Protein AF-0000000085068502 (afdb_homodimer)

Sequence (656 aa):
MSSRNCNAPLLRLMLCSILLASFFPTTCMANKPVIEASAHLTTPFSIPRSHTVQINDKERNYKLYIKLPKGYKSSANRDRQYPVIYLTDAMYTFQIMSGVTRFPMNSKQMQPTIIVGISWELGLRSDHSRVRDYTPTVDTSWKKVTGGADRHLHFLKSKIIPYMEQNFRTVPEQRTYVGNSLGGLFGAYILLKQPELFSNYLLGSPSLWWQKRQFLTQFAKNIASLREIDANVFIGIGALEHNGEDGDSQHNMVADAQHFKALLNNLEVNNPALNSKLLIIDEAHHAIAFATTAVHGMDWLFNSKRGKSIGNQTALTQELATTKEERFMSSRNCNAPLLRLMLCSILLASFFPTTCMANKPVIEASAHLTTPFSIPRSHTVQINDKERNYKLYIKLPKGYKSSANRDRQYPVIYLTDAMYTFQIMSGVTRFPMNSKQMQPTIIVGISWELGLRSDHSRVRDYTPTVDTSWKKVTGGADRHLHFLKSKIIPYMEQNFRTVPEQRTYVGNSLGGLFGAYILLKQPELFSNYLLGSPSLWWQKRQFLTQFAKNIASLREIDANVFIGIGALEHNGEDGDSQHNMVADAQHFKALLNNLEVNNPALNSKLLIIDEAHHAIAFATTAVHGMDWLFNSKRGKSIGNQTALTQELATTKEERF

Organism: Shewanella halifaxensis (strain HAW-EB4) (NCBI:txid458817)

Radius of gyration: 33.69 Å; Cα contacts (8 Å, |Δi|>4): 1295; chains: 2; bounding box: 164×117×117 Å

Secondary structure (DSSP, 8-state):
--------------------------------------TT--PPPB-TTEEEEEEEETTEEEEEEEEPPTTTTSGGGTT--EEEEEESSHHHHHHHHHHHHHHHHHTTSB---EEEEEPPPTTS-HHHHHHHHH-SS--TTSSS----HHHHHHHIIIIIHHHHHHHS-EEEEEEEEEEETHHHHHHHHHHHH-TTS-SEEEEES--TTHHHHHHHHHHHHTGGGGTT---EEEEEEETT-SSSTT---SS-HHHHHHHHHHHHHHHHTT-TT-EEEEEEETT--GGGHHHHHHHHHHHHHHBTTT-TTS-S----------------/--------------------------------------TT--PPPB-TTEEEEEEEETTEEEEEEEEPPTTTTSGGGTT--EEEEEESSHHHHHHHHHHHHHHHHHTTSB---EEEEEPPPTTS-HHHHHHHHH-SS--TTSSS----HHHHHHHIIIIIHHHHHHHS-EEEEEEEEEEETHHHHHHHHHHHH-TTS-SEEEEES--TTHHHHHHHHHHHHTGGGGTT---EEEEEEETT-SSSTT---SS-HHHHHHHHHHHHHHHHTT-TT-EEEEEEETT--TTTHHHHHHHHHHHHHHBTTT-TTS-S----------------

InterPro domains:
  IPR000801 Esterase-like [PF00756] (59-248)
  IPR029058 Alpha/Beta hydrolase fold [G3DSA:3.40.50.1820] (48-327)
  IPR029058 Alpha/Beta hydrolase fold [SSF53474] (44-303)
  IPR052558 Siderophore Hydrolyzing Esterase D [PTHR40841] (17-299)

Nearest PDB structures (foldseek):
  2qm0-assembly1_A  TM=8.729E-01  e=1.707E-19  Bacillus cereus ATCC 14579
  6gi1-assembly2_B  TM=8.241E-01  e=1.013E-15  Pseudomonas aeruginosa PAO1
  6gi0-assembly1_A  TM=8.020E-01  e=5.819E-16  Pseudomonas aeruginosa
  6gi5-assembly2_B  TM=8.106E-01  e=2.123E-15  Pseudomonas aeruginosa
  6gi1-assembly1_A  TM=7.971E-01  e=5.349E-15  Pseudomonas aeruginosa PAO1

Structure (mmCIF, N/CA/C/O backbone):
data_AF-0000000085068502-model_v1
#
loop_
_entity.id
_entity.type
_entity.pdbx_description
1 polymer 'Putative esterase'
#
loop_
_atom_site.group_PDB
_atom_site.id
_atom_site.type_symbol
_atom_site.label_atom_id
_atom_site.label_alt_id
_atom_site.label_comp_id
_atom_site.label_asym_id
_atom_site.label_entity_id
_atom_site.label_seq_id
_atom_site.pdbx_PDB_ins_code
_atom_site.Cartn_x
_atom_site.Cartn_y
_atom_site.Cartn_z
_atom_site.occupancy
_atom_site.B_iso_or_equiv
_atom_site.auth_seq_id
_atom_site.auth_comp_id
_atom_site.auth_asym_id
_atom_site.auth_atom_id
_atom_site.pdbx_PDB_model_num
ATOM 1 N N . MET A 1 1 ? -93 71.812 20.781 1 27.3 1 MET A N 1
ATOM 2 C CA . MET A 1 1 ? -91.75 72.438 20.359 1 27.3 1 MET A CA 1
ATOM 3 C C . MET A 1 1 ? -90.875 71.438 19.625 1 27.3 1 MET A C 1
ATOM 5 O O . MET A 1 1 ? -90.938 70.25 19.891 1 27.3 1 MET A O 1
ATOM 9 N N . SER A 1 2 ? -90.062 71.875 18.625 1 27.86 2 SER A N 1
ATOM 10 C CA . SER A 1 2 ? -89.375 71.625 17.375 1 27.86 2 SER A CA 1
ATOM 11 C C . SER A 1 2 ? -88.125 70.75 17.609 1 27.86 2 SER A C 1
ATOM 13 O O . SER A 1 2 ? -87.188 71.25 18.219 1 27.86 2 SER A O 1
ATOM 15 N N . SER A 1 3 ? -88.25 69.438 17.875 1 29.42 3 SER A N 1
ATOM 16 C CA . SER A 1 3 ? -87.312 68.375 18.141 1 29.42 3 SER A CA 1
ATOM 17 C C . SER A 1 3 ? -86.312 68.25 17.031 1 29.42 3 SER A C 1
ATOM 19 O O . SER A 1 3 ? -86.625 67.938 15.883 1 29.42 3 SER A O 1
ATOM 21 N N . ARG A 1 4 ? -85.188 69.125 16.984 1 26.2 4 ARG A N 1
ATOM 22 C CA . ARG A 1 4 ? -84.125 69.438 16.078 1 26.2 4 ARG A CA 1
ATOM 23 C C . ARG A 1 4 ? -83.25 68.125 15.844 1 26.2 4 ARG A C 1
ATOM 25 O O . ARG A 1 4 ? -82.812 67.562 16.797 1 26.2 4 ARG A O 1
ATOM 32 N N . ASN A 1 5 ? -83.562 67.375 14.82 1 27.42 5 ASN A N 1
ATOM 33 C CA . ASN A 1 5 ? -83 66.125 14.305 1 27.42 5 ASN A CA 1
ATOM 34 C C . ASN A 1 5 ? -81.562 66.25 13.953 1 27.42 5 ASN A C 1
ATOM 36 O O . ASN A 1 5 ? -81.188 66.938 13.031 1 27.42 5 ASN A O 1
ATOM 40 N N . CYS A 1 6 ? -80.562 66.312 14.961 1 26.89 6 CYS A N 1
ATOM 41 C CA . CYS A 1 6 ? -79.125 66.5 14.883 1 26.89 6 CYS A CA 1
ATOM 42 C C . CYS A 1 6 ? -78.5 65.438 14.023 1 26.89 6 CYS A C 1
ATOM 44 O O . CYS A 1 6 ? -78.562 64.25 14.344 1 26.89 6 CYS A O 1
ATOM 46 N N . ASN A 1 7 ? -78.438 65.5 12.672 1 25.73 7 ASN A N 1
ATOM 47 C CA . ASN A 1 7 ? -77.875 64.625 11.641 1 25.73 7 ASN A CA 1
ATOM 48 C C . ASN A 1 7 ? -76.375 64.5 11.789 1 25.73 7 ASN A C 1
ATOM 50 O O . ASN A 1 7 ? -75.625 65.438 11.625 1 25.73 7 ASN A O 1
ATOM 54 N N . ALA A 1 8 ? -75.812 63.781 12.789 1 27.08 8 ALA A N 1
ATOM 55 C CA . ALA A 1 8 ? -74.438 63.594 13.125 1 27.08 8 ALA A CA 1
ATOM 56 C C . ALA A 1 8 ? -73.625 62.938 11.977 1 27.08 8 ALA A C 1
ATOM 58 O O . ALA A 1 8 ? -74.062 61.844 11.516 1 27.08 8 ALA A O 1
ATOM 59 N N . PRO A 1 9 ? -72.938 63.719 11.07 1 27.25 9 PRO A N 1
ATOM 60 C CA . PRO A 1 9 ? -72.188 63.188 9.922 1 27.25 9 PRO A CA 1
ATOM 61 C C . PRO A 1 9 ? -71.125 62.188 10.328 1 27.25 9 PRO A C 1
ATOM 63 O O . PRO A 1 9 ? -70.562 62.281 11.422 1 27.25 9 PRO A O 1
ATOM 66 N N . LEU A 1 10 ? -71.125 60.906 9.898 1 27.77 10 LEU A N 1
ATOM 67 C CA . LEU A 1 10 ? -70.312 59.688 10 1 27.77 10 LEU A CA 1
ATOM 68 C C . LEU A 1 10 ? -68.938 59.938 9.445 1 27.77 10 LEU A C 1
ATOM 70 O O . LEU A 1 10 ? -68.75 60.25 8.273 1 27.77 10 LEU A O 1
ATO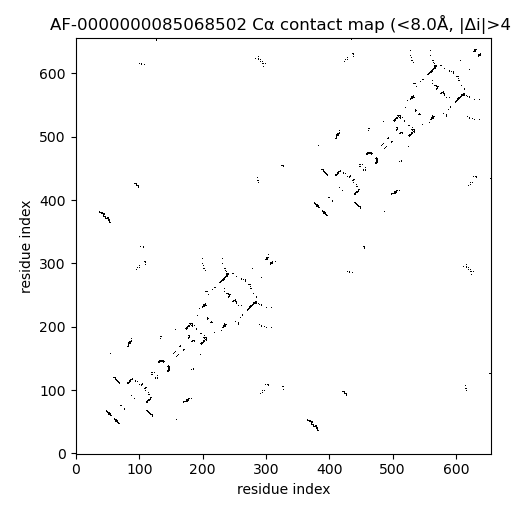M 74 N N . LEU A 1 11 ? -68.062 60.656 10.18 1 26.83 11 LEU A N 1
ATOM 75 C CA . LEU A 1 11 ? -66.625 60.875 9.82 1 26.83 11 LEU A CA 1
ATOM 76 C C . LEU A 1 11 ? -65.938 59.562 9.516 1 26.83 11 LEU A C 1
ATOM 78 O O . LEU A 1 11 ? -65.938 58.656 10.352 1 26.83 11 LEU A O 1
ATOM 82 N N . ARG A 1 12 ? -65.875 59.125 8.266 1 27.33 12 ARG A N 1
ATOM 83 C CA . ARG A 1 12 ? -65.125 57.969 7.699 1 27.33 12 ARG A CA 1
ATOM 84 C C . ARG A 1 12 ? -63.656 58.062 8.016 1 27.33 12 ARG A C 1
ATOM 86 O O . ARG A 1 12 ? -62.969 59.031 7.641 1 27.33 12 ARG A O 1
ATOM 93 N N . LEU A 1 13 ? -63.188 57.688 9.234 1 28.17 13 LEU A N 1
ATOM 94 C CA . LEU A 1 13 ? -61.781 57.562 9.617 1 28.17 13 LEU A CA 1
ATOM 95 C C . LEU A 1 13 ? -61.031 56.688 8.641 1 28.17 13 LEU A C 1
ATOM 97 O O . LEU A 1 13 ? -61.406 55.531 8.438 1 28.17 13 LEU A O 1
ATOM 101 N N . MET A 1 14 ? -60.5 57.219 7.562 1 27.97 14 MET A N 1
ATOM 102 C CA . MET A 1 14 ? -59.594 56.562 6.621 1 27.97 14 MET A CA 1
ATOM 103 C C . MET A 1 14 ? -58.375 56 7.344 1 27.97 14 MET A C 1
ATOM 105 O O . MET A 1 14 ? -57.656 56.719 8.023 1 27.97 14 MET A O 1
ATOM 109 N N . LEU A 1 15 ? -58.438 54.781 7.883 1 29.11 15 LEU A N 1
ATOM 110 C CA . LEU A 1 15 ? -57.375 54 8.469 1 29.11 15 LEU A CA 1
ATOM 111 C C . LEU A 1 15 ? -56.188 53.875 7.492 1 29.11 15 LEU A C 1
ATOM 113 O O . LEU A 1 15 ? -56.344 53.344 6.395 1 29.11 15 LEU A O 1
ATOM 117 N N . CYS A 1 16 ? -55.344 54.844 7.375 1 30.36 16 CYS A N 1
ATOM 118 C CA . CYS A 1 16 ? -54.062 54.75 6.648 1 30.36 16 CYS A CA 1
ATOM 119 C C . CYS A 1 16 ? -53.25 53.562 7.16 1 30.36 16 CYS A C 1
ATOM 121 O O . CYS A 1 16 ? -52.875 53.531 8.328 1 30.36 16 CYS A O 1
ATOM 123 N N . SER A 1 17 ? -53.531 52.375 6.719 1 30.2 17 SER A N 1
ATOM 124 C CA . SER A 1 17 ? -52.719 51.219 6.977 1 30.2 17 SER A CA 1
ATOM 125 C C . SER A 1 17 ? -51.25 51.469 6.613 1 30.2 17 SER A C 1
ATOM 127 O O . SER A 1 17 ? -50.938 51.812 5.473 1 30.2 17 SER A O 1
ATOM 129 N N . ILE A 1 18 ? -50.469 52.062 7.496 1 33.88 18 ILE A N 1
ATOM 130 C CA . ILE A 1 18 ? -49 52.156 7.375 1 33.88 18 ILE A CA 1
ATOM 131 C C . ILE A 1 18 ? -48.438 50.75 7.113 1 33.88 18 ILE A C 1
ATOM 133 O O . ILE A 1 18 ? -48.594 49.844 7.934 1 33.88 18 ILE A O 1
ATOM 137 N N . LEU A 1 19 ? -48.406 50.344 5.852 1 33.38 19 LEU A N 1
ATOM 138 C CA . LEU A 1 19 ? -47.625 49.188 5.438 1 33.38 19 LEU A CA 1
ATOM 139 C C . LEU A 1 19 ? -46.188 49.281 5.926 1 33.38 19 LEU A C 1
ATOM 141 O O . LEU A 1 19 ? -45.438 50.156 5.504 1 33.38 19 LEU A O 1
ATOM 145 N N . LEU A 1 20 ? -45.938 49.031 7.215 1 35.28 20 LEU A N 1
ATOM 146 C CA . LEU A 1 20 ? -44.562 48.844 7.695 1 35.28 20 LEU A CA 1
ATOM 147 C C . LEU A 1 20 ? -43.844 47.812 6.836 1 35.28 20 LEU A C 1
ATOM 149 O O . LEU A 1 20 ? -44.219 46.625 6.801 1 35.28 20 LEU A O 1
ATOM 153 N N . ALA A 1 21 ? -43.281 48.219 5.672 1 36.53 21 ALA A N 1
ATOM 154 C CA . ALA A 1 21 ? -42.312 47.406 4.941 1 36.53 21 ALA A CA 1
ATOM 155 C C . ALA A 1 21 ? -41.188 46.906 5.867 1 36.53 21 ALA A C 1
ATOM 157 O O . ALA A 1 21 ? -40.469 47.719 6.445 1 36.53 21 ALA A O 1
ATOM 158 N N . SER A 1 22 ? -41.469 45.875 6.594 1 36.41 22 SER A N 1
ATOM 159 C CA . SER A 1 22 ? -40.375 45.156 7.27 1 36.41 22 SER A CA 1
ATOM 160 C C . SER A 1 22 ? -39.188 44.969 6.336 1 36.41 22 SER A C 1
ATOM 162 O O . SER A 1 22 ? -39.312 44.312 5.305 1 36.41 22 SER A O 1
ATOM 164 N N . PHE A 1 23 ? -38.281 45.938 6.227 1 38.62 23 PHE A N 1
ATOM 165 C CA . PHE A 1 23 ? -36.969 45.688 5.629 1 38.62 23 PHE A CA 1
ATOM 166 C C . PHE A 1 23 ? -36.312 44.469 6.234 1 38.62 23 PHE A C 1
ATOM 168 O O . PHE A 1 23 ? -35.906 44.5 7.391 1 38.62 23 PHE A O 1
ATOM 175 N N . PHE A 1 24 ? -36.781 43.312 5.891 1 40.94 24 PHE A N 1
ATOM 176 C CA . PHE A 1 24 ? -35.938 42.156 6.219 1 40.94 24 PHE A CA 1
ATOM 177 C C . PHE A 1 24 ? -34.5 42.406 5.75 1 40.94 24 PHE A C 1
ATOM 179 O O . PHE A 1 24 ? -34.281 42.75 4.582 1 40.94 24 PHE A O 1
ATOM 186 N N . PRO A 1 25 ? -33.594 42.781 6.656 1 39.12 25 PRO A N 1
ATOM 187 C CA . PRO A 1 25 ? -32.219 42.812 6.188 1 39.12 25 PRO A CA 1
ATOM 188 C C . PRO A 1 25 ? -31.828 41.562 5.391 1 39.12 25 PRO A C 1
ATOM 190 O O . PRO A 1 25 ? -32.188 40.438 5.789 1 39.12 25 PRO A O 1
ATOM 193 N N . THR A 1 26 ? -31.906 41.656 4.047 1 40.25 26 THR A N 1
ATOM 194 C CA . THR A 1 26 ? -31.219 40.625 3.268 1 40.25 26 THR A CA 1
ATOM 195 C C . THR A 1 26 ? -29.859 40.312 3.885 1 40.25 26 THR A C 1
ATOM 197 O O . THR A 1 26 ? -29 41.188 4.016 1 40.25 26 THR A O 1
ATOM 200 N N . THR A 1 27 ? -29.797 39.438 4.859 1 38.94 27 THR A N 1
ATOM 201 C CA . THR A 1 27 ? -28.516 38.875 5.273 1 38.94 27 THR A CA 1
ATOM 202 C C . THR A 1 27 ? -27.594 38.688 4.066 1 38.94 27 THR A C 1
ATOM 204 O O . THR A 1 27 ? -27.969 38.031 3.098 1 38.94 27 THR A O 1
ATOM 207 N N . CYS A 1 28 ? -26.734 39.656 3.779 1 36.41 28 CYS A N 1
ATOM 208 C CA . CYS A 1 28 ? -25.594 39.469 2.885 1 36.41 28 CYS A CA 1
ATOM 209 C C . CYS A 1 28 ? -25 38.094 3.018 1 36.41 28 CYS A C 1
ATOM 211 O O . CYS A 1 28 ? -24.469 37.719 4.07 1 36.41 28 CYS A O 1
ATOM 213 N N . MET A 1 29 ? -25.641 37.125 2.436 1 37.16 29 MET A N 1
ATOM 214 C CA . MET A 1 29 ? -24.797 35.938 2.248 1 37.16 29 MET A CA 1
ATOM 215 C C . MET A 1 29 ? -23.375 36.344 1.893 1 37.16 29 MET A C 1
ATOM 217 O O . MET A 1 29 ? -23.141 37 0.879 1 37.16 29 MET A O 1
ATOM 221 N N . ALA A 1 30 ? -22.5 36.688 2.842 1 40.22 30 ALA A N 1
ATOM 222 C CA . ALA A 1 30 ? -21.062 36.812 2.633 1 40.22 30 ALA A CA 1
ATOM 223 C C . ALA A 1 30 ? -20.578 35.906 1.499 1 40.22 30 ALA A C 1
ATOM 225 O O . ALA A 1 30 ? -20.828 34.719 1.515 1 40.22 30 ALA A O 1
ATOM 226 N N . ASN A 1 31 ? -20.328 36.438 0.271 1 37.44 31 ASN A N 1
ATOM 227 C CA . ASN A 1 31 ? -19.672 35.844 -0.887 1 37.44 31 ASN A CA 1
ATOM 228 C C . ASN A 1 31 ? -18.422 35.031 -0.482 1 37.44 31 ASN A C 1
ATOM 230 O O . ASN A 1 31 ? -17.438 35.625 -0.023 1 37.44 31 ASN A O 1
ATOM 234 N N . LYS A 1 32 ? -18.562 33.875 0.04 1 45.34 32 LYS A N 1
ATOM 235 C CA . LYS A 1 32 ? -17.359 33.062 0.16 1 45.34 32 LYS A CA 1
ATOM 236 C C . LYS A 1 32 ? -16.469 33.219 -1.064 1 45.34 32 LYS A C 1
ATOM 238 O O . LYS A 1 32 ? -16.938 33.125 -2.201 1 45.34 32 LYS A O 1
ATOM 243 N N . PRO A 1 33 ? -15.289 33.875 -0.991 1 43.94 33 PRO A N 1
ATOM 244 C CA . PRO A 1 33 ? -14.453 34.031 -2.189 1 43.94 33 PRO A CA 1
ATOM 245 C C . PRO A 1 33 ? -14.352 32.719 -2.977 1 43.94 33 PRO A C 1
ATOM 247 O O . PRO A 1 33 ? -14.102 31.656 -2.395 1 43.94 33 PRO A O 1
ATOM 250 N N . VAL A 1 34 ? -15.016 32.656 -4.168 1 46.88 34 VAL A N 1
ATOM 251 C CA . VAL A 1 34 ? -14.797 31.578 -5.113 1 46.88 34 VAL A CA 1
ATOM 252 C C . VAL A 1 34 ? -13.297 31.406 -5.355 1 46.88 34 VAL A C 1
ATOM 254 O O . VAL A 1 34 ? -12.633 32.312 -5.852 1 46.88 34 VAL A O 1
ATOM 257 N N . ILE A 1 35 ? -12.703 30.703 -4.496 1 49.41 35 ILE A N 1
ATOM 258 C CA . ILE A 1 35 ? -11.312 30.359 -4.789 1 49.41 35 ILE A CA 1
ATOM 259 C C . ILE A 1 35 ? -11.195 29.891 -6.234 1 49.41 35 ILE A C 1
ATOM 261 O O . ILE A 1 35 ? -11.898 28.953 -6.648 1 49.41 35 ILE A O 1
ATOM 265 N N . GLU A 1 36 ? -10.781 30.75 -7.262 1 46.81 36 GLU A N 1
ATOM 266 C CA . GLU A 1 36 ? -10.531 30.406 -8.656 1 46.81 36 GLU A CA 1
ATOM 267 C C . GLU A 1 36 ? -9.664 29.156 -8.781 1 46.81 36 GLU A C 1
ATOM 269 O O . GLU A 1 36 ? -8.438 29.234 -8.641 1 46.81 36 GLU A O 1
ATOM 274 N N . ALA A 1 37 ? -9.875 28.078 -8.125 1 52.72 37 ALA A N 1
ATOM 275 C CA . ALA A 1 37 ? -9.211 26.891 -8.656 1 52.72 37 ALA A CA 1
ATOM 276 C C . ALA A 1 37 ? -9.602 26.641 -10.109 1 52.72 37 ALA A C 1
ATOM 278 O O . ALA A 1 37 ? -10.789 26.609 -10.438 1 52.72 37 ALA A O 1
ATOM 279 N N . SER A 1 38 ? -8.961 27.125 -11.055 1 49.03 38 SER A N 1
ATOM 280 C CA . SER A 1 38 ? -9.289 26.625 -12.391 1 49.03 38 SER A CA 1
ATOM 281 C C . SER A 1 38 ? -9.398 25.109 -12.406 1 49.03 38 SER A C 1
ATOM 283 O O . SER A 1 38 ? -8.383 24.406 -12.383 1 49.03 38 SER A O 1
ATOM 285 N N . ALA A 1 39 ? -10.422 24.484 -11.82 1 51.09 39 ALA A N 1
ATOM 286 C CA . ALA A 1 39 ? -10.836 23.094 -11.836 1 51.09 39 ALA A CA 1
ATOM 287 C C . ALA A 1 39 ? -10.617 22.469 -13.211 1 51.09 39 ALA A C 1
ATOM 289 O O . ALA A 1 39 ? -11.578 22.062 -13.875 1 51.09 39 ALA A O 1
ATOM 290 N N . HIS A 1 40 ? -9.758 22.906 -14.031 1 52.53 40 HIS A N 1
ATOM 291 C CA . HIS A 1 40 ? -9.891 22.5 -15.422 1 52.53 40 HIS A CA 1
ATOM 292 C C . HIS A 1 40 ? -9.531 21.016 -15.586 1 52.53 40 HIS A C 1
ATOM 294 O O . HIS A 1 40 ? -9.984 20.375 -16.531 1 52.53 40 HIS A O 1
ATOM 300 N N . LEU A 1 41 ? -8.461 20.484 -14.914 1 61.56 41 LEU A N 1
ATOM 301 C CA . LEU A 1 41 ? -8.047 19.219 -15.5 1 61.56 41 LEU A CA 1
ATOM 302 C C . LEU A 1 41 ? -8.594 18.047 -14.703 1 61.56 41 LEU A C 1
ATOM 304 O O . LEU A 1 41 ? -8.289 17.906 -13.516 1 61.56 41 LEU A O 1
ATOM 308 N N . THR A 1 42 ? -9.68 17.438 -15.18 1 79.25 42 THR A N 1
ATOM 309 C CA . THR A 1 42 ? -10.406 16.344 -14.523 1 79.25 42 THR A CA 1
ATOM 310 C C . THR A 1 42 ? -9.938 14.992 -15.039 1 79.25 42 THR A C 1
ATOM 312 O O . THR A 1 42 ? -10.75 14.117 -15.336 1 79.25 42 THR A O 1
ATOM 315 N N . THR A 1 43 ? -8.602 14.953 -15.273 1 90.88 43 THR A N 1
ATOM 316 C CA . THR A 1 43 ? -8.117 13.648 -15.703 1 90.88 43 THR A CA 1
ATOM 317 C C . THR A 1 43 ? -7.832 12.758 -14.5 1 90.88 43 THR A C 1
ATOM 319 O O . THR A 1 43 ? -7.379 13.234 -13.453 1 90.88 43 THR A O 1
ATOM 322 N N . PRO A 1 44 ? -8.109 11.516 -14.641 1 95.06 44 PRO A N 1
ATOM 323 C CA . PRO A 1 44 ? -7.812 10.586 -13.547 1 95.06 44 PRO A CA 1
ATOM 324 C C . PRO A 1 44 ? -6.316 10.477 -13.25 1 95.06 44 PRO A C 1
ATOM 326 O O . PRO A 1 44 ? -5.492 10.812 -14.102 1 95.06 44 PRO A O 1
ATOM 329 N N . PHE A 1 45 ? -5.961 10.133 -12.062 1 96.31 45 PHE A N 1
ATOM 330 C CA . PHE A 1 45 ? -4.57 9.844 -11.734 1 96.31 45 PHE A CA 1
ATOM 331 C C . PHE A 1 45 ? -4.09 8.602 -12.469 1 96.31 45 PHE A C 1
ATOM 333 O O . PHE A 1 45 ? -4.684 7.527 -12.352 1 96.31 45 PHE A O 1
ATOM 340 N N . SER A 1 46 ? -3.02 8.727 -13.172 1 95.5 46 SER A N 1
ATOM 341 C CA . SER A 1 46 ? -2.404 7.609 -13.883 1 95.5 46 SER A CA 1
ATOM 342 C C . SER A 1 46 ? -1.108 7.168 -13.211 1 95.5 46 SER A C 1
ATOM 344 O O . SER A 1 46 ? -0.261 8 -12.883 1 95.5 46 SER A O 1
ATOM 346 N N . ILE A 1 47 ? -0.976 5.863 -13.031 1 96.5 47 ILE A N 1
ATOM 347 C CA . ILE A 1 47 ? 0.275 5.344 -12.492 1 96.5 47 ILE A CA 1
ATOM 348 C C . ILE A 1 47 ? 1.393 5.52 -13.516 1 96.5 47 ILE A C 1
ATOM 350 O O . ILE A 1 47 ? 1.276 5.055 -14.656 1 96.5 47 ILE A O 1
ATOM 354 N N . PRO A 1 48 ? 2.479 6.152 -13.141 1 94.62 48 PRO A N 1
ATOM 355 C CA . PRO A 1 48 ? 3.561 6.43 -14.086 1 94.62 48 PRO A CA 1
ATOM 356 C C . PRO A 1 48 ? 4.18 5.156 -14.664 1 94.62 48 PRO A C 1
ATOM 358 O O . PRO A 1 48 ? 4.301 4.152 -13.953 1 94.62 48 PRO A O 1
ATOM 361 N N . ARG A 1 49 ? 4.551 5.199 -15.961 1 95.88 49 ARG A N 1
ATOM 362 C CA . ARG A 1 49 ? 5.281 4.164 -16.672 1 95.88 49 ARG A CA 1
ATOM 363 C C . ARG A 1 49 ? 4.469 2.875 -16.766 1 95.88 49 ARG A C 1
ATOM 365 O O . ARG A 1 49 ? 5.031 1.777 -16.719 1 95.88 49 ARG A O 1
ATOM 372 N N . SER A 1 50 ? 3.141 3.059 -16.734 1 97.12 50 SER A N 1
ATOM 373 C CA . SER A 1 50 ? 2.281 1.885 -16.844 1 97.12 50 SER A CA 1
ATOM 374 C C . SER A 1 50 ? 1.55 1.858 -18.188 1 97.12 50 SER A C 1
ATOM 376 O O . SER A 1 50 ? 1.405 2.893 -18.844 1 97.12 50 SER A O 1
ATOM 378 N N . HIS A 1 51 ? 1.22 0.689 -18.578 1 95.19 51 HIS A N 1
ATOM 379 C CA . HIS A 1 51 ? 0.356 0.509 -19.75 1 95.19 51 HIS A CA 1
ATOM 380 C C . HIS A 1 51 ? -0.543 -0.711 -19.578 1 95.19 51 HIS A C 1
ATOM 382 O O . HIS A 1 51 ? -0.305 -1.55 -18.703 1 95.19 51 HIS A O 1
ATOM 388 N N . THR A 1 52 ? -1.55 -0.708 -20.406 1 96.75 52 THR A N 1
ATOM 389 C CA . THR A 1 52 ? -2.562 -1.757 -20.344 1 96.75 52 THR A CA 1
ATOM 390 C C . THR A 1 52 ? -2.619 -2.533 -21.656 1 96.75 52 THR A C 1
ATOM 392 O O . THR A 1 52 ? -2.594 -1.939 -22.734 1 96.75 52 THR A O 1
ATOM 395 N N . VAL A 1 53 ? -2.703 -3.857 -21.5 1 95.94 53 VAL A N 1
ATOM 396 C CA . VAL A 1 53 ? -2.795 -4.758 -22.656 1 95.94 53 VAL A CA 1
ATOM 397 C C . VAL A 1 53 ? -3.971 -5.715 -22.469 1 95.94 53 VAL A C 1
ATOM 399 O O . VAL A 1 53 ? -4.195 -6.219 -21.359 1 95.94 53 VAL A O 1
ATOM 402 N N . GLN A 1 54 ? -4.695 -5.879 -23.531 1 95.38 54 GLN A N 1
ATOM 403 C CA . GLN A 1 54 ? -5.703 -6.934 -23.5 1 95.38 54 GLN A CA 1
ATOM 404 C C . GLN A 1 54 ? -5.113 -8.273 -23.906 1 95.38 54 GLN A C 1
ATOM 406 O O . GLN A 1 54 ? -4.316 -8.344 -24.844 1 95.38 54 GLN A O 1
ATOM 411 N N . ILE A 1 55 ? -5.492 -9.328 -23.219 1 95.94 55 ILE A N 1
ATOM 412 C CA . ILE A 1 55 ? -5.027 -10.68 -23.5 1 95.94 55 ILE A CA 1
ATOM 413 C C . ILE A 1 55 ? -6.184 -11.664 -23.344 1 95.94 55 ILE A C 1
ATOM 415 O O . ILE A 1 55 ? -7.023 -11.508 -22.469 1 95.94 55 ILE A O 1
ATOM 419 N N . ASN A 1 56 ? -6.152 -12.656 -24.188 1 94.69 56 ASN A N 1
ATOM 420 C CA . ASN A 1 56 ? -7.309 -13.547 -24.203 1 94.69 56 ASN A CA 1
ATOM 421 C C . ASN A 1 56 ? -6.914 -14.992 -23.875 1 94.69 56 ASN A C 1
ATOM 423 O O . ASN A 1 56 ? -5.805 -15.414 -24.203 1 94.69 56 ASN A O 1
ATOM 427 N N . ASP A 1 57 ? -7.773 -15.617 -23.188 1 94.69 57 ASP A N 1
ATOM 428 C CA . ASP A 1 57 ? -7.805 -17.062 -23.031 1 94.69 57 ASP A CA 1
ATOM 429 C C . ASP A 1 57 ? -9.031 -17.672 -23.719 1 94.69 57 ASP A C 1
ATOM 431 O O . ASP A 1 57 ? -10.047 -17.938 -23.062 1 94.69 57 ASP A O 1
ATOM 435 N N . LYS A 1 58 ? -8.82 -17.969 -25 1 94.69 58 LYS A N 1
ATOM 436 C CA . LYS A 1 58 ? -9.961 -18.391 -25.812 1 94.69 58 LYS A CA 1
ATOM 437 C C . LYS A 1 58 ? -11.086 -17.359 -25.75 1 94.69 58 LYS A C 1
ATOM 439 O O . LYS A 1 58 ? -10.875 -16.188 -26.078 1 94.69 58 LYS A O 1
ATOM 444 N N . GLU A 1 59 ? -12.203 -17.797 -25.062 1 95.25 59 GLU A N 1
ATOM 445 C CA . GLU A 1 59 ? -13.367 -16.922 -25.062 1 95.25 59 GLU A CA 1
ATOM 446 C C . GLU A 1 59 ? -13.297 -15.898 -23.938 1 95.25 59 GLU A C 1
ATOM 448 O O . GLU A 1 59 ? -14.094 -14.961 -23.891 1 95.25 59 GLU A O 1
ATOM 453 N N . ARG A 1 60 ? -12.414 -16.062 -23.062 1 97.19 60 ARG A N 1
ATOM 454 C CA . ARG A 1 60 ? -12.297 -15.164 -21.922 1 97.19 60 ARG A CA 1
ATOM 455 C C . ARG A 1 60 ? -11.305 -14.039 -22.203 1 97.19 60 ARG A C 1
ATOM 457 O O . ARG A 1 60 ? -10.242 -14.273 -22.797 1 97.19 60 ARG A O 1
ATOM 464 N N . ASN A 1 61 ? -11.664 -12.828 -21.781 1 96.5 61 ASN A N 1
ATOM 465 C CA . ASN A 1 61 ? -10.812 -11.656 -21.984 1 96.5 61 ASN A CA 1
ATOM 466 C C . ASN A 1 61 ? -10.32 -11.094 -20.656 1 96.5 61 ASN A C 1
ATOM 468 O O . ASN A 1 61 ? -11.078 -11 -19.688 1 96.5 61 ASN A O 1
ATOM 472 N N . TYR A 1 62 ? -9.055 -10.781 -20.672 1 97.62 62 TYR A N 1
ATOM 473 C CA . TYR A 1 62 ? -8.406 -10.188 -19.5 1 97.62 62 TYR A CA 1
ATOM 474 C C . TYR A 1 62 ? -7.562 -8.984 -19.906 1 97.62 62 TYR A C 1
ATOM 476 O O . TYR A 1 62 ? -7.375 -8.719 -21.094 1 97.62 62 TYR A O 1
ATOM 484 N N . LYS A 1 63 ? -7.176 -8.211 -18.953 1 97.25 63 LYS A N 1
ATOM 485 C CA . LYS A 1 63 ? -6.188 -7.148 -19.125 1 97.25 63 LYS A CA 1
ATOM 486 C C . LYS A 1 63 ? -4.934 -7.422 -18.297 1 97.25 63 LYS A C 1
ATOM 488 O O . LYS A 1 63 ? -5.012 -7.988 -17.219 1 97.25 63 LYS A O 1
ATOM 493 N N . LEU A 1 64 ? -3.834 -7.043 -18.859 1 98.31 64 LEU A N 1
ATOM 494 C CA . LEU A 1 64 ? -2.586 -6.895 -18.109 1 98.31 64 LEU A CA 1
ATOM 495 C C . LEU A 1 64 ? -2.268 -5.426 -17.875 1 98.31 64 LEU A C 1
ATOM 497 O O . LEU A 1 64 ? -2.256 -4.625 -18.812 1 98.31 64 LEU A O 1
ATOM 501 N N . TYR A 1 65 ? -2.117 -5.082 -16.672 1 98.31 65 TYR A N 1
ATOM 502 C CA . TYR A 1 65 ? -1.535 -3.793 -16.297 1 98.31 65 TYR A CA 1
ATOM 503 C C . TYR A 1 65 ? -0.039 -3.924 -16.047 1 98.31 65 TYR A C 1
ATOM 505 O O . TYR A 1 65 ? 0.38 -4.664 -15.148 1 98.31 65 TYR A O 1
ATOM 513 N N . ILE A 1 66 ? 0.759 -3.225 -16.812 1 98.69 66 ILE A N 1
ATOM 514 C CA . ILE A 1 66 ? 2.205 -3.412 -16.797 1 98.69 66 ILE A CA 1
ATOM 515 C C . ILE A 1 66 ? 2.891 -2.107 -16.391 1 98.69 66 ILE A C 1
ATOM 517 O O . ILE A 1 66 ? 2.678 -1.069 -17.031 1 98.69 66 ILE A O 1
ATOM 521 N N . LYS A 1 67 ? 3.654 -2.137 -15.352 1 98.5 67 LYS A N 1
ATOM 522 C CA . LYS A 1 67 ? 4.473 -0.997 -14.953 1 98.5 67 LYS A CA 1
ATOM 523 C C . LYS A 1 67 ? 5.961 -1.296 -15.133 1 98.5 67 LYS A C 1
ATOM 525 O O . LYS A 1 67 ? 6.461 -2.303 -14.625 1 98.5 67 LYS A O 1
ATOM 530 N N . LEU A 1 68 ? 6.617 -0.43 -15.805 1 98.12 68 LEU A N 1
ATOM 531 C CA . LEU A 1 68 ? 8.047 -0.563 -16.031 1 98.12 68 LEU A CA 1
ATOM 532 C C . LEU A 1 68 ? 8.844 0.204 -14.977 1 98.12 68 LEU A C 1
ATOM 534 O O . LEU A 1 68 ? 8.383 1.225 -14.469 1 98.12 68 LEU A O 1
ATOM 538 N N . PRO A 1 69 ? 10.039 -0.317 -14.656 1 97.31 69 PRO A N 1
ATOM 539 C CA . PRO A 1 69 ? 10.844 0.39 -13.656 1 97.31 69 PRO A CA 1
ATOM 540 C C . PRO A 1 69 ? 11.391 1.717 -14.18 1 97.31 69 PRO A C 1
ATOM 542 O O . PRO A 1 69 ? 11.453 1.931 -15.398 1 97.31 69 PRO A O 1
ATOM 545 N N . LYS A 1 70 ? 11.703 2.541 -13.25 1 95.75 70 LYS A N 1
ATOM 546 C CA . LYS A 1 70 ? 12.344 3.805 -13.609 1 95.75 70 LYS A CA 1
ATOM 547 C C . LYS A 1 70 ? 13.609 3.57 -14.422 1 95.75 70 LYS A C 1
ATOM 549 O O . LYS A 1 70 ? 14.422 2.705 -14.086 1 95.75 70 LYS A O 1
ATOM 554 N N . GLY A 1 71 ? 13.766 4.23 -15.555 1 95.19 71 GLY A N 1
ATOM 555 C CA . GLY A 1 71 ? 14.953 4.145 -16.375 1 95.19 71 GLY A CA 1
ATOM 556 C C . GLY A 1 71 ? 14.875 3.045 -17.422 1 95.19 71 GLY A C 1
ATOM 557 O O . GLY A 1 71 ? 15.828 2.84 -18.188 1 95.19 71 GLY A O 1
ATOM 558 N N . TYR A 1 72 ? 13.82 2.383 -17.516 1 96.38 72 TYR A N 1
ATOM 559 C CA . TYR A 1 72 ? 13.664 1.251 -18.422 1 96.38 72 TYR A CA 1
ATOM 560 C C . TYR A 1 72 ? 13.977 1.656 -19.859 1 96.38 72 TYR A C 1
ATOM 562 O O . TYR A 1 72 ? 14.617 0.905 -20.594 1 96.38 72 TYR A O 1
ATOM 570 N N . LYS A 1 73 ? 13.602 2.877 -20.234 1 94.81 73 LYS A N 1
ATOM 571 C CA . LYS A 1 73 ? 13.742 3.295 -21.625 1 94.81 73 LYS A CA 1
ATOM 572 C C . LYS A 1 73 ? 15.047 4.055 -21.844 1 94.81 73 LYS A C 1
ATOM 574 O O . LYS A 1 73 ? 15.344 4.477 -22.969 1 94.81 73 LYS A O 1
ATOM 579 N N . SER A 1 74 ? 15.727 4.254 -20.797 1 95.25 74 SER A N 1
ATOM 580 C CA . SER A 1 74 ? 16.984 4.992 -20.906 1 95.25 74 SER A CA 1
ATOM 581 C C . SER A 1 74 ? 18.031 4.195 -21.672 1 95.25 74 SER A C 1
ATOM 583 O O . SER A 1 74 ? 18.109 2.971 -21.531 1 95.25 74 SER A O 1
ATOM 585 N N . SER A 1 75 ? 18.891 4.867 -22.297 1 95.5 75 SER A N 1
ATOM 586 C CA . SER A 1 75 ? 19.969 4.234 -23.047 1 95.5 75 SER A CA 1
ATOM 587 C C . SER A 1 75 ? 20.938 3.523 -22.109 1 95.5 75 SER A C 1
ATOM 589 O O . SER A 1 75 ? 21.5 2.48 -22.453 1 95.5 75 SER A O 1
ATOM 591 N N . ALA A 1 76 ? 21.062 4.047 -20.938 1 94 76 ALA A N 1
ATOM 592 C CA . ALA A 1 76 ? 21.984 3.484 -19.953 1 94 76 ALA A CA 1
ATOM 593 C C . ALA A 1 76 ? 21.531 2.092 -19.531 1 94 76 ALA A C 1
ATOM 595 O O . ALA A 1 76 ? 22.344 1.297 -19.047 1 94 76 ALA A O 1
ATOM 596 N N . ASN A 1 77 ? 20.203 1.801 -19.734 1 95.25 77 ASN A N 1
ATOM 597 C CA . ASN A 1 77 ? 19.656 0.526 -19.297 1 95.25 77 ASN A CA 1
ATOM 598 C C . ASN A 1 77 ? 19.188 -0.327 -20.469 1 95.25 77 ASN A C 1
ATOM 600 O O . ASN A 1 77 ? 18.344 -1.218 -20.297 1 95.25 77 ASN A O 1
ATOM 604 N N . ARG A 1 78 ? 19.656 -0.119 -21.641 1 94.38 78 ARG A N 1
ATOM 605 C CA . ARG A 1 78 ? 19.141 -0.717 -22.859 1 94.38 78 ARG A CA 1
ATOM 606 C C . ARG A 1 78 ? 19.312 -2.232 -22.844 1 94.38 78 ARG A C 1
ATOM 608 O O . ARG A 1 78 ? 18.516 -2.959 -23.438 1 94.38 78 ARG A O 1
ATOM 615 N N . ASP A 1 79 ? 20.312 -2.768 -22.188 1 95 79 ASP A N 1
ATOM 616 C CA . ASP A 1 79 ? 20.609 -4.199 -22.203 1 95 79 ASP A CA 1
ATOM 617 C C . ASP A 1 79 ? 20.203 -4.863 -20.891 1 95 79 ASP A C 1
ATOM 619 O O . ASP A 1 79 ? 20.391 -6.066 -20.719 1 95 79 ASP A O 1
ATOM 623 N N . ARG A 1 80 ? 19.641 -4.039 -20.016 1 95.94 80 ARG A N 1
ATOM 624 C CA . ARG A 1 80 ? 19.281 -4.578 -18.703 1 95.94 80 ARG A CA 1
ATOM 625 C C . ARG A 1 80 ? 17.969 -5.371 -18.797 1 95.94 80 ARG A C 1
ATOM 627 O O . ARG A 1 80 ? 17.016 -4.941 -19.453 1 95.94 80 ARG A O 1
ATOM 634 N N . GLN A 1 81 ? 17.984 -6.582 -18.219 1 97.62 81 GLN A N 1
ATOM 635 C CA . GLN A 1 81 ? 16.781 -7.383 -18.031 1 97.62 81 GLN A CA 1
ATOM 636 C C . GLN A 1 81 ? 16.281 -7.309 -16.594 1 97.62 81 GLN A C 1
ATOM 638 O O . GLN A 1 81 ? 17.047 -7.035 -15.672 1 97.62 81 GLN A O 1
ATOM 643 N N . TYR A 1 82 ? 15.047 -7.477 -16.406 1 97.94 82 TYR A N 1
ATOM 644 C CA . TYR A 1 82 ? 14.43 -7.234 -15.102 1 97.94 82 TYR A CA 1
ATOM 645 C C . TYR A 1 82 ? 13.633 -8.453 -14.641 1 97.94 82 TYR A C 1
ATOM 647 O O . TYR A 1 82 ? 12.977 -9.117 -15.445 1 97.94 82 TYR A O 1
ATOM 655 N N . PRO A 1 83 ? 13.695 -8.75 -13.312 1 98.25 83 PRO A N 1
ATOM 656 C CA . PRO A 1 83 ? 12.703 -9.688 -12.773 1 98.25 83 PRO A CA 1
ATOM 657 C C . PRO A 1 83 ? 11.266 -9.219 -12.992 1 98.25 83 PRO A C 1
ATOM 659 O O . PRO A 1 83 ? 11.031 -8.031 -13.219 1 98.25 83 PRO A O 1
ATOM 662 N N . VAL A 1 84 ? 10.32 -10.148 -12.984 1 98.75 84 VAL A N 1
ATOM 663 C CA . VAL A 1 84 ? 8.922 -9.805 -13.219 1 98.75 84 VAL A CA 1
ATOM 664 C C . VAL A 1 84 ? 8.062 -10.297 -12.062 1 98.75 84 VAL A C 1
ATOM 666 O O . VAL A 1 84 ? 8.234 -11.43 -11.594 1 98.75 84 VAL A O 1
ATOM 669 N N . ILE A 1 85 ? 7.191 -9.438 -11.617 1 98.81 85 ILE A N 1
ATOM 670 C CA . ILE A 1 85 ? 6.184 -9.75 -10.609 1 98.81 85 ILE A CA 1
ATOM 671 C C . ILE A 1 85 ? 4.816 -9.883 -11.273 1 98.81 85 ILE A C 1
ATOM 673 O O . ILE A 1 85 ? 4.375 -8.984 -11.992 1 98.81 85 ILE A O 1
ATOM 677 N N . TYR A 1 86 ? 4.145 -10.977 -11.055 1 98.94 86 TYR A N 1
ATOM 678 C CA . TYR A 1 86 ? 2.793 -11.219 -11.555 1 98.94 86 TYR A CA 1
ATOM 679 C C . TYR A 1 86 ? 1.783 -11.195 -10.414 1 98.94 86 TYR A C 1
ATOM 681 O O . TYR A 1 86 ? 1.829 -12.039 -9.508 1 98.94 86 TYR A O 1
ATOM 689 N N . LEU A 1 87 ? 0.866 -10.219 -10.492 1 98.88 87 LEU A N 1
ATOM 690 C CA . LEU A 1 87 ? -0.129 -9.992 -9.445 1 98.88 87 LEU A CA 1
ATOM 691 C C . LEU A 1 87 ? -1.504 -10.477 -9.891 1 98.88 87 LEU A C 1
ATOM 693 O O . LEU A 1 87 ? -1.976 -10.117 -10.977 1 98.88 87 LEU A O 1
ATOM 697 N N . THR A 1 88 ? -2.164 -11.234 -9.055 1 98.69 88 THR A N 1
ATOM 698 C CA . THR A 1 88 ? -3.588 -11.477 -9.258 1 98.69 88 THR A CA 1
ATOM 699 C C . THR A 1 88 ? -4.422 -10.367 -8.633 1 98.69 88 THR A C 1
ATOM 701 O O . THR A 1 88 ? -3.9 -9.539 -7.887 1 98.69 88 THR A O 1
ATOM 704 N N . ASP A 1 89 ? -5.727 -10.305 -8.992 1 98.25 89 ASP A N 1
ATOM 705 C CA . ASP A 1 89 ? -6.633 -9.297 -8.453 1 98.25 89 ASP A CA 1
ATOM 706 C C . ASP A 1 89 ? -6.082 -7.895 -8.664 1 98.25 89 ASP A C 1
ATOM 708 O O . ASP A 1 89 ? -6.023 -7.094 -7.727 1 98.25 89 ASP A O 1
ATOM 712 N N . ALA A 1 90 ? -5.816 -7.598 -9.891 1 97.94 90 ALA A N 1
ATOM 713 C CA . ALA A 1 90 ? -4.965 -6.465 -10.242 1 97.94 90 ALA A CA 1
ATOM 714 C C . ALA A 1 90 ? -5.602 -5.145 -9.812 1 97.94 90 ALA A C 1
ATOM 716 O O . ALA A 1 90 ? -4.902 -4.23 -9.375 1 97.94 90 ALA A O 1
ATOM 717 N N . MET A 1 91 ? -6.848 -5 -9.883 1 94.38 91 MET A N 1
ATOM 718 C CA . MET A 1 91 ? -7.48 -3.734 -9.523 1 94.38 91 MET A CA 1
ATOM 719 C C . MET A 1 91 ? -7.219 -3.387 -8.062 1 94.38 91 MET A C 1
ATOM 721 O O . MET A 1 91 ? -7.207 -2.213 -7.691 1 94.38 91 MET A O 1
ATOM 725 N N . TYR A 1 92 ? -7.012 -4.379 -7.312 1 95 92 TYR A N 1
ATOM 726 C CA . TYR A 1 92 ? -6.688 -4.211 -5.898 1 95 92 TYR A CA 1
ATOM 727 C C . TYR A 1 92 ? -5.18 -4.18 -5.684 1 95 92 TYR A C 1
ATOM 729 O O . TYR A 1 92 ? -4.645 -3.207 -5.148 1 95 92 TYR A O 1
ATOM 737 N N . THR A 1 93 ? -4.48 -5.086 -6.238 1 98.12 93 THR A N 1
ATOM 738 C CA . THR A 1 93 ? -3.098 -5.332 -5.84 1 98.12 93 THR A CA 1
ATOM 739 C C . THR A 1 93 ? -2.143 -4.441 -6.629 1 98.12 93 THR A C 1
ATOM 741 O O . THR A 1 93 ? -1.062 -4.098 -6.145 1 98.12 93 THR A O 1
ATOM 744 N N . PHE A 1 94 ? -2.488 -4.059 -7.812 1 98.44 94 PHE A N 1
ATOM 745 C CA . PHE A 1 94 ? -1.567 -3.342 -8.688 1 98.44 94 PHE A CA 1
ATOM 746 C C . PHE A 1 94 ? -1.226 -1.974 -8.117 1 98.44 94 PHE A C 1
ATOM 748 O O . PHE A 1 94 ? -0.059 -1.577 -8.094 1 98.44 94 PHE A O 1
ATOM 755 N N . GLN A 1 95 ? -2.229 -1.265 -7.613 1 97.44 95 GLN A N 1
ATOM 756 C CA . GLN A 1 95 ? -2.002 0.041 -7.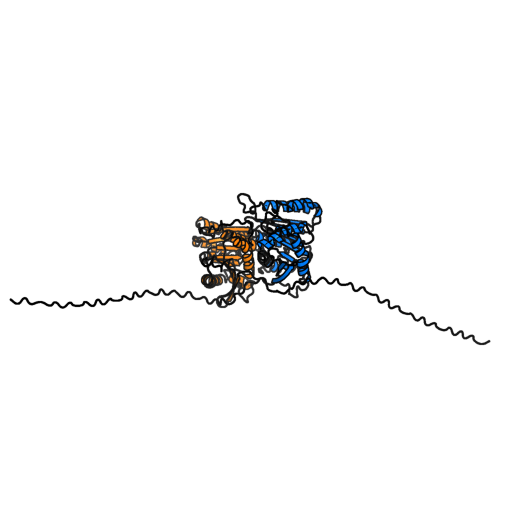004 1 97.44 95 GLN A CA 1
ATOM 757 C C . GLN A 1 95 ? -1.107 -0.076 -5.77 1 97.44 95 GLN A C 1
ATOM 759 O O . GLN A 1 95 ? -0.192 0.728 -5.586 1 97.44 95 GLN A O 1
ATOM 764 N N . ILE A 1 96 ? -1.415 -1.064 -5 1 98.44 96 ILE A N 1
ATOM 765 C CA . ILE A 1 96 ? -0.653 -1.273 -3.775 1 98.44 96 ILE A CA 1
ATOM 766 C C . ILE A 1 96 ? 0.809 -1.551 -4.117 1 98.44 96 ILE A C 1
ATOM 768 O O . ILE A 1 96 ? 1.708 -0.858 -3.637 1 98.44 96 ILE A O 1
ATOM 772 N N . MET A 1 97 ? 1.015 -2.477 -5.02 1 98.75 97 MET A N 1
ATOM 773 C CA . MET A 1 97 ? 2.375 -2.904 -5.336 1 98.75 97 MET A CA 1
ATOM 774 C C . MET A 1 97 ? 3.164 -1.773 -5.988 1 98.75 97 MET A C 1
ATOM 776 O O . MET A 1 97 ? 4.328 -1.548 -5.652 1 98.75 97 MET A O 1
ATOM 780 N N . SER A 1 98 ? 2.516 -1.076 -6.93 1 98.38 98 SER A N 1
ATOM 781 C CA . SER A 1 98 ? 3.164 0.072 -7.555 1 98.38 98 SER A CA 1
ATOM 782 C C . SER A 1 98 ? 3.592 1.101 -6.512 1 98.38 98 SER A C 1
ATOM 784 O O . SER A 1 98 ? 4.719 1.6 -6.551 1 98.38 98 SER A O 1
ATOM 786 N N . GLY A 1 99 ? 2.734 1.355 -5.551 1 98.06 99 GLY A N 1
ATOM 787 C CA . GLY A 1 99 ? 3.01 2.365 -4.539 1 98.06 99 GLY A CA 1
ATOM 788 C C . GLY A 1 99 ? 4.082 1.943 -3.553 1 98.06 99 GLY A C 1
ATOM 789 O O . GLY A 1 99 ? 5.055 2.668 -3.338 1 98.06 99 GLY A O 1
ATOM 790 N N . VAL A 1 100 ? 3.984 0.763 -3.053 1 98.31 100 VAL A N 1
ATOM 791 C CA . VAL A 1 100 ? 4.809 0.377 -1.911 1 98.31 100 VAL A CA 1
ATOM 792 C C . VAL A 1 100 ? 6.234 0.097 -2.373 1 98.31 100 VAL A C 1
ATOM 794 O O . VAL A 1 100 ? 7.176 0.163 -1.577 1 98.31 100 VAL A O 1
ATOM 797 N N . THR A 1 101 ? 6.426 -0.161 -3.662 1 98.31 101 THR A N 1
ATOM 798 C CA . THR A 1 101 ? 7.766 -0.482 -4.133 1 98.31 101 THR A CA 1
ATOM 799 C C . THR A 1 101 ? 8.438 0.749 -4.738 1 98.31 101 THR A C 1
ATOM 801 O O . THR A 1 101 ? 9.633 0.731 -5.023 1 98.31 101 THR A O 1
ATOM 804 N N . ARG A 1 102 ? 7.691 1.849 -4.914 1 97 102 ARG A N 1
ATOM 805 C CA . ARG A 1 102 ? 8.211 3.021 -5.605 1 97 102 ARG A CA 1
ATOM 806 C C . ARG A 1 102 ? 9.445 3.576 -4.895 1 97 102 ARG A C 1
ATOM 808 O O . ARG A 1 102 ? 10.516 3.682 -5.492 1 97 102 ARG A O 1
ATOM 815 N N . PHE A 1 103 ? 9.352 3.861 -3.641 1 96.56 103 PHE A N 1
ATOM 816 C CA . PHE A 1 103 ? 10.43 4.516 -2.9 1 96.56 103 PHE A CA 1
ATOM 817 C C . PHE A 1 103 ? 11.625 3.584 -2.742 1 96.56 103 PHE A C 1
ATOM 819 O O . PHE A 1 103 ? 12.75 3.947 -3.096 1 96.56 103 PHE A O 1
ATOM 826 N N . PRO A 1 104 ? 11.43 2.357 -2.344 1 97.38 104 PRO A N 1
ATOM 827 C CA . PRO A 1 104 ? 12.609 1.51 -2.174 1 97.38 104 PRO A CA 1
ATOM 828 C C . PRO A 1 104 ? 13.305 1.195 -3.496 1 97.38 104 PRO A C 1
ATOM 830 O O . PRO A 1 104 ? 14.531 1.074 -3.539 1 97.38 104 PRO A O 1
ATOM 833 N N . MET A 1 105 ? 12.594 1.072 -4.609 1 96.75 105 MET A N 1
ATOM 834 C CA . MET A 1 105 ? 13.234 0.842 -5.902 1 96.75 105 MET A CA 1
ATOM 835 C C . MET A 1 105 ? 13.93 2.104 -6.395 1 96.75 105 MET A C 1
ATOM 837 O O . MET A 1 105 ? 15.078 2.047 -6.852 1 96.75 105 MET A O 1
ATOM 841 N N . ASN A 1 106 ? 13.258 3.268 -6.219 1 94.5 106 ASN A N 1
ATOM 842 C CA . ASN A 1 106 ? 13.828 4.523 -6.695 1 94.5 106 ASN A CA 1
ATOM 843 C C . ASN A 1 106 ? 15.047 4.938 -5.867 1 94.5 106 ASN A C 1
ATOM 845 O O . ASN A 1 106 ? 15.93 5.637 -6.359 1 94.5 106 ASN A O 1
ATOM 849 N N . SER A 1 107 ? 15.094 4.492 -4.629 1 93.62 107 SER A N 1
ATOM 850 C CA . SER A 1 107 ? 16.219 4.805 -3.76 1 93.62 107 SER A CA 1
ATOM 851 C C . SER A 1 107 ? 17.297 3.723 -3.832 1 93.62 107 SER A C 1
ATOM 853 O O . SER A 1 107 ? 18.234 3.715 -3.031 1 93.62 107 SER A O 1
ATOM 855 N N . LYS A 1 108 ? 17.109 2.688 -4.66 1 94.12 108 LYS A N 1
ATOM 856 C CA . LYS A 1 108 ? 18.062 1.62 -4.957 1 94.12 108 LYS A CA 1
ATOM 857 C C . LYS A 1 108 ? 18.234 0.685 -3.764 1 94.12 108 LYS A C 1
ATOM 859 O O . LYS A 1 108 ? 19.281 0.055 -3.604 1 94.12 108 LYS A O 1
ATOM 864 N N . GLN A 1 109 ? 17.25 0.688 -2.939 1 95.81 109 GLN A N 1
ATOM 865 C CA . GLN A 1 109 ? 17.281 -0.229 -1.804 1 95.81 109 GLN A CA 1
ATOM 866 C C . GLN A 1 109 ? 16.609 -1.552 -2.152 1 95.81 109 GLN A C 1
ATOM 868 O O . GLN A 1 109 ? 16.719 -2.527 -1.409 1 95.81 109 GLN A O 1
ATOM 873 N N . MET A 1 110 ? 15.93 -1.574 -3.26 1 97.19 110 MET A N 1
ATOM 874 C CA . MET A 1 110 ? 15.227 -2.727 -3.816 1 97.19 110 MET A CA 1
ATOM 875 C C . MET A 1 110 ? 15.484 -2.852 -5.312 1 97.19 110 MET A C 1
ATOM 877 O O . MET A 1 110 ? 15.477 -1.853 -6.035 1 97.19 110 MET A O 1
ATOM 881 N N . GLN A 1 111 ? 15.75 -4.031 -5.754 1 96.69 111 GLN A N 1
ATOM 882 C CA . GLN A 1 111 ? 15.984 -4.246 -7.176 1 96.69 111 GLN A CA 1
ATOM 883 C C . GLN A 1 111 ? 14.766 -3.852 -8 1 96.69 111 GLN A C 1
ATOM 885 O O . GLN A 1 111 ? 13.633 -4.191 -7.648 1 96.69 111 GLN A O 1
ATOM 890 N N . PRO A 1 112 ? 15.008 -3.105 -9.07 1 97 112 PRO A N 1
ATOM 891 C CA . PRO A 1 112 ? 13.883 -2.77 -9.945 1 97 112 PRO A CA 1
ATOM 892 C C . PRO A 1 112 ? 13.266 -3.996 -10.609 1 97 112 PRO A C 1
ATOM 894 O O . PRO A 1 112 ? 13.984 -4.914 -11.008 1 97 112 PRO A O 1
ATOM 897 N N . THR A 1 113 ? 11.984 -3.996 -10.672 1 98.25 113 THR A N 1
ATOM 898 C CA . THR A 1 113 ? 11.234 -5.094 -11.273 1 98.25 113 THR A CA 1
ATOM 899 C C . THR A 1 113 ? 10.156 -4.559 -12.219 1 98.25 113 THR A C 1
ATOM 901 O O . THR A 1 113 ? 9.766 -3.393 -12.125 1 98.25 113 THR A O 1
ATOM 904 N N . ILE A 1 114 ? 9.773 -5.348 -13.203 1 98.69 114 ILE A N 1
ATOM 905 C CA . ILE A 1 114 ? 8.531 -5.121 -13.938 1 98.69 114 ILE A CA 1
ATOM 906 C C . ILE A 1 114 ? 7.352 -5.664 -13.141 1 98.69 114 ILE A C 1
ATOM 908 O O . ILE A 1 114 ? 7.398 -6.789 -12.633 1 98.69 114 ILE A O 1
ATOM 912 N N . ILE A 1 115 ? 6.34 -4.84 -12.969 1 98.88 115 ILE A N 1
ATOM 913 C CA . ILE A 1 115 ? 5.141 -5.242 -12.242 1 98.88 115 ILE A CA 1
ATOM 914 C C . ILE A 1 115 ? 4.004 -5.5 -13.227 1 98.88 115 ILE A C 1
ATOM 916 O O . ILE A 1 115 ? 3.652 -4.625 -14.023 1 98.88 115 ILE A O 1
ATOM 920 N N . VAL A 1 116 ? 3.416 -6.688 -13.188 1 98.94 116 VAL A N 1
ATOM 921 C CA . VAL A 1 116 ? 2.326 -7.086 -14.07 1 98.94 116 VAL A CA 1
ATOM 922 C C . VAL A 1 116 ? 1.103 -7.469 -13.242 1 98.94 116 VAL A C 1
ATOM 924 O O . VAL A 1 116 ? 1.146 -8.422 -12.461 1 98.94 116 VAL A O 1
ATOM 927 N N . GLY A 1 117 ? 0.048 -6.676 -13.375 1 98.81 117 GLY A N 1
ATOM 928 C CA . GLY A 1 117 ? -1.23 -7.031 -12.781 1 98.81 117 GLY A CA 1
ATOM 929 C C . GLY A 1 117 ? -2.168 -7.727 -13.75 1 98.81 117 GLY A C 1
ATOM 930 O O . GLY A 1 117 ? -2.363 -7.266 -14.875 1 98.81 117 GLY A O 1
ATOM 931 N N . ILE A 1 118 ? -2.719 -8.836 -13.328 1 98.81 118 ILE A N 1
ATOM 932 C CA . ILE A 1 118 ? -3.666 -9.602 -14.133 1 98.81 118 ILE A CA 1
ATOM 933 C C . ILE A 1 118 ? -5.09 -9.305 -13.672 1 98.81 118 ILE A C 1
ATOM 935 O O . ILE A 1 118 ? -5.434 -9.531 -12.516 1 98.81 118 ILE A O 1
ATOM 939 N N . SER A 1 119 ? -5.926 -8.859 -14.555 1 98.06 119 SER A N 1
ATOM 940 C CA . SER A 1 119 ? -7.293 -8.477 -14.211 1 98.06 119 SER A CA 1
ATOM 941 C C . SER A 1 119 ? -8.172 -9.703 -13.992 1 98.06 119 SER A C 1
ATOM 943 O O . SER A 1 119 ? -7.742 -10.836 -14.242 1 98.06 119 SER A O 1
ATOM 945 N N . TRP A 1 120 ? -9.305 -9.422 -13.43 1 98.06 120 TRP A N 1
ATOM 946 C CA . TRP A 1 120 ? -10.398 -10.383 -13.539 1 98.06 120 TRP A CA 1
ATOM 947 C C . TRP A 1 120 ? -10.945 -10.438 -14.961 1 98.06 120 TRP A C 1
ATOM 949 O O . TRP A 1 120 ? -10.617 -9.578 -15.789 1 98.06 120 TRP A O 1
ATOM 959 N N . GLU A 1 121 ? -11.703 -11.492 -15.203 1 98.25 121 GLU A N 1
ATOM 960 C CA . GLU A 1 121 ? -12.289 -11.578 -16.531 1 98.25 121 GLU A CA 1
ATOM 961 C C . GLU A 1 121 ? -13.164 -10.367 -16.828 1 98.25 121 GLU A C 1
ATOM 963 O O . GLU A 1 121 ? -14 -9.984 -16.016 1 98.25 121 GLU A O 1
ATOM 968 N N . LEU A 1 122 ? -12.914 -9.781 -18.047 1 96.88 122 LEU A N 1
ATOM 969 C CA . LEU A 1 122 ? -13.711 -8.633 -18.453 1 96.88 122 LEU A CA 1
ATOM 970 C C . LEU A 1 122 ? -15.164 -9.031 -18.688 1 96.88 122 LEU A C 1
ATOM 972 O O . LEU A 1 122 ? -15.438 -10.086 -19.25 1 96.88 122 LEU A O 1
ATOM 976 N N . GLY A 1 123 ? -16.094 -8.258 -18.172 1 95.56 123 GLY A N 1
ATOM 977 C CA . GLY A 1 123 ? -17.5 -8.516 -18.375 1 95.56 123 GLY A CA 1
ATOM 978 C C . GLY A 1 123 ? -18.109 -9.398 -17.297 1 95.56 123 GLY A C 1
ATOM 979 O O . GLY A 1 123 ? -19.328 -9.594 -17.266 1 95.56 123 GLY A O 1
ATOM 980 N N . LEU A 1 124 ? -17.312 -9.953 -16.484 1 95.88 124 LEU A N 1
ATOM 981 C CA . LEU A 1 124 ? -17.781 -10.766 -15.359 1 95.88 124 LEU A CA 1
ATOM 982 C C . LEU A 1 124 ? -17.484 -10.062 -14.039 1 95.88 124 LEU A C 1
ATOM 984 O O . LEU A 1 124 ? -16.453 -9.414 -13.883 1 95.88 124 LEU A O 1
ATOM 988 N N . ARG A 1 125 ? -18.406 -10.219 -13.141 1 95.12 125 ARG A N 1
ATOM 989 C CA . ARG A 1 125 ? -18.156 -9.656 -11.82 1 95.12 125 ARG A CA 1
ATOM 990 C C . ARG A 1 125 ? -16.844 -10.195 -11.234 1 95.12 125 ARG A C 1
ATOM 992 O O . ARG A 1 125 ? -16.531 -11.375 -11.406 1 95.12 125 ARG A O 1
ATOM 999 N N . SER A 1 126 ? -16.172 -9.328 -10.516 1 95.06 126 SER A N 1
ATOM 1000 C CA . SER A 1 126 ? -14.852 -9.664 -9.984 1 95.06 126 SER A CA 1
ATOM 1001 C C . SER A 1 126 ? -14.914 -10.883 -9.078 1 95.06 126 SER A C 1
ATOM 1003 O O . SER A 1 126 ? -14.047 -11.758 -9.148 1 95.06 126 SER A O 1
ATOM 1005 N N . ASP A 1 127 ? -15.945 -10.984 -8.234 1 95 127 ASP A N 1
ATOM 1006 C CA . ASP A 1 127 ? -16.047 -12.078 -7.273 1 95 127 ASP A CA 1
ATOM 1007 C C . ASP A 1 127 ? -16.359 -13.398 -7.977 1 95 127 ASP A C 1
ATOM 1009 O O . ASP A 1 127 ? -15.992 -14.469 -7.496 1 95 127 ASP A O 1
ATOM 1013 N N . HIS A 1 128 ? -17.031 -13.375 -9.133 1 97.19 128 HIS A N 1
ATOM 1014 C CA . HIS A 1 128 ? -17.266 -14.578 -9.914 1 97.19 128 HIS A CA 1
ATOM 1015 C C . HIS A 1 128 ? -16 -15.039 -10.625 1 97.19 128 HIS A C 1
ATOM 1017 O O . HIS A 1 128 ? -15.664 -16.219 -10.609 1 97.19 128 HIS A O 1
ATOM 1023 N N . SER A 1 129 ? -15.32 -14.133 -11.195 1 98.12 129 SER A N 1
ATOM 1024 C CA . SER A 1 129 ? -14.109 -14.445 -11.945 1 98.12 129 SER A CA 1
ATOM 1025 C C . SER A 1 129 ? -13.047 -15.055 -11.031 1 98.12 129 SER A C 1
ATOM 1027 O O . SER A 1 129 ? -12.523 -16.141 -11.32 1 98.12 129 SER A O 1
ATOM 1029 N N . ARG A 1 130 ? -12.758 -14.445 -9.914 1 98.12 130 ARG A N 1
ATOM 1030 C CA . ARG A 1 130 ? -11.656 -14.898 -9.062 1 98.12 130 ARG A CA 1
ATOM 1031 C C . ARG A 1 130 ? -11.992 -16.234 -8.398 1 98.12 130 ARG A C 1
ATOM 1033 O O . ARG A 1 130 ? -11.117 -17.078 -8.234 1 98.12 130 ARG A O 1
ATOM 1040 N N . VAL A 1 131 ? -13.273 -16.375 -7.969 1 98 131 VAL A N 1
ATOM 1041 C CA . VAL A 1 131 ? -13.656 -17.641 -7.344 1 98 131 VAL A CA 1
ATOM 1042 C C . VAL A 1 131 ? -13.469 -18.797 -8.336 1 98 131 VAL A C 1
ATOM 1044 O O . VAL A 1 131 ? -12.914 -19.828 -7.996 1 98 131 VAL A O 1
ATOM 1047 N N . ARG A 1 132 ? -13.875 -18.562 -9.531 1 98.38 132 ARG A N 1
ATOM 1048 C CA . ARG A 1 132 ? -13.703 -19.578 -10.57 1 98.38 132 ARG A CA 1
ATOM 1049 C C . ARG A 1 132 ? -12.227 -19.812 -10.859 1 98.38 132 ARG A C 1
ATOM 1051 O O . ARG A 1 132 ? -11.758 -20.953 -10.836 1 98.38 132 ARG A O 1
ATOM 1058 N N . ASP A 1 133 ? -11.484 -18.797 -11.094 1 98.69 133 ASP A N 1
ATOM 1059 C CA . ASP A 1 133 ? -10.133 -18.859 -11.648 1 98.69 133 ASP A CA 1
ATOM 1060 C C . ASP A 1 133 ? -9.133 -19.375 -10.609 1 98.69 133 ASP A C 1
ATOM 1062 O O . ASP A 1 133 ? -8.125 -19.984 -10.961 1 98.69 133 ASP A O 1
ATOM 1066 N N . TYR A 1 134 ? -9.383 -19.141 -9.273 1 98.69 134 TYR A N 1
ATOM 1067 C CA . TYR A 1 134 ? -8.312 -19.328 -8.305 1 98.69 134 TYR A CA 1
ATOM 1068 C C . TYR A 1 134 ? -8.547 -20.578 -7.469 1 98.69 134 TYR A C 1
ATOM 1070 O O . TYR A 1 134 ? -7.652 -21.016 -6.734 1 98.69 134 TYR A O 1
ATOM 1078 N N . THR A 1 135 ? -9.688 -21.219 -7.559 1 98.44 135 THR A N 1
ATOM 1079 C CA . THR A 1 135 ? -9.961 -22.391 -6.727 1 98.44 135 THR A CA 1
ATOM 1080 C C . THR A 1 135 ? -9.562 -23.672 -7.441 1 98.44 135 THR A C 1
ATOM 1082 O O . THR A 1 135 ? -9.844 -23.844 -8.633 1 98.44 135 THR A O 1
ATOM 1085 N N . PRO A 1 136 ? -8.914 -24.609 -6.734 1 97.62 136 PRO A N 1
ATOM 1086 C CA . PRO A 1 136 ? -8.312 -25.781 -7.359 1 97.62 136 PRO A CA 1
ATOM 1087 C C . PRO A 1 136 ? -9.344 -26.844 -7.715 1 97.62 136 PRO A C 1
ATOM 1089 O O . PRO A 1 136 ? -9.109 -27.656 -8.617 1 97.62 136 PRO A O 1
ATOM 1092 N N . THR A 1 137 ? -10.477 -26.922 -6.969 1 97.06 137 THR A N 1
ATOM 1093 C CA . THR A 1 137 ? -11.453 -28 -7.129 1 97.06 137 THR A CA 1
ATOM 1094 C C . THR A 1 137 ? -12.875 -27.422 -7.188 1 97.06 137 THR A C 1
ATOM 1096 O O . THR A 1 137 ? -13.125 -26.312 -6.711 1 97.06 137 THR A O 1
ATOM 1099 N N . VAL A 1 138 ? -13.695 -28.234 -7.793 1 97.12 138 VAL A N 1
ATOM 1100 C CA . VAL A 1 138 ? -15.102 -27.875 -7.84 1 97.12 138 VAL A CA 1
ATOM 1101 C C . VAL A 1 138 ? -15.75 -28.125 -6.477 1 97.12 138 VAL A C 1
ATOM 1103 O O . VAL A 1 138 ? -15.562 -29.188 -5.883 1 97.12 138 VAL A O 1
ATOM 1106 N N . ASP A 1 139 ? -16.375 -27.156 -5.965 1 95.56 139 ASP A N 1
ATOM 1107 C CA . ASP A 1 139 ? -17.188 -27.25 -4.754 1 95.56 139 ASP A CA 1
ATOM 1108 C C . ASP A 1 139 ? -18.641 -26.859 -5.031 1 95.56 139 ASP A C 1
ATOM 1110 O O . ASP A 1 139 ? -18.953 -25.672 -5.145 1 95.56 139 ASP A O 1
ATOM 1114 N N . THR A 1 140 ? -19.516 -27.75 -5.043 1 93.88 140 THR A N 1
ATOM 1115 C CA . THR A 1 140 ? -20.906 -27.562 -5.465 1 93.88 140 THR A CA 1
ATOM 1116 C C . THR A 1 140 ? -21.703 -26.828 -4.391 1 93.88 140 THR A C 1
ATOM 1118 O O . THR A 1 140 ? -22.812 -26.375 -4.641 1 93.88 140 THR A O 1
ATOM 1121 N N . SER A 1 141 ? -21.156 -26.703 -3.23 1 92.75 141 SER A N 1
ATOM 1122 C CA . SER A 1 141 ? -21.844 -25.984 -2.172 1 92.75 141 SER A CA 1
ATOM 1123 C C . SER A 1 141 ? -21.781 -24.469 -2.393 1 92.75 141 SER A C 1
ATOM 1125 O O . SER A 1 141 ? -22.516 -23.703 -1.768 1 92.75 141 SER A O 1
ATOM 1127 N N . TRP A 1 142 ? -20.891 -24.094 -3.23 1 92.69 142 TRP A N 1
ATOM 1128 C CA . TRP A 1 142 ? -20.812 -22.672 -3.568 1 92.69 142 TRP A CA 1
ATOM 1129 C C . TRP A 1 142 ? -21.828 -22.312 -4.645 1 92.69 142 TRP A C 1
ATOM 1131 O O . TRP A 1 142 ? -22.062 -23.078 -5.574 1 92.69 142 TRP A O 1
ATOM 1141 N N . LYS A 1 143 ? -22.344 -21.094 -4.562 1 93.88 143 LYS A N 1
ATOM 1142 C CA . LYS A 1 143 ? -23.234 -20.562 -5.594 1 93.88 143 LYS A CA 1
ATOM 1143 C C . LYS A 1 143 ? -22.453 -20.156 -6.836 1 93.88 143 LYS A C 1
ATOM 1145 O O . LYS A 1 143 ? -22.969 -20.219 -7.953 1 93.88 143 LYS A O 1
ATOM 1150 N N . LYS A 1 144 ? -21.25 -19.797 -6.664 1 95.88 144 LYS A N 1
ATOM 1151 C CA . LYS A 1 144 ? -20.37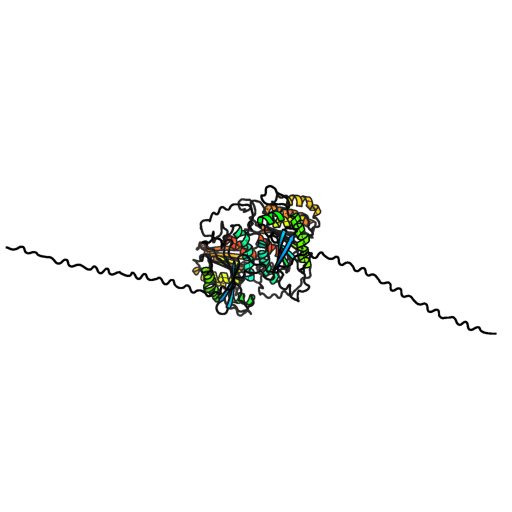5 -19.391 -7.758 1 95.88 144 LYS A CA 1
ATOM 1152 C C . LYS A 1 144 ? -19.625 -20.594 -8.352 1 95.88 144 LYS A C 1
ATOM 1154 O O . LYS A 1 144 ? -19.422 -21.594 -7.668 1 95.88 144 LYS A O 1
ATOM 1159 N N . VAL A 1 145 ? -19.25 -20.406 -9.625 1 97.5 145 VAL A N 1
ATOM 1160 C CA . VAL A 1 145 ? -18.469 -21.453 -10.281 1 97.5 145 VAL A CA 1
ATOM 1161 C C . VAL A 1 145 ? -17.094 -21.547 -9.633 1 97.5 145 VAL A C 1
ATOM 1163 O O . VAL A 1 145 ? -16.438 -20.531 -9.406 1 97.5 145 VAL A O 1
ATOM 1166 N N . THR A 1 146 ? -16.656 -22.75 -9.289 1 97.94 146 THR A N 1
ATOM 1167 C CA . THR A 1 146 ? -15.359 -23 -8.672 1 97.94 146 THR A CA 1
ATOM 1168 C C . THR A 1 146 ? -14.57 -24.031 -9.477 1 97.94 146 THR A C 1
ATOM 1170 O O . THR A 1 146 ? -15.109 -24.656 -10.391 1 97.94 146 THR A O 1
ATOM 1173 N N . GLY A 1 147 ? -13.203 -24.094 -9.273 1 98.06 147 GLY A N 1
ATOM 1174 C CA . GLY A 1 147 ? -12.406 -25.203 -9.781 1 98.06 147 GLY A CA 1
ATOM 1175 C C . GLY A 1 147 ? -11.656 -24.844 -11.055 1 98.06 147 GLY A C 1
ATOM 1176 O O . GLY A 1 147 ? -11.227 -25.734 -11.789 1 98.06 147 GLY A O 1
ATOM 1177 N N . GLY A 1 148 ? -11.453 -23.641 -11.375 1 98.19 148 GLY A N 1
ATOM 1178 C CA . GLY A 1 148 ? -10.836 -23.25 -12.633 1 98.19 148 GLY A CA 1
ATOM 1179 C C . GLY A 1 148 ? -9.344 -23.016 -12.516 1 98.19 148 GLY A C 1
ATOM 1180 O O . GLY A 1 148 ? -8.711 -22.516 -13.453 1 98.19 148 GLY A O 1
ATOM 1181 N N . ALA A 1 149 ? -8.711 -23.406 -11.438 1 98.44 149 ALA A N 1
ATOM 1182 C CA . ALA A 1 149 ? -7.309 -23.078 -11.18 1 98.44 149 ALA A CA 1
ATOM 1183 C C . ALA A 1 149 ? -6.402 -23.688 -12.25 1 98.44 149 ALA A C 1
ATOM 1185 O O . ALA A 1 149 ? -5.453 -23.031 -12.703 1 98.44 149 ALA A O 1
ATOM 1186 N N . ASP A 1 150 ? -6.668 -24.891 -12.648 1 98.12 150 ASP A N 1
ATOM 1187 C CA . ASP A 1 150 ? -5.832 -25.531 -13.648 1 98.12 150 ASP A CA 1
ATOM 1188 C C . ASP A 1 150 ? -5.863 -24.781 -14.977 1 98.12 150 ASP A C 1
ATOM 1190 O O . ASP A 1 150 ? -4.824 -24.562 -15.602 1 98.12 150 ASP A O 1
ATOM 1194 N N . ARG A 1 151 ? -7.008 -24.438 -15.367 1 98.44 151 ARG A N 1
ATOM 1195 C CA . ARG A 1 151 ? -7.141 -23.672 -16.609 1 98.44 151 ARG A CA 1
ATOM 1196 C C . ARG A 1 151 ? -6.438 -22.328 -16.5 1 98.44 151 ARG A C 1
ATOM 1198 O O . ARG A 1 151 ? -5.77 -21.891 -17.438 1 98.44 151 ARG A O 1
ATOM 1205 N N . HIS A 1 152 ? -6.664 -21.656 -15.383 1 98.69 152 HIS A N 1
ATOM 1206 C CA . HIS A 1 152 ? -6.051 -20.344 -15.211 1 98.69 152 HIS A CA 1
ATOM 1207 C C . HIS A 1 152 ? -4.531 -20.453 -15.148 1 98.69 152 HIS A C 1
ATOM 1209 O O . HIS A 1 152 ? -3.826 -19.562 -15.656 1 98.69 152 HIS A O 1
ATOM 1215 N N . LEU A 1 153 ? -4.004 -21.531 -14.547 1 98.69 153 LEU A N 1
ATOM 1216 C CA . LEU A 1 153 ? -2.574 -21.812 -14.555 1 98.69 153 LEU A CA 1
ATOM 1217 C C . LEU A 1 153 ? -2.061 -21.984 -15.977 1 98.69 153 LEU A C 1
ATOM 1219 O O . LEU A 1 153 ? -1.007 -21.453 -16.328 1 98.69 153 LEU A O 1
ATOM 1223 N N . HIS A 1 154 ? -2.799 -22.656 -16.766 1 98.31 154 HIS A N 1
ATOM 1224 C CA . HIS A 1 154 ? -2.42 -22.844 -18.172 1 98.31 154 HIS A CA 1
ATOM 1225 C C . HIS A 1 154 ? -2.41 -21.5 -18.906 1 98.31 154 HIS A C 1
ATOM 1227 O O . HIS A 1 154 ? -1.521 -21.25 -19.719 1 98.31 154 HIS A O 1
ATOM 1233 N N . PHE A 1 155 ? -3.381 -20.688 -18.641 1 98.25 155 PHE A N 1
ATOM 1234 C CA . PHE A 1 155 ? -3.455 -19.344 -19.219 1 98.25 155 PHE A CA 1
ATOM 1235 C C . PHE A 1 155 ? -2.215 -18.531 -18.859 1 98.25 155 PHE A C 1
ATOM 1237 O O . PHE A 1 155 ? -1.611 -17.906 -19.734 1 98.25 155 PHE A O 1
ATOM 1244 N N . LEU A 1 156 ? -1.775 -18.594 -17.609 1 98.31 156 LEU A N 1
ATOM 1245 C CA . LEU A 1 156 ? -0.562 -17.922 -17.156 1 98.31 156 LEU A CA 1
ATOM 1246 C C . LEU A 1 156 ? 0.656 -18.422 -17.922 1 98.31 156 LEU A C 1
ATOM 1248 O O . LEU A 1 156 ? 1.409 -17.641 -18.5 1 98.31 156 LEU A O 1
ATOM 1252 N N . LYS A 1 157 ? 0.794 -19.719 -18 1 98.12 157 LYS A N 1
ATOM 1253 C CA . LYS A 1 157 ? 1.984 -20.391 -18.516 1 98.12 157 LYS A CA 1
ATOM 1254 C C . LYS A 1 157 ? 2.08 -20.25 -20.031 1 98.12 157 LYS A C 1
ATOM 1256 O O . LYS A 1 157 ? 3.168 -20.047 -20.578 1 98.12 157 LYS A O 1
ATOM 1261 N N . SER A 1 158 ? 0.941 -20.25 -20.688 1 97.81 158 SER A N 1
ATOM 1262 C CA . SER A 1 158 ? 0.98 -20.406 -22.141 1 97.81 158 SER A CA 1
ATOM 1263 C C . SER A 1 158 ? 0.727 -19.078 -22.844 1 97.81 158 SER A C 1
ATOM 1265 O O . SER A 1 158 ? 0.998 -18.953 -24.047 1 97.81 158 SER A O 1
ATOM 1267 N N . LYS A 1 159 ? 0.179 -18.141 -22.094 1 97.88 159 LYS A N 1
ATOM 1268 C CA . LYS A 1 159 ? -0.179 -16.891 -22.766 1 97.88 159 LYS A CA 1
ATOM 1269 C C . LYS A 1 159 ? 0.482 -15.688 -22.094 1 97.88 159 LYS A C 1
ATOM 1271 O O . LYS A 1 159 ? 1.255 -14.969 -22.719 1 97.88 159 LYS A O 1
ATOM 1276 N N . ILE A 1 160 ? 0.255 -15.539 -20.828 1 98.38 160 ILE A N 1
ATOM 1277 C CA . ILE A 1 160 ? 0.648 -14.32 -20.141 1 98.38 160 ILE A CA 1
ATOM 1278 C C . ILE A 1 160 ? 2.17 -14.242 -20.047 1 98.38 160 ILE A C 1
ATOM 1280 O O . ILE A 1 160 ? 2.773 -13.25 -20.484 1 98.38 160 ILE A O 1
ATOM 1284 N N . ILE A 1 161 ? 2.826 -15.266 -19.547 1 98.69 161 ILE A N 1
ATOM 1285 C CA . ILE A 1 161 ? 4.27 -15.258 -19.328 1 98.69 161 ILE A CA 1
ATOM 1286 C C . ILE A 1 161 ? 4.984 -15.156 -20.688 1 98.69 161 ILE A C 1
ATOM 1288 O O . ILE A 1 161 ? 5.863 -14.312 -20.859 1 98.69 161 ILE A O 1
ATOM 1292 N N . PRO A 1 162 ? 4.59 -15.938 -21.719 1 98.25 162 PRO A N 1
ATOM 1293 C CA . PRO A 1 162 ? 5.246 -15.797 -23.016 1 98.25 162 PRO A CA 1
ATOM 1294 C C . PRO A 1 162 ? 5.07 -14.398 -23.609 1 98.25 162 PRO A C 1
ATOM 1296 O O . PRO A 1 162 ? 6 -13.859 -24.219 1 98.25 162 PRO A O 1
ATOM 1299 N N . TYR A 1 163 ? 3.896 -13.805 -23.422 1 97 163 TYR A N 1
ATOM 1300 C CA . TYR A 1 163 ? 3.701 -12.445 -23.922 1 97 163 TYR A CA 1
ATOM 1301 C C . TYR A 1 163 ? 4.707 -11.492 -23.281 1 97 163 TYR A C 1
ATOM 1303 O O . TYR A 1 163 ? 5.34 -10.695 -23.984 1 97 163 TYR A O 1
ATOM 1311 N N . MET A 1 164 ? 4.828 -11.555 -22.016 1 98.12 164 MET A N 1
ATOM 1312 C CA . MET A 1 164 ? 5.754 -10.672 -21.312 1 98.12 164 MET A CA 1
ATOM 1313 C C . MET A 1 164 ? 7.188 -10.906 -21.766 1 98.12 164 MET A C 1
ATOM 1315 O O . MET A 1 164 ? 7.922 -9.945 -22.016 1 98.12 164 MET A O 1
ATOM 1319 N N . GLU A 1 165 ? 7.605 -12.133 -21.891 1 97.56 165 GLU A N 1
ATOM 1320 C CA . GLU A 1 165 ? 8.984 -12.477 -22.219 1 97.56 165 GLU A CA 1
ATOM 1321 C C . GLU A 1 165 ? 9.312 -12.125 -23.656 1 97.56 165 GLU A C 1
ATOM 1323 O O . GLU A 1 165 ? 10.477 -11.883 -24 1 97.56 165 GLU A O 1
ATOM 1328 N N . GLN A 1 166 ? 8.32 -12.031 -24.516 1 96.5 166 GLN A N 1
ATOM 1329 C CA . GLN A 1 166 ? 8.516 -11.695 -25.922 1 96.5 166 GLN A CA 1
ATOM 1330 C C . GLN A 1 166 ? 8.539 -10.18 -26.125 1 96.5 166 GLN A C 1
ATOM 1332 O O . GLN A 1 166 ? 9.18 -9.68 -27.047 1 96.5 166 GLN A O 1
ATOM 1337 N N . ASN A 1 167 ? 7.895 -9.43 -25.234 1 95.88 167 ASN A N 1
ATOM 1338 C CA . ASN A 1 167 ? 7.641 -8.023 -25.531 1 95.88 167 ASN A CA 1
ATOM 1339 C C . ASN A 1 167 ? 8.406 -7.105 -24.578 1 95.88 167 ASN A C 1
ATOM 1341 O O . ASN A 1 167 ? 8.5 -5.898 -24.812 1 95.88 167 ASN A O 1
ATOM 1345 N N . PHE A 1 168 ? 8.938 -7.664 -23.516 1 97.19 168 PHE A N 1
ATOM 1346 C CA . PHE A 1 168 ? 9.68 -6.871 -22.547 1 97.19 168 PHE A CA 1
ATOM 1347 C C . PHE A 1 168 ? 11.008 -7.543 -22.188 1 97.19 168 PHE A C 1
ATOM 1349 O O . PHE A 1 168 ? 11.195 -8.734 -22.469 1 97.19 168 PHE A O 1
ATOM 1356 N N . ARG A 1 169 ? 11.984 -6.766 -21.641 1 98.12 169 ARG A N 1
ATOM 1357 C CA . ARG A 1 169 ? 13.273 -7.285 -21.219 1 98.12 169 ARG A CA 1
ATOM 1358 C C . ARG A 1 169 ? 13.172 -7.922 -19.828 1 98.12 169 ARG A C 1
ATOM 1360 O O . ARG A 1 169 ? 13.32 -7.242 -18.812 1 98.12 169 ARG A O 1
ATOM 1367 N N . THR A 1 170 ? 12.898 -9.219 -19.844 1 98.06 170 THR A N 1
ATOM 1368 C CA . THR A 1 170 ? 12.641 -9.938 -18.594 1 98.06 170 THR A CA 1
ATOM 1369 C C . THR A 1 170 ? 13.758 -10.938 -18.312 1 98.06 170 THR A C 1
ATOM 1371 O O . THR A 1 170 ? 14.5 -11.32 -19.219 1 98.06 170 THR A O 1
ATOM 1374 N N . VAL A 1 171 ? 13.953 -11.266 -17.047 1 97.06 171 VAL A N 1
ATOM 1375 C CA . VAL A 1 171 ? 14.742 -12.422 -16.625 1 97.06 171 VAL A CA 1
ATOM 1376 C C . VAL A 1 171 ? 13.828 -13.609 -16.375 1 97.06 171 VAL A C 1
ATOM 1378 O O . VAL A 1 171 ? 13.242 -13.742 -15.289 1 97.06 171 VAL A O 1
ATOM 1381 N N . PRO A 1 172 ? 13.703 -14.516 -17.297 1 95.81 172 PRO A N 1
ATOM 1382 C CA . PRO A 1 172 ? 12.719 -15.594 -17.203 1 95.81 172 PRO A CA 1
ATOM 1383 C C . PRO A 1 172 ? 12.891 -16.438 -15.945 1 95.81 172 PRO A C 1
ATOM 1385 O O . PRO A 1 172 ? 11.922 -17.031 -15.461 1 95.81 172 PRO A O 1
ATOM 1388 N N . GLU A 1 173 ? 14.062 -16.469 -15.391 1 94.5 173 GLU A N 1
ATOM 1389 C CA . GLU A 1 173 ? 14.336 -17.281 -14.203 1 94.5 173 GLU A CA 1
ATOM 1390 C C . GLU A 1 173 ? 13.883 -16.562 -12.938 1 94.5 173 GLU A C 1
ATOM 1392 O O . GLU A 1 173 ? 13.859 -17.172 -11.859 1 94.5 173 GLU A O 1
ATOM 1397 N N . GLN A 1 174 ? 13.43 -15.328 -13.062 1 96.12 174 GLN A N 1
ATOM 1398 C CA . GLN A 1 174 ? 13.047 -14.531 -11.891 1 96.12 174 GLN A CA 1
ATOM 1399 C C . GLN A 1 174 ? 11.594 -14.078 -11.992 1 96.12 174 GLN A C 1
ATOM 1401 O O . GLN A 1 174 ? 11.312 -12.875 -11.938 1 96.12 174 GLN A O 1
ATOM 1406 N N . ARG A 1 175 ? 10.766 -15.07 -12.047 1 98.38 175 ARG A N 1
ATOM 1407 C CA . ARG A 1 175 ? 9.328 -14.828 -11.992 1 98.38 175 ARG A CA 1
ATOM 1408 C C . ARG A 1 175 ? 8.812 -14.906 -10.562 1 98.38 175 ARG A C 1
ATOM 1410 O O . ARG A 1 175 ? 9.094 -15.867 -9.844 1 98.38 175 ARG A O 1
ATOM 1417 N N . THR A 1 176 ? 8.125 -13.859 -10.164 1 98.81 176 THR A N 1
ATOM 1418 C CA . THR A 1 176 ? 7.504 -13.836 -8.852 1 98.81 176 THR A CA 1
ATOM 1419 C C . THR A 1 176 ? 5.98 -13.859 -8.969 1 98.81 176 THR A C 1
ATOM 1421 O O . THR A 1 176 ? 5.395 -13.016 -9.656 1 98.81 176 THR A O 1
ATOM 1424 N N . TYR A 1 177 ? 5.336 -14.828 -8.359 1 98.88 177 TYR A N 1
ATOM 1425 C CA . TYR A 1 177 ? 3.883 -14.852 -8.234 1 98.88 177 TYR A CA 1
ATOM 1426 C C . TYR A 1 177 ? 3.438 -14.141 -6.961 1 98.88 177 TYR A C 1
ATOM 1428 O O . TYR A 1 177 ? 4.016 -14.352 -5.891 1 98.88 177 TYR A O 1
ATOM 1436 N N . VAL A 1 178 ? 2.414 -13.297 -7.051 1 98.94 178 VAL A N 1
ATOM 1437 C CA . VAL A 1 178 ? 1.843 -12.625 -5.891 1 98.94 178 VAL A CA 1
ATOM 1438 C C . VAL A 1 178 ? 0.325 -12.797 -5.887 1 98.94 178 VAL A C 1
ATOM 1440 O O . VAL A 1 178 ? -0.344 -12.469 -6.867 1 98.94 178 VAL A O 1
ATOM 1443 N N . GLY A 1 179 ? -0.208 -13.234 -4.801 1 98.81 179 GLY A N 1
ATOM 1444 C CA . GLY A 1 179 ? -1.646 -13.367 -4.633 1 98.81 179 GLY A CA 1
ATOM 1445 C C . GLY A 1 179 ? -2.096 -13.234 -3.191 1 98.81 179 GLY A C 1
ATOM 1446 O O . GLY A 1 179 ? -1.311 -13.453 -2.268 1 98.81 179 GLY A O 1
ATOM 1447 N N . ASN A 1 180 ? -3.332 -12.852 -3.006 1 98.56 180 ASN A N 1
ATOM 1448 C CA . ASN A 1 180 ? -3.945 -12.664 -1.694 1 98.56 180 ASN A CA 1
ATOM 1449 C C . ASN A 1 180 ? -5.23 -13.469 -1.557 1 98.56 180 ASN A C 1
ATOM 1451 O O . ASN A 1 180 ? -5.992 -13.602 -2.516 1 98.56 180 ASN A O 1
ATOM 1455 N N . SER A 1 181 ? -5.5 -14.008 -0.334 1 98.06 181 SER A N 1
ATOM 1456 C CA . SER A 1 181 ? -6.715 -14.781 -0.078 1 98.06 181 SER A CA 1
ATOM 1457 C C . SER A 1 181 ? -6.84 -15.953 -1.049 1 98.06 181 SER A C 1
ATOM 1459 O O . SER A 1 181 ? -5.934 -16.781 -1.152 1 98.06 181 SER A O 1
ATOM 1461 N N . LEU A 1 182 ? -7.887 -16 -1.903 1 98.38 182 LEU A N 1
ATOM 1462 C CA . LEU A 1 182 ? -7.996 -17.047 -2.91 1 98.38 182 LEU A CA 1
ATOM 1463 C C . LEU A 1 182 ? -6.855 -16.953 -3.918 1 98.38 182 LEU A C 1
ATOM 1465 O O . LEU A 1 182 ? -6.391 -17.984 -4.43 1 98.38 182 LEU A O 1
ATOM 1469 N N . GLY A 1 183 ? -6.352 -15.734 -4.133 1 98.69 183 GLY A N 1
ATOM 1470 C CA . GLY A 1 183 ? -5.152 -15.594 -4.949 1 98.69 183 GLY A CA 1
ATOM 1471 C C . GLY A 1 183 ? -3.93 -16.25 -4.328 1 98.69 183 GLY A C 1
ATOM 1472 O O . GLY A 1 183 ? -3.057 -16.734 -5.043 1 98.69 183 GLY A O 1
ATOM 1473 N N . GLY A 1 184 ? -3.85 -16.172 -2.994 1 98.81 184 GLY A N 1
ATOM 1474 C CA . GLY A 1 184 ? -2.801 -16.891 -2.293 1 98.81 184 GLY A CA 1
ATOM 1475 C C . GLY A 1 184 ? -2.939 -18.406 -2.402 1 98.81 184 GLY A C 1
ATOM 1476 O O . GLY A 1 184 ? -1.944 -19.109 -2.561 1 98.81 184 GLY A O 1
ATOM 1477 N N . LEU A 1 185 ? -4.137 -18.906 -2.348 1 98.69 185 LEU A N 1
ATOM 1478 C CA . LEU A 1 185 ? -4.414 -20.312 -2.559 1 98.69 185 LEU A CA 1
ATOM 1479 C C . LEU A 1 185 ? -3.955 -20.766 -3.945 1 98.69 185 LEU A C 1
ATOM 1481 O O . LEU A 1 185 ? -3.312 -21.797 -4.09 1 98.69 185 LEU A O 1
ATOM 1485 N N . PHE A 1 186 ? -4.277 -19.984 -4.938 1 98.81 186 PHE A N 1
ATOM 1486 C CA . PHE A 1 186 ? -3.881 -20.281 -6.309 1 98.81 186 PHE A CA 1
ATOM 1487 C C . PHE A 1 186 ? -2.363 -20.359 -6.426 1 98.81 186 PHE A C 1
ATOM 1489 O O . PHE A 1 186 ? -1.833 -21.266 -7.086 1 98.81 186 PHE A O 1
ATOM 1496 N N . GLY A 1 187 ? -1.66 -19.422 -5.781 1 98.75 187 GLY A N 1
ATOM 1497 C CA . GLY A 1 187 ? -0.207 -19.484 -5.766 1 98.75 187 GLY A CA 1
ATOM 1498 C C . GLY A 1 187 ? 0.33 -20.75 -5.141 1 98.75 187 GLY A C 1
ATOM 1499 O O . GLY A 1 187 ? 1.267 -21.359 -5.664 1 98.75 187 GLY A O 1
ATOM 1500 N N . ALA A 1 188 ? -0.229 -21.125 -4.043 1 97.81 188 ALA A N 1
ATOM 1501 C CA . ALA A 1 188 ? 0.163 -22.375 -3.406 1 97.81 188 ALA A CA 1
ATOM 1502 C C . ALA A 1 188 ? -0.097 -23.562 -4.328 1 97.81 188 ALA A C 1
ATOM 1504 O O . ALA A 1 188 ? 0.718 -24.484 -4.41 1 97.81 188 ALA A O 1
ATOM 1505 N N . TYR A 1 189 ? -1.166 -23.516 -4.984 1 97.19 189 TYR A N 1
ATOM 1506 C CA . TYR A 1 189 ? -1.523 -24.547 -5.945 1 97.19 189 TYR A CA 1
ATOM 1507 C C . TYR A 1 189 ? -0.489 -24.641 -7.062 1 97.19 189 TYR A C 1
ATOM 1509 O O . TYR A 1 189 ? -0.069 -25.734 -7.445 1 97.19 189 TYR A O 1
ATOM 1517 N N . ILE A 1 190 ? -0.107 -23.531 -7.594 1 97.56 190 ILE A N 1
ATOM 1518 C CA . ILE A 1 190 ? 0.909 -23.5 -8.641 1 97.56 190 ILE A CA 1
ATOM 1519 C C . ILE A 1 190 ? 2.209 -24.109 -8.117 1 97.56 190 ILE A C 1
ATOM 1521 O O . ILE A 1 190 ? 2.855 -24.906 -8.805 1 97.56 190 ILE A O 1
ATOM 1525 N N . LEU A 1 191 ? 2.584 -23.734 -6.891 1 95.81 191 LEU A N 1
ATOM 1526 C CA . LEU A 1 191 ? 3.797 -24.25 -6.27 1 95.81 191 LEU A CA 1
ATOM 1527 C C . LEU A 1 191 ? 3.777 -25.781 -6.238 1 95.81 191 LEU A C 1
ATOM 1529 O O . LEU A 1 191 ? 4.801 -26.422 -6.469 1 95.81 191 LEU A O 1
ATOM 1533 N N . LEU A 1 192 ? 2.65 -26.328 -5.996 1 92.5 192 LEU A N 1
ATOM 1534 C CA . LEU A 1 192 ? 2.492 -27.781 -5.914 1 92.5 192 LEU A CA 1
ATOM 1535 C C . LEU A 1 192 ? 2.496 -28.406 -7.309 1 92.5 192 LEU A C 1
ATOM 1537 O O . LEU A 1 192 ? 3.184 -29.406 -7.543 1 92.5 192 LEU A O 1
ATOM 1541 N N . LYS A 1 193 ? 1.8 -27.828 -8.242 1 93.06 193 LYS A N 1
ATOM 1542 C CA . LYS A 1 193 ? 1.515 -28.453 -9.531 1 93.06 193 LYS A CA 1
ATOM 1543 C C . LYS A 1 193 ? 2.648 -28.203 -10.523 1 93.06 193 LYS A C 1
ATOM 1545 O O . LYS A 1 193 ? 2.959 -29.062 -11.352 1 93.06 193 LYS A O 1
ATOM 1550 N N . GLN A 1 194 ? 3.188 -27.016 -10.422 1 94.06 194 GLN A N 1
ATOM 1551 C CA . GLN A 1 194 ? 4.227 -26.594 -11.359 1 94.06 194 GLN A CA 1
ATOM 1552 C C . GLN A 1 194 ? 5.297 -25.766 -10.656 1 94.06 194 GLN A C 1
ATOM 1554 O O . GLN A 1 194 ? 5.496 -24.594 -10.977 1 94.06 194 GLN A O 1
ATOM 1559 N N . PRO A 1 195 ? 6.055 -26.406 -9.812 1 92.31 195 PRO A N 1
ATOM 1560 C CA . PRO A 1 195 ? 6.984 -25.672 -8.961 1 92.31 195 PRO A CA 1
ATOM 1561 C C . PRO A 1 195 ? 8.062 -24.938 -9.758 1 92.31 195 PRO A C 1
ATOM 1563 O O . PRO A 1 195 ? 8.695 -24 -9.242 1 92.31 195 PRO A O 1
ATOM 1566 N N . GLU A 1 196 ? 8.25 -25.219 -11.047 1 93.31 196 GLU A N 1
ATOM 1567 C CA . GLU A 1 196 ? 9.312 -24.625 -11.844 1 93.31 196 GLU A CA 1
ATOM 1568 C C . GLU A 1 196 ? 8.844 -23.344 -12.523 1 93.31 196 GLU A C 1
ATOM 1570 O O . GLU A 1 196 ? 9.656 -22.578 -13.07 1 93.31 196 GLU A O 1
ATOM 1575 N N . LEU A 1 197 ? 7.574 -23.109 -12.43 1 97.06 197 LEU A N 1
ATOM 1576 C CA . LEU A 1 197 ? 7.02 -21.984 -13.195 1 97.06 197 LEU A CA 1
ATOM 1577 C C . LEU A 1 197 ? 7.465 -20.656 -12.609 1 97.06 197 LEU A C 1
ATOM 1579 O O . LEU A 1 197 ? 7.762 -19.719 -13.352 1 97.06 197 LEU A O 1
ATOM 1583 N N . PHE A 1 198 ? 7.477 -20.547 -11.297 1 97.88 198 PHE A N 1
ATOM 1584 C CA . PHE A 1 198 ? 7.914 -19.359 -10.594 1 97.88 198 PHE A CA 1
ATOM 1585 C C . PHE A 1 198 ? 9.047 -19.672 -9.633 1 97.88 198 PHE A C 1
ATOM 1587 O O . PHE A 1 198 ? 9.055 -20.734 -9 1 97.88 198 PHE A O 1
ATOM 1594 N N . SER A 1 199 ? 9.992 -18.719 -9.484 1 97.38 199 SER A N 1
ATOM 1595 C CA . SER A 1 199 ? 11.086 -18.875 -8.539 1 97.38 199 SER A CA 1
ATOM 1596 C C . SER A 1 199 ? 10.758 -18.234 -7.195 1 97.38 199 SER A C 1
ATOM 1598 O O . SER A 1 199 ? 11.422 -18.484 -6.195 1 97.38 199 SER A O 1
ATOM 1600 N N . ASN A 1 200 ? 9.789 -17.344 -7.207 1 98.44 200 ASN A N 1
ATOM 1601 C CA . ASN A 1 200 ? 9.375 -16.641 -6 1 98.44 200 ASN A CA 1
ATOM 1602 C C . ASN A 1 200 ? 7.855 -16.641 -5.844 1 98.44 200 ASN A C 1
ATOM 1604 O O . ASN A 1 200 ? 7.125 -16.5 -6.828 1 98.44 200 ASN A O 1
ATOM 1608 N N . TYR A 1 201 ? 7.43 -16.812 -4.609 1 98.75 201 TYR A N 1
ATOM 1609 C CA . TYR A 1 201 ? 6.016 -16.75 -4.254 1 98.75 201 TYR A CA 1
ATOM 1610 C C . TYR A 1 201 ? 5.789 -15.805 -3.08 1 98.75 201 TYR A C 1
ATOM 1612 O O . TYR A 1 201 ? 6.453 -15.914 -2.049 1 98.75 201 TYR A O 1
ATOM 1620 N N . LEU A 1 202 ? 4.957 -14.891 -3.256 1 98.88 202 LEU A N 1
ATOM 1621 C CA . LEU A 1 202 ? 4.441 -14.008 -2.211 1 98.88 202 LEU A CA 1
ATOM 1622 C C . LEU A 1 202 ? 2.955 -14.258 -1.981 1 98.88 202 LEU A C 1
ATOM 1624 O O . LEU A 1 202 ? 2.119 -13.797 -2.764 1 98.88 202 LEU A O 1
ATOM 1628 N N . LEU A 1 203 ? 2.656 -14.906 -0.925 1 98.94 203 LEU A N 1
ATOM 1629 C CA . LEU A 1 203 ? 1.3 -15.367 -0.645 1 98.94 203 LEU A CA 1
ATOM 1630 C C . LEU A 1 203 ? 0.722 -14.641 0.568 1 98.94 203 LEU A C 1
ATOM 1632 O O . LEU A 1 203 ? 1.147 -14.883 1.7 1 98.94 203 LEU A O 1
ATOM 1636 N N . GLY A 1 204 ? -0.228 -13.75 0.33 1 98.81 204 GLY A N 1
ATOM 1637 C CA . GLY A 1 204 ? -0.894 -13.023 1.398 1 98.81 204 GLY A CA 1
ATOM 1638 C C . GLY A 1 204 ? -2.17 -13.695 1.872 1 98.81 204 GLY A C 1
ATOM 1639 O O . GLY A 1 204 ? -3.076 -13.945 1.075 1 98.81 204 GLY A O 1
ATOM 1640 N N . SER A 1 205 ? -2.234 -13.93 3.098 1 98.62 205 SER A N 1
ATOM 1641 C CA . SER A 1 205 ? -3.42 -14.5 3.723 1 98.62 205 SER A CA 1
ATOM 1642 C C . SER A 1 205 ? -4 -15.633 2.875 1 98.62 205 SER A C 1
ATOM 1644 O O . SER A 1 205 ? -5.195 -15.633 2.57 1 98.62 205 SER A O 1
ATOM 1646 N N . PRO A 1 206 ? -3.197 -16.578 2.529 1 98.75 206 PRO A N 1
ATOM 1647 C CA . PRO A 1 206 ? -3.68 -17.609 1.603 1 98.75 206 PRO A CA 1
ATOM 1648 C C . PRO A 1 206 ? -4.863 -18.391 2.158 1 98.75 206 PRO A C 1
ATOM 1650 O O . PRO A 1 206 ? -4.84 -18.812 3.318 1 98.75 206 PRO A O 1
ATOM 1653 N N . SER A 1 207 ? -5.863 -18.609 1.384 1 98.38 207 SER A N 1
ATOM 1654 C CA . SER A 1 207 ? -7.086 -19.297 1.77 1 98.38 207 SER A CA 1
ATOM 1655 C C . SER A 1 207 ? -6.887 -20.812 1.766 1 98.38 207 SER A C 1
ATOM 1657 O O . SER A 1 207 ? -7.602 -21.531 1.068 1 98.38 207 SER A O 1
ATOM 1659 N N . LEU A 1 208 ? -6.066 -21.297 2.621 1 98.38 208 LEU A N 1
ATOM 1660 C CA . LEU A 1 208 ? -5.699 -22.703 2.656 1 98.38 208 LEU A CA 1
ATOM 1661 C C . LEU A 1 208 ? -6.801 -23.531 3.309 1 98.38 208 LEU A C 1
ATOM 1663 O O . LEU A 1 208 ? -6.762 -24.766 3.27 1 98.38 208 LEU A O 1
ATOM 1667 N N . TRP A 1 209 ? -7.844 -22.844 3.904 1 97.12 209 TRP A N 1
ATOM 1668 C CA . TRP A 1 209 ? -9.016 -23.484 4.496 1 97.12 209 TRP A CA 1
ATOM 1669 C C . TRP A 1 209 ? -9.883 -24.125 3.418 1 97.12 209 TRP A C 1
ATOM 1671 O O . TRP A 1 209 ? -10.773 -24.922 3.725 1 97.12 209 TRP A O 1
ATOM 1681 N N . TRP A 1 210 ? -9.664 -23.844 2.199 1 96.5 210 TRP A N 1
ATOM 1682 C CA . TRP A 1 210 ? -10.492 -24.281 1.076 1 96.5 210 TRP A CA 1
ATOM 1683 C C . TRP A 1 210 ? -10.734 -25.781 1.131 1 96.5 210 TRP A C 1
ATOM 1685 O O . TRP A 1 210 ? -9.789 -26.562 1.271 1 96.5 210 TRP A O 1
ATOM 1695 N N . GLN A 1 211 ? -12.031 -26.172 1.111 1 95.19 211 GLN A N 1
ATOM 1696 C CA . GLN A 1 211 ? -12.508 -27.547 1.121 1 95.19 211 GLN A CA 1
ATOM 1697 C C . GLN A 1 211 ? -11.805 -28.375 2.203 1 95.19 211 GLN A C 1
ATOM 1699 O O . GLN A 1 211 ? -11.25 -29.422 1.921 1 95.19 211 GLN A O 1
ATOM 1704 N N . LYS A 1 212 ? -11.836 -27.828 3.389 1 93.81 212 LYS A N 1
ATOM 1705 C CA . LYS A 1 212 ? -11.328 -28.484 4.586 1 93.81 212 LYS A CA 1
ATOM 1706 C C . LYS A 1 212 ? -9.828 -28.766 4.473 1 93.81 212 LYS A C 1
ATOM 1708 O O . LYS A 1 212 ? -9.375 -29.875 4.719 1 93.81 212 LYS A O 1
ATOM 1713 N N . ARG A 1 213 ? -9.086 -27.797 3.918 1 95.75 213 ARG A N 1
ATOM 1714 C CA . ARG A 1 213 ? -7.625 -27.797 3.854 1 95.75 213 ARG A CA 1
ATOM 1715 C C . ARG A 1 213 ? -7.117 -28.891 2.922 1 95.75 213 ARG A C 1
ATOM 1717 O O . ARG A 1 213 ? -6.105 -29.531 3.207 1 95.75 213 ARG A O 1
ATOM 1724 N N . GLN A 1 214 ? -7.824 -29.109 1.9 1 93 214 GLN A N 1
ATOM 1725 C CA . GLN A 1 214 ? -7.469 -30.141 0.946 1 93 214 GLN A CA 1
ATOM 1726 C C . GLN A 1 214 ? -6.07 -29.922 0.38 1 93 214 GLN A C 1
ATOM 1728 O O . GLN A 1 214 ? -5.309 -30.875 0.188 1 93 214 GLN A O 1
ATOM 1733 N N . PHE A 1 215 ? -5.73 -28.75 0.115 1 91.81 215 PHE A N 1
ATOM 1734 C CA . PHE A 1 215 ? -4.406 -28.422 -0.403 1 91.81 215 PHE A CA 1
ATOM 1735 C C . PHE A 1 215 ? -3.32 -28.891 0.56 1 91.81 215 PHE A C 1
ATOM 1737 O O . PHE A 1 215 ? -2.332 -29.5 0.142 1 91.81 215 PHE A O 1
ATOM 1744 N N . LEU A 1 216 ? -3.455 -28.562 1.792 1 93.31 216 LEU A N 1
ATOM 1745 C CA . LEU A 1 216 ? -2.443 -28.922 2.783 1 93.31 216 LEU A CA 1
ATOM 1746 C C . LEU A 1 216 ? -2.256 -30.422 2.855 1 93.31 216 LEU A C 1
ATOM 1748 O O . LEU A 1 216 ? -1.126 -30.922 2.945 1 93.31 216 LEU A O 1
ATOM 1752 N N . THR A 1 217 ? -3.371 -31.062 2.754 1 93.69 217 THR A N 1
ATOM 1753 C CA . THR A 1 217 ? -3.326 -32.531 2.75 1 93.69 217 THR A CA 1
ATOM 1754 C C . THR A 1 217 ? -2.582 -33.031 1.521 1 93.69 217 THR A C 1
ATOM 1756 O O . THR A 1 217 ? -1.713 -33.906 1.633 1 93.69 217 THR A O 1
ATOM 1759 N N . GLN A 1 218 ? -2.904 -32.531 0.415 1 91.44 218 GLN A N 1
ATOM 1760 C CA . GLN A 1 218 ? -2.254 -32.938 -0.828 1 91.44 218 GLN A CA 1
ATOM 1761 C C . GLN A 1 218 ? -0.77 -32.594 -0.811 1 91.44 218 GLN A C 1
ATOM 1763 O O . GLN A 1 218 ? 0.063 -33.344 -1.296 1 91.44 218 GLN A O 1
ATOM 1768 N N . PHE A 1 219 ? -0.48 -31.422 -0.322 1 90.62 219 PHE A N 1
ATOM 1769 C CA . PHE A 1 219 ? 0.907 -30.984 -0.246 1 90.62 219 PHE A CA 1
ATOM 1770 C C . PHE A 1 219 ? 1.733 -31.938 0.607 1 90.62 219 PHE A C 1
ATOM 1772 O O . PHE A 1 219 ? 2.816 -32.375 0.2 1 90.62 219 PHE A O 1
ATOM 1779 N N . ALA A 1 220 ? 1.208 -32.312 1.7 1 91 220 ALA A N 1
ATOM 1780 C CA . ALA A 1 220 ? 1.885 -33.25 2.605 1 91 220 ALA A CA 1
ATOM 1781 C C . ALA A 1 220 ? 2.092 -34.594 1.945 1 91 220 ALA A C 1
ATOM 1783 O O . ALA A 1 220 ? 3.158 -35.219 2.078 1 91 220 ALA A O 1
ATOM 1784 N N . LYS A 1 221 ? 1.127 -35 1.22 1 90.81 221 LYS A N 1
ATOM 1785 C CA . LYS A 1 221 ? 1.188 -36.312 0.568 1 90.81 221 LYS A CA 1
ATOM 1786 C C . LYS A 1 221 ? 2.229 -36.312 -0.548 1 90.81 221 LYS A C 1
ATOM 1788 O O . LYS A 1 221 ? 2.844 -37.344 -0.822 1 90.81 221 LYS A O 1
ATOM 1793 N N . ASN A 1 222 ? 2.391 -35.188 -1.196 1 86.75 222 ASN A N 1
ATOM 1794 C CA . ASN A 1 222 ? 3.275 -35.125 -2.354 1 86.75 222 ASN A CA 1
ATOM 1795 C C . ASN A 1 222 ? 4.621 -34.5 -1.987 1 86.75 222 ASN A C 1
ATOM 1797 O O . ASN A 1 222 ? 5.383 -34.094 -2.867 1 86.75 222 ASN A O 1
ATOM 1801 N N . ILE A 1 223 ? 4.902 -34.406 -0.783 1 83 223 ILE A N 1
ATOM 1802 C CA . ILE A 1 223 ? 6.051 -33.656 -0.279 1 83 223 ILE A CA 1
ATOM 1803 C C . ILE A 1 223 ? 7.34 -34.25 -0.86 1 83 223 ILE A C 1
ATOM 1805 O O . ILE A 1 223 ? 8.289 -33.5 -1.146 1 83 223 ILE A O 1
ATOM 1809 N N . ALA A 1 224 ? 7.391 -35.5 -1.095 1 80.12 224 ALA A N 1
ATOM 1810 C CA . ALA A 1 224 ? 8.578 -36.156 -1.61 1 80.12 224 ALA A CA 1
ATOM 1811 C C . ALA A 1 224 ? 8.883 -35.719 -3.041 1 80.12 224 ALA A C 1
ATOM 1813 O O . ALA A 1 224 ? 10.047 -35.594 -3.43 1 80.12 224 ALA A O 1
ATOM 1814 N N . SER A 1 225 ? 7.867 -35.469 -3.789 1 80.56 225 SER A N 1
ATOM 1815 C CA . SER A 1 225 ? 8.031 -35.031 -5.18 1 80.56 225 SER A CA 1
ATOM 1816 C C . SER A 1 225 ? 8.477 -33.594 -5.277 1 80.56 225 SER A C 1
ATOM 1818 O O . SER A 1 225 ? 8.906 -33.125 -6.344 1 80.56 225 SER A O 1
ATOM 1820 N N . LEU A 1 226 ? 8.445 -32.938 -4.199 1 81.06 226 LEU A N 1
ATOM 1821 C CA . LEU A 1 226 ? 8.781 -31.531 -4.176 1 81.06 226 LEU A CA 1
ATOM 1822 C C . LEU A 1 226 ? 10.18 -31.312 -3.611 1 81.06 226 LEU A C 1
ATOM 1824 O O . LEU A 1 226 ? 10.586 -30.172 -3.369 1 81.06 226 LEU A O 1
ATOM 1828 N N . ARG A 1 227 ? 10.891 -32.312 -3.533 1 78.06 227 ARG A N 1
ATOM 1829 C CA . ARG A 1 227 ? 12.172 -32.25 -2.836 1 78.06 227 ARG A CA 1
ATOM 1830 C C . ARG A 1 227 ? 13.18 -31.422 -3.611 1 78.06 227 ARG A C 1
ATOM 1832 O O . ARG A 1 227 ? 14.156 -30.922 -3.037 1 78.06 227 ARG A O 1
ATOM 1839 N N . GLU A 1 228 ? 12.93 -31.156 -4.832 1 83.62 228 GLU A N 1
ATOM 1840 C CA . GLU A 1 228 ? 13.93 -30.406 -5.602 1 83.62 228 GLU A CA 1
ATOM 1841 C C . GLU A 1 228 ? 13.406 -29.031 -6.008 1 83.62 228 GLU A C 1
ATOM 1843 O O . GLU A 1 228 ? 13.953 -28.406 -6.914 1 83.62 228 GLU A O 1
ATOM 1848 N N . ILE A 1 229 ? 12.469 -28.625 -5.266 1 88.44 229 ILE A N 1
ATOM 1849 C CA . ILE A 1 229 ? 11.883 -27.328 -5.586 1 88.44 229 ILE A CA 1
ATOM 1850 C C . ILE A 1 229 ? 12.891 -26.219 -5.309 1 88.44 229 ILE A C 1
ATOM 1852 O O . ILE A 1 229 ? 13.555 -26.219 -4.266 1 88.44 229 ILE A O 1
ATOM 1856 N N . ASP A 1 230 ? 13.172 -25.375 -6.301 1 92.81 230 ASP A N 1
ATOM 1857 C CA . ASP A 1 230 ? 13.984 -24.156 -6.18 1 92.81 230 ASP A CA 1
ATOM 1858 C C . ASP A 1 230 ? 13.109 -22.906 -6.152 1 92.81 230 ASP A C 1
ATOM 1860 O O . ASP A 1 230 ? 12.75 -22.375 -7.203 1 92.81 230 ASP A O 1
ATOM 1864 N N . ALA A 1 231 ? 12.742 -22.5 -4.914 1 95.62 231 ALA A N 1
ATOM 1865 C CA . ALA A 1 231 ? 11.789 -21.391 -4.801 1 95.62 231 ALA A CA 1
ATOM 1866 C C . ALA A 1 231 ? 11.961 -20.656 -3.479 1 95.62 231 ALA A C 1
ATOM 1868 O O . ALA A 1 231 ? 12.461 -21.234 -2.502 1 95.62 231 ALA A O 1
ATOM 1869 N N . ASN A 1 232 ? 11.711 -19.375 -3.473 1 97.69 232 ASN A N 1
ATOM 1870 C CA . ASN A 1 232 ? 11.508 -18.562 -2.277 1 97.69 232 ASN A CA 1
ATOM 1871 C C . ASN A 1 232 ? 10.031 -18.328 -2.008 1 97.69 232 ASN A C 1
ATOM 1873 O O . ASN A 1 232 ? 9.32 -17.797 -2.865 1 97.69 232 ASN A O 1
ATOM 1877 N N . VAL A 1 233 ? 9.578 -18.734 -0.822 1 98.38 233 VAL A N 1
ATOM 1878 C CA . VAL A 1 233 ? 8.156 -18.625 -0.514 1 98.38 233 VAL A CA 1
ATOM 1879 C C . VAL A 1 233 ? 7.961 -17.703 0.696 1 98.38 233 VAL A C 1
ATOM 1881 O O . VAL A 1 233 ? 8.367 -18.047 1.81 1 98.38 233 VAL A O 1
ATOM 1884 N N . PHE A 1 234 ? 7.344 -16.562 0.479 1 98.88 234 PHE A N 1
ATOM 1885 C CA . PHE A 1 234 ? 6.969 -15.641 1.541 1 98.88 234 PHE A CA 1
ATOM 1886 C C . PHE A 1 234 ? 5.473 -15.719 1.828 1 98.88 234 PHE A C 1
ATOM 1888 O O . PHE A 1 234 ? 4.652 -15.578 0.919 1 98.88 234 PHE A O 1
ATOM 1895 N N . ILE A 1 235 ? 5.156 -15.961 3.049 1 98.94 235 ILE A N 1
ATOM 1896 C CA . ILE A 1 235 ? 3.764 -16.016 3.484 1 98.94 235 ILE A CA 1
ATOM 1897 C C . ILE A 1 235 ? 3.488 -14.891 4.477 1 98.94 235 ILE A C 1
ATOM 1899 O O . ILE A 1 235 ? 4.191 -14.758 5.484 1 98.94 235 ILE A O 1
ATOM 1903 N N . GLY A 1 236 ? 2.551 -14.039 4.203 1 98.88 236 GLY A N 1
ATOM 1904 C CA . GLY A 1 236 ? 2.062 -13.039 5.141 1 98.88 236 GLY A CA 1
ATOM 1905 C C . GLY A 1 236 ? 0.649 -13.312 5.621 1 98.88 236 GLY A C 1
ATOM 1906 O O . GLY A 1 236 ? -0.206 -13.742 4.844 1 98.88 236 GLY A O 1
ATOM 1907 N N . ILE A 1 237 ? 0.405 -13.102 6.914 1 98.81 237 ILE A N 1
ATOM 1908 C CA . ILE A 1 237 ? -0.913 -13.344 7.492 1 98.81 237 ILE A CA 1
ATOM 1909 C C . ILE A 1 237 ? -1.159 -12.375 8.648 1 98.81 237 ILE A C 1
ATOM 1911 O O . ILE A 1 237 ? -0.24 -12.062 9.406 1 98.81 237 ILE A O 1
ATOM 1915 N N . GLY A 1 238 ? -2.371 -11.789 8.711 1 98.56 238 GLY A N 1
ATOM 1916 C CA . GLY A 1 238 ? -2.74 -10.992 9.867 1 98.56 238 GLY A CA 1
ATOM 1917 C C . GLY A 1 238 ? -2.945 -11.82 11.125 1 98.56 238 GLY A C 1
ATOM 1918 O O . GLY A 1 238 ? -3.559 -12.891 11.07 1 98.56 238 GLY A O 1
ATOM 1919 N N . ALA A 1 239 ? -2.51 -11.328 12.172 1 98.5 239 ALA A N 1
ATOM 1920 C CA . ALA A 1 239 ? -2.57 -12.047 13.445 1 98.5 239 ALA A CA 1
ATOM 1921 C C . ALA A 1 239 ? -4.016 -12.258 13.883 1 98.5 239 ALA A C 1
ATOM 1923 O O . ALA A 1 239 ? -4.309 -13.18 14.648 1 98.5 239 ALA A O 1
ATOM 1924 N N . LEU A 1 240 ? -4.922 -11.445 13.375 1 98.06 240 LEU A N 1
ATOM 1925 C CA . LEU A 1 240 ? -6.309 -11.516 13.82 1 98.06 240 LEU A CA 1
ATOM 1926 C C . LEU A 1 240 ? -7.129 -12.414 12.891 1 98.06 240 LEU A C 1
ATOM 1928 O O . LEU A 1 240 ? -8.336 -12.57 13.078 1 98.06 240 LEU A O 1
ATOM 1932 N N . GLU A 1 241 ? -6.492 -13.055 11.93 1 98.19 241 GLU A N 1
ATOM 1933 C CA . GLU A 1 241 ? -7.207 -13.883 10.961 1 98.19 241 GLU A CA 1
ATOM 1934 C C . GLU A 1 241 ? -7.418 -15.297 11.5 1 98.19 241 GLU A C 1
ATOM 1936 O O . GLU A 1 241 ? -6.965 -16.266 10.891 1 98.19 241 GLU A O 1
ATOM 1941 N N . HIS A 1 242 ? -8.102 -15.383 12.57 1 97.69 242 HIS A N 1
ATOM 1942 C CA . HIS A 1 242 ? -8.492 -16.656 13.172 1 97.69 242 HIS A CA 1
ATOM 1943 C C . HIS A 1 242 ? -9.906 -16.578 13.742 1 97.69 242 HIS A C 1
ATOM 1945 O O . HIS A 1 242 ? -10.516 -15.508 13.766 1 97.69 242 HIS A O 1
ATOM 1951 N N . ASN A 1 243 ? -10.414 -17.719 14.047 1 95.88 243 ASN A N 1
ATOM 1952 C CA . ASN A 1 243 ? -11.82 -17.781 14.438 1 95.88 243 ASN A CA 1
ATOM 1953 C C . ASN A 1 243 ? -11.977 -17.922 15.945 1 95.88 243 ASN A C 1
ATOM 1955 O O . ASN A 1 243 ? -13.016 -18.359 16.438 1 95.88 243 ASN A O 1
ATOM 1959 N N . GLY A 1 244 ? -11 -17.562 16.703 1 94.94 244 GLY A N 1
ATOM 1960 C CA . GLY A 1 244 ? -11.109 -17.5 18.156 1 94.94 244 GLY A CA 1
ATOM 1961 C C . GLY A 1 244 ? -11.734 -16.203 18.656 1 94.94 244 GLY A C 1
ATOM 1962 O O . GLY A 1 244 ? -12.234 -15.406 17.859 1 94.94 244 GLY A O 1
ATOM 1963 N N . GLU A 1 245 ? -11.875 -15.875 19.906 1 91.75 245 GLU A N 1
ATOM 1964 C CA . GLU A 1 245 ? -12.594 -14.781 20.547 1 91.75 245 GLU A CA 1
ATOM 1965 C C . GLU A 1 245 ? -12.125 -13.422 20.031 1 91.75 245 GLU A C 1
ATOM 1967 O O . GLU A 1 245 ? -12.938 -12.539 19.766 1 91.75 245 GLU A O 1
ATOM 1972 N N . ASP A 1 246 ? -10.898 -13.227 19.766 1 91.56 246 ASP A N 1
ATOM 1973 C CA . ASP A 1 246 ? -10.406 -11.914 19.344 1 91.56 246 ASP A CA 1
ATOM 1974 C C . ASP A 1 246 ? -10.086 -11.898 17.859 1 91.56 246 ASP A C 1
ATOM 1976 O O . ASP A 1 246 ? -9.5 -10.938 17.359 1 91.56 246 ASP A O 1
ATOM 1980 N N . GLY A 1 247 ? -10.594 -12.984 17.188 1 92.94 247 GLY A N 1
ATOM 1981 C CA . GLY A 1 247 ? -10.305 -13.086 15.766 1 92.94 247 GLY A CA 1
ATOM 1982 C C . GLY A 1 247 ? -11.383 -12.477 14.891 1 92.94 247 GLY A C 1
ATOM 1983 O O . GLY A 1 247 ? -12.469 -12.148 15.375 1 92.94 247 GLY A O 1
ATOM 1984 N N . ASP A 1 248 ? -10.961 -12.227 13.648 1 91.12 248 ASP A N 1
ATOM 1985 C CA . ASP A 1 248 ? -11.859 -11.555 12.719 1 91.12 248 ASP A CA 1
ATOM 1986 C C . ASP A 1 248 ? -12.047 -12.383 11.445 1 91.12 248 ASP A C 1
ATOM 1988 O O . ASP A 1 248 ? -12.156 -11.828 10.352 1 91.12 248 ASP A O 1
ATOM 1992 N N . SER A 1 249 ? -11.969 -13.688 11.57 1 92.81 249 SER A N 1
ATOM 1993 C CA . SER A 1 249 ? -12.117 -14.57 10.422 1 92.81 249 SER A CA 1
ATOM 1994 C C . SER A 1 249 ? -13 -15.766 10.758 1 92.81 249 SER A C 1
ATOM 1996 O O . SER A 1 249 ? -13.07 -16.188 11.914 1 92.81 249 SER A O 1
ATOM 1998 N N . GLN A 1 250 ? -13.672 -16.266 9.758 1 92.88 250 GLN A N 1
ATOM 1999 C CA . GLN A 1 250 ? -14.484 -17.469 9.922 1 92.88 250 GLN A CA 1
ATOM 2000 C C . GLN A 1 250 ? -13.609 -18.719 10.031 1 92.88 250 GLN A C 1
ATOM 2002 O O . GLN A 1 250 ? -14.062 -19.75 10.508 1 92.88 250 GLN A O 1
ATOM 2007 N N . HIS A 1 251 ? -12.453 -18.641 9.516 1 95.94 251 HIS A N 1
ATOM 2008 C CA . HIS A 1 251 ? -11.492 -19.734 9.523 1 95.94 251 HIS A CA 1
ATOM 2009 C C . HIS A 1 251 ? -10.258 -19.375 10.336 1 95.94 251 HIS A C 1
ATOM 2011 O O . HIS A 1 251 ? -9.969 -18.188 10.547 1 95.94 251 HIS A O 1
ATOM 2017 N N . ASN A 1 252 ? -9.633 -20.391 10.891 1 97.88 252 ASN A N 1
ATOM 2018 C CA . ASN A 1 252 ? -8.336 -20.156 11.516 1 97.88 252 ASN A CA 1
ATOM 2019 C C . ASN A 1 252 ? -7.215 -20.109 10.484 1 97.88 252 ASN A C 1
ATOM 2021 O O . ASN A 1 252 ? -6.406 -21.031 10.406 1 97.88 252 ASN A O 1
ATOM 2025 N N . MET A 1 253 ? -7.109 -19 9.812 1 98.5 253 MET A N 1
ATOM 2026 C CA . MET A 1 253 ? -6.168 -18.875 8.703 1 98.5 253 MET A CA 1
ATOM 2027 C C . MET A 1 253 ? -4.734 -18.797 9.219 1 98.5 253 MET A C 1
ATOM 2029 O O . MET A 1 253 ? -3.799 -19.188 8.523 1 98.5 253 MET A O 1
ATOM 2033 N N . VAL A 1 254 ? -4.57 -18.25 10.445 1 98.75 254 VAL A N 1
ATOM 2034 C CA . VAL A 1 254 ? -3.244 -18.203 11.055 1 98.75 254 VAL A CA 1
ATOM 2035 C C . VAL A 1 254 ? -2.707 -19.625 11.227 1 98.75 254 VAL A C 1
ATOM 2037 O O . VAL A 1 254 ? -1.579 -19.922 10.828 1 98.75 254 VAL A O 1
ATOM 2040 N N . ALA A 1 255 ? -3.525 -20.484 11.773 1 98.56 255 ALA A N 1
ATOM 2041 C CA . ALA A 1 255 ? -3.113 -21.875 11.977 1 98.56 255 ALA A CA 1
ATOM 2042 C C . ALA A 1 255 ? -2.805 -22.562 10.641 1 98.56 255 ALA A C 1
ATOM 2044 O O . ALA A 1 255 ? -1.853 -23.328 10.539 1 98.56 255 ALA A O 1
ATOM 2045 N N . ASP A 1 256 ? -3.596 -22.297 9.641 1 98.62 256 ASP A N 1
ATOM 2046 C CA . ASP A 1 256 ? -3.375 -22.859 8.312 1 98.62 256 ASP A CA 1
ATOM 2047 C C . ASP A 1 256 ? -2.043 -22.406 7.73 1 98.62 256 ASP A C 1
ATOM 2049 O O . ASP A 1 256 ? -1.296 -23.203 7.164 1 98.62 256 ASP A O 1
ATOM 2053 N N . ALA A 1 257 ? -1.757 -21.094 7.84 1 98.75 257 ALA A N 1
ATOM 2054 C CA . ALA A 1 257 ? -0.493 -20.547 7.355 1 98.75 257 ALA A CA 1
ATOM 2055 C C . ALA A 1 257 ? 0.692 -21.172 8.086 1 98.75 257 ALA A C 1
ATOM 2057 O O . ALA A 1 257 ? 1.705 -21.516 7.469 1 98.75 257 ALA A O 1
ATOM 2058 N N . GLN A 1 258 ? 0.568 -21.328 9.375 1 98.75 258 GLN A N 1
ATOM 2059 C CA . GLN A 1 258 ? 1.614 -21.953 10.188 1 98.75 258 GLN A CA 1
ATOM 2060 C C . GLN A 1 258 ? 1.833 -23.406 9.773 1 98.75 258 GLN A C 1
ATOM 2062 O O . GLN A 1 258 ? 2.971 -23.875 9.719 1 98.75 258 GLN A O 1
ATOM 2067 N N . HIS A 1 259 ? 0.734 -24.094 9.531 1 98.38 259 HIS A N 1
ATOM 2068 C CA . HIS A 1 259 ? 0.838 -25.469 9.07 1 98.38 259 HIS A CA 1
ATOM 2069 C C . HIS A 1 259 ? 1.569 -25.547 7.734 1 98.38 259 HIS A C 1
ATOM 2071 O O . HIS A 1 259 ? 2.441 -26.391 7.551 1 98.38 259 HIS A O 1
ATOM 2077 N N . PHE A 1 260 ? 1.215 -24.688 6.824 1 98.31 260 PHE A N 1
ATOM 2078 C CA . PHE A 1 260 ? 1.884 -24.656 5.531 1 98.31 260 PHE A CA 1
ATOM 2079 C C . PHE A 1 260 ? 3.373 -24.375 5.695 1 98.31 260 PHE A C 1
ATOM 2081 O O . PHE A 1 260 ? 4.207 -25.047 5.086 1 98.31 260 PHE A O 1
ATOM 2088 N N . LYS A 1 261 ? 3.732 -23.375 6.539 1 98.38 261 LYS A N 1
ATOM 2089 C CA . LYS A 1 261 ? 5.129 -23.062 6.824 1 98.38 261 LYS A CA 1
ATOM 2090 C C . LYS A 1 261 ? 5.859 -24.281 7.387 1 98.38 261 LYS A C 1
ATOM 2092 O O . LYS A 1 261 ? 7.023 -24.531 7.055 1 98.38 261 LYS A O 1
ATOM 2097 N N . ALA A 1 262 ? 5.223 -25 8.242 1 97.25 262 ALA A N 1
ATOM 2098 C CA . ALA A 1 262 ? 5.82 -26.203 8.828 1 97.25 262 ALA A CA 1
ATOM 2099 C C . ALA A 1 262 ? 6.125 -27.234 7.75 1 97.25 262 ALA A C 1
ATOM 2101 O O . ALA A 1 262 ? 7.18 -27.875 7.773 1 97.25 262 ALA A O 1
ATOM 2102 N N . LEU A 1 263 ? 5.203 -27.422 6.809 1 95.06 263 LEU A N 1
ATOM 2103 C CA . LEU A 1 263 ? 5.434 -28.328 5.695 1 95.06 263 LEU A CA 1
ATOM 2104 C C . LEU A 1 263 ? 6.621 -27.875 4.855 1 95.06 263 LEU A C 1
ATOM 2106 O O . LEU A 1 263 ? 7.457 -28.703 4.465 1 95.06 263 LEU A O 1
ATOM 2110 N N . LEU A 1 264 ? 6.738 -26.562 4.602 1 95.94 264 LEU A N 1
ATOM 2111 C CA . LEU A 1 264 ? 7.855 -26.016 3.84 1 95.94 264 LEU A CA 1
ATOM 2112 C C . LEU A 1 264 ? 9.172 -26.219 4.59 1 95.94 264 LEU A C 1
ATOM 2114 O O . LEU A 1 264 ? 10.203 -26.516 3.982 1 95.94 264 LEU A O 1
ATOM 2118 N N . ASN A 1 265 ? 9.133 -26.062 5.922 1 94.81 265 ASN A N 1
ATOM 2119 C CA . ASN A 1 265 ? 10.32 -26.281 6.742 1 94.81 265 ASN A CA 1
ATOM 2120 C C . ASN A 1 265 ? 10.852 -27.703 6.574 1 94.81 265 ASN A C 1
ATOM 2122 O O . ASN A 1 265 ? 12.07 -27.906 6.488 1 94.81 265 ASN A O 1
ATOM 2126 N N . ASN A 1 266 ? 9.969 -28.578 6.504 1 91.25 266 ASN A N 1
ATOM 2127 C CA . ASN A 1 266 ? 10.359 -29.969 6.336 1 91.25 266 ASN A CA 1
ATOM 2128 C C . ASN A 1 266 ? 11.086 -30.203 5.012 1 91.25 266 ASN A C 1
ATOM 2130 O O . ASN A 1 266 ? 12.008 -31.016 4.93 1 91.25 266 ASN A O 1
ATOM 2134 N N . LEU A 1 267 ? 10.68 -29.484 4.062 1 90.69 267 LEU A N 1
ATOM 2135 C CA . LEU A 1 267 ? 11.305 -29.578 2.752 1 90.69 267 LEU A CA 1
ATOM 2136 C C . LEU A 1 267 ? 12.656 -28.875 2.742 1 90.69 267 LEU A C 1
ATOM 2138 O O . LEU A 1 267 ? 13.602 -29.344 2.096 1 90.69 267 LEU A O 1
ATOM 2142 N N . GLU A 1 268 ? 12.711 -27.766 3.449 1 90.62 268 GLU A N 1
ATOM 2143 C CA . GLU A 1 268 ? 13.898 -26.938 3.471 1 90.62 268 GLU A CA 1
ATOM 2144 C C . GLU A 1 268 ? 15.094 -27.672 4.062 1 90.62 268 GLU A C 1
ATOM 2146 O O . GLU A 1 268 ? 16.234 -27.438 3.68 1 90.62 268 GLU A O 1
ATOM 2151 N N . VAL A 1 269 ? 14.883 -28.562 4.945 1 88 269 VAL A N 1
ATOM 2152 C CA . VAL A 1 269 ? 15.938 -29.281 5.66 1 88 269 VAL A CA 1
ATOM 2153 C C . VAL A 1 269 ? 16.828 -30.031 4.66 1 88 269 VAL A C 1
ATOM 2155 O O . VAL A 1 269 ? 18.047 -30.078 4.82 1 88 269 VAL A O 1
ATOM 2158 N N . ASN A 1 270 ? 16.297 -30.5 3.615 1 86.44 270 ASN A N 1
ATOM 2159 C CA . ASN A 1 270 ? 17.062 -31.297 2.656 1 86.44 270 ASN A CA 1
ATOM 2160 C C . ASN A 1 270 ? 17.141 -30.594 1.298 1 86.44 270 ASN A C 1
ATOM 2162 O O . ASN A 1 270 ? 17.484 -31.234 0.297 1 86.44 270 ASN A O 1
ATOM 2166 N N . ASN A 1 271 ? 16.75 -29.375 1.262 1 91.38 271 ASN A N 1
ATOM 2167 C CA . ASN A 1 271 ? 16.75 -28.625 0.011 1 91.38 271 ASN A CA 1
ATOM 2168 C C . ASN A 1 271 ? 17.188 -27.188 0.225 1 91.38 271 ASN A C 1
ATOM 2170 O O . ASN A 1 271 ? 16.359 -26.297 0.452 1 91.38 271 ASN A O 1
ATOM 2174 N N . PRO A 1 272 ? 18.438 -26.891 0.097 1 89.31 272 PRO A N 1
ATOM 2175 C CA . PRO A 1 272 ? 18.953 -25.547 0.355 1 89.31 272 PRO A CA 1
ATOM 2176 C C . PRO A 1 272 ? 18.453 -24.516 -0.649 1 89.31 272 PRO A C 1
ATOM 2178 O O . PRO A 1 272 ? 18.594 -23.312 -0.433 1 89.31 272 PRO A O 1
ATOM 2181 N N . ALA A 1 273 ? 17.844 -25 -1.736 1 91.81 273 ALA A N 1
ATOM 2182 C CA . ALA A 1 273 ? 17.359 -24.094 -2.773 1 91.81 273 ALA A CA 1
ATOM 2183 C C . ALA A 1 273 ? 15.977 -23.547 -2.424 1 91.81 273 ALA A C 1
ATOM 2185 O O . ALA A 1 273 ? 15.5 -22.594 -3.049 1 91.81 273 ALA A O 1
ATOM 2186 N N . LEU A 1 274 ? 15.391 -24.141 -1.446 1 94.44 274 LEU A N 1
ATOM 2187 C CA . LEU A 1 274 ? 14.086 -23.688 -0.986 1 94.44 274 LEU A CA 1
ATOM 2188 C C . LEU A 1 274 ? 14.227 -22.797 0.254 1 94.44 274 LEU A C 1
ATOM 2190 O O . LEU A 1 274 ? 14.844 -23.203 1.24 1 94.44 274 LEU A O 1
ATOM 2194 N N . ASN A 1 275 ? 13.742 -21.594 0.186 1 96 275 ASN A N 1
ATOM 2195 C CA . ASN A 1 275 ? 13.641 -20.688 1.323 1 96 275 ASN A CA 1
ATOM 2196 C C . ASN A 1 275 ? 12.188 -20.281 1.587 1 96 275 ASN A C 1
ATOM 2198 O O . ASN A 1 275 ? 11.398 -20.125 0.652 1 96 275 ASN A O 1
ATOM 2202 N N . SER A 1 276 ? 11.859 -20.172 2.818 1 97.69 276 SER A N 1
ATOM 2203 C CA . SER A 1 276 ? 10.516 -19.719 3.139 1 97.69 276 SER A CA 1
ATOM 2204 C C . SER A 1 276 ? 10.508 -18.812 4.371 1 97.69 276 SER A C 1
ATOM 2206 O O . SER A 1 276 ? 11.398 -18.906 5.215 1 97.69 276 SER A O 1
ATOM 2208 N N . LYS A 1 277 ? 9.562 -17.938 4.445 1 98.56 277 LYS A N 1
ATOM 2209 C CA . LYS A 1 277 ? 9.352 -17.031 5.574 1 98.56 277 LYS A CA 1
ATOM 2210 C C . LYS A 1 277 ? 7.863 -16.812 5.836 1 98.56 277 LYS A C 1
ATOM 2212 O O . LYS A 1 277 ? 7.078 -16.656 4.898 1 98.56 277 LYS A O 1
ATOM 2217 N N . LEU A 1 278 ? 7.5 -16.922 7.074 1 98.88 278 LEU A N 1
ATOM 2218 C CA . LEU A 1 278 ? 6.164 -16.547 7.531 1 98.88 278 LEU A CA 1
ATOM 2219 C C . LEU A 1 278 ? 6.207 -15.266 8.352 1 98.88 278 LEU A C 1
ATOM 2221 O O . LEU A 1 278 ? 6.957 -15.172 9.328 1 98.88 278 LEU A O 1
ATOM 2225 N N . LEU A 1 279 ? 5.461 -14.273 7.934 1 98.81 279 LEU A N 1
ATOM 2226 C CA . LEU A 1 279 ? 5.281 -13.039 8.688 1 98.81 279 LEU A CA 1
ATOM 2227 C C . LEU A 1 279 ? 3.873 -12.961 9.273 1 98.81 279 LEU A C 1
ATOM 2229 O O . LEU A 1 279 ? 2.895 -12.859 8.531 1 98.81 279 LEU A O 1
ATOM 2233 N N . ILE A 1 280 ? 3.789 -13.062 10.562 1 98.69 280 ILE A N 1
ATOM 2234 C CA . ILE A 1 280 ? 2.529 -12.789 11.25 1 98.69 280 ILE A CA 1
ATOM 2235 C C . ILE A 1 280 ? 2.447 -11.305 11.609 1 98.69 280 ILE A C 1
ATOM 2237 O O . ILE A 1 280 ? 3.279 -10.797 12.367 1 98.69 280 ILE A O 1
ATOM 2241 N N . ILE A 1 281 ? 1.475 -10.617 11.102 1 98.5 281 ILE A N 1
ATOM 2242 C CA . ILE A 1 281 ? 1.374 -9.172 11.195 1 98.5 281 ILE A CA 1
ATOM 2243 C C . ILE A 1 281 ? 0.489 -8.789 12.383 1 98.5 281 ILE A C 1
ATOM 2245 O O . ILE A 1 281 ? -0.731 -8.961 12.336 1 98.5 281 ILE A O 1
ATOM 2249 N N . ASP A 1 282 ? 1.087 -8.195 13.312 1 96.81 282 ASP A N 1
ATOM 2250 C CA . ASP A 1 282 ? 0.378 -7.828 14.531 1 96.81 282 ASP A CA 1
ATOM 2251 C C . ASP A 1 282 ? -0.737 -6.824 14.234 1 96.81 282 ASP A C 1
ATOM 2253 O O . ASP A 1 282 ? -0.57 -5.926 13.414 1 96.81 282 ASP A O 1
ATOM 2257 N N . GLU A 1 283 ? -1.888 -7.02 14.844 1 95.75 283 GLU A N 1
ATOM 2258 C CA . GLU A 1 283 ? -3.041 -6.129 14.844 1 95.75 283 GLU A CA 1
ATOM 2259 C C . GLU A 1 283 ? -3.699 -6.074 13.469 1 95.75 283 GLU A C 1
ATOM 2261 O O . GLU A 1 283 ? -4.531 -5.203 13.203 1 95.75 283 GLU A O 1
ATOM 2266 N N . ALA A 1 284 ? -3.312 -7.004 12.617 1 98 284 ALA A N 1
ATOM 2267 C CA . ALA A 1 284 ? -3.893 -6.969 11.273 1 98 284 ALA A CA 1
ATOM 2268 C C . ALA A 1 284 ? -4.977 -8.031 11.117 1 98 284 ALA A C 1
ATOM 2270 O O . ALA A 1 284 ? -4.812 -9.164 11.578 1 98 284 ALA A O 1
ATOM 2271 N N . HIS A 1 285 ? -6.105 -7.602 10.625 1 97.62 285 HIS A N 1
ATOM 2272 C CA . HIS A 1 285 ? -7.133 -8.523 10.148 1 97.62 285 HIS A CA 1
ATOM 2273 C C . HIS A 1 285 ? -7.062 -8.68 8.633 1 97.62 285 HIS A C 1
ATOM 2275 O O . HIS A 1 285 ? -6.172 -8.125 7.984 1 97.62 285 HIS A O 1
ATOM 2281 N N . HIS A 1 286 ? -7.969 -9.43 8.078 1 97.44 286 HIS A N 1
ATOM 2282 C CA . HIS A 1 286 ? -7.871 -9.898 6.699 1 97.44 286 HIS A CA 1
ATOM 2283 C C . HIS A 1 286 ? -7.832 -8.727 5.723 1 97.44 286 HIS A C 1
ATOM 2285 O O . HIS A 1 286 ? -7.082 -8.758 4.746 1 97.44 286 HIS A O 1
ATOM 2291 N N . ALA A 1 287 ? -8.547 -7.68 5.992 1 96.94 287 ALA A N 1
ATOM 2292 C CA . ALA A 1 287 ? -8.727 -6.598 5.031 1 96.94 287 ALA A CA 1
ATOM 2293 C C . ALA A 1 287 ? -7.512 -5.672 5.012 1 96.94 287 ALA A C 1
ATOM 2295 O O . ALA A 1 287 ? -7.367 -4.848 4.105 1 96.94 287 ALA A O 1
ATOM 2296 N N . ILE A 1 288 ? -6.562 -5.762 5.977 1 97.88 288 ILE A N 1
ATOM 2297 C CA . ILE A 1 288 ? -5.5 -4.77 6.02 1 97.88 288 ILE A CA 1
ATOM 2298 C C . ILE A 1 288 ? -4.141 -5.465 6.027 1 97.88 288 ILE A C 1
ATOM 2300 O O . ILE A 1 288 ? -3.098 -4.809 6.086 1 97.88 288 ILE A O 1
ATOM 2304 N N . ALA A 1 289 ? -4.094 -6.793 5.852 1 98.56 289 ALA A N 1
ATOM 2305 C CA . ALA A 1 289 ? -2.852 -7.547 6.008 1 98.56 289 ALA A CA 1
ATOM 2306 C C . ALA A 1 289 ? -2.002 -7.473 4.742 1 98.56 289 ALA A C 1
ATOM 2308 O O . ALA A 1 289 ? -0.771 -7.523 4.809 1 98.56 289 ALA A O 1
ATOM 2309 N N . PHE A 1 290 ? -2.604 -7.293 3.592 1 98.62 290 PHE A N 1
ATOM 2310 C CA . PHE A 1 290 ? -1.894 -7.504 2.338 1 98.62 290 PHE A CA 1
ATOM 2311 C C . PHE A 1 290 ? -0.855 -6.41 2.113 1 98.62 290 PHE A C 1
ATOM 2313 O O . PHE A 1 290 ? 0.216 -6.668 1.562 1 98.62 290 PHE A O 1
ATOM 2320 N N . ALA A 1 291 ? -1.152 -5.176 2.48 1 97.88 291 ALA A N 1
ATOM 2321 C CA . ALA A 1 291 ? -0.208 -4.078 2.283 1 97.88 291 ALA A CA 1
ATOM 2322 C C . ALA A 1 291 ? 1.147 -4.402 2.904 1 97.88 291 ALA A C 1
ATOM 2324 O O . ALA A 1 291 ? 2.186 -4.262 2.254 1 97.88 291 ALA A O 1
ATOM 2325 N N . THR A 1 292 ? 1.087 -4.832 4.141 1 98.62 292 THR A N 1
ATOM 2326 C CA . THR A 1 292 ? 2.299 -5.199 4.867 1 98.62 292 THR A CA 1
ATOM 2327 C C . THR A 1 292 ? 2.963 -6.418 4.234 1 98.62 292 THR A C 1
ATOM 2329 O O . THR A 1 292 ? 4.184 -6.453 4.07 1 98.62 292 THR A O 1
ATOM 2332 N N . THR A 1 293 ? 2.143 -7.363 3.83 1 98.81 293 THR A N 1
ATOM 2333 C CA . THR A 1 293 ? 2.648 -8.555 3.154 1 98.81 293 THR A CA 1
ATOM 2334 C C . THR A 1 293 ? 3.412 -8.172 1.889 1 98.81 293 THR A C 1
ATOM 2336 O O . THR A 1 293 ? 4.52 -8.664 1.658 1 98.81 293 THR A O 1
ATOM 2339 N N . ALA A 1 294 ? 2.842 -7.312 1.112 1 98.81 294 ALA A N 1
ATOM 2340 C CA . ALA A 1 294 ? 3.414 -6.914 -0.171 1 98.81 294 ALA A CA 1
ATOM 2341 C C . ALA A 1 294 ? 4.789 -6.277 0.018 1 98.81 294 ALA A C 1
ATOM 2343 O O . ALA A 1 294 ? 5.77 -6.711 -0.592 1 98.81 294 ALA A O 1
ATOM 2344 N N . VAL A 1 295 ? 4.887 -5.32 0.9 1 98.75 295 VAL A N 1
ATOM 2345 C CA . VAL A 1 295 ? 6.113 -4.539 0.975 1 98.75 295 VAL A CA 1
ATOM 2346 C C . VAL A 1 295 ? 7.191 -5.336 1.705 1 98.75 295 VAL A C 1
ATOM 2348 O O . VAL A 1 295 ? 8.359 -5.312 1.317 1 98.75 295 VAL A O 1
ATOM 2351 N N . HIS A 1 296 ? 6.859 -6.07 2.742 1 98.81 296 HIS A N 1
ATOM 2352 C CA . HIS A 1 296 ? 7.832 -6.898 3.449 1 98.81 296 HIS A CA 1
ATOM 2353 C C . HIS A 1 296 ? 8.289 -8.07 2.588 1 98.81 296 HIS A C 1
ATOM 2355 O O . HIS A 1 296 ? 9.477 -8.422 2.594 1 98.81 296 HIS A O 1
ATOM 2361 N N . GLY A 1 297 ? 7.328 -8.664 1.884 1 98.88 297 GLY A N 1
ATOM 2362 C CA . GLY A 1 297 ? 7.707 -9.734 0.979 1 98.88 297 GLY A CA 1
ATOM 2363 C C . GLY A 1 297 ? 8.656 -9.289 -0.114 1 98.88 297 GLY A C 1
ATOM 2364 O O . GLY A 1 297 ? 9.648 -9.961 -0.398 1 98.88 297 GLY A O 1
ATOM 2365 N N . MET A 1 298 ? 8.359 -8.156 -0.722 1 98.75 298 MET A N 1
ATOM 2366 C CA . MET A 1 298 ? 9.227 -7.617 -1.763 1 98.75 298 MET A CA 1
ATOM 2367 C C . MET A 1 298 ? 10.602 -7.273 -1.199 1 98.75 298 MET A C 1
ATOM 2369 O O . MET A 1 298 ? 11.617 -7.457 -1.874 1 98.75 298 MET A O 1
ATOM 2373 N N . ASP A 1 299 ? 10.586 -6.738 0.007 1 98.44 299 ASP A N 1
ATOM 2374 C CA . ASP A 1 299 ? 11.867 -6.434 0.633 1 98.44 299 ASP A CA 1
ATOM 2375 C C . ASP A 1 299 ? 12.664 -7.707 0.91 1 98.44 299 ASP A C 1
ATOM 2377 O O . ASP A 1 299 ? 13.875 -7.75 0.697 1 98.44 299 ASP A O 1
ATOM 2381 N N . TRP A 1 300 ? 12.031 -8.758 1.374 1 98.44 300 TRP A N 1
ATOM 2382 C CA . TRP A 1 300 ? 12.68 -10.031 1.659 1 98.44 300 TRP A CA 1
ATOM 2383 C C . TRP A 1 300 ? 13.258 -10.648 0.387 1 98.44 300 TRP A C 1
ATOM 2385 O O . TRP A 1 300 ? 14.344 -11.219 0.407 1 98.44 300 TRP A O 1
ATOM 2395 N N . LEU A 1 301 ? 12.609 -10.461 -0.704 1 98.12 301 LEU A N 1
ATOM 2396 C CA . LEU A 1 301 ? 13 -11.094 -1.958 1 98.12 301 LEU A CA 1
ATOM 2397 C C . LEU A 1 301 ? 14.031 -10.25 -2.697 1 98.12 301 LEU A C 1
ATOM 2399 O O . LEU A 1 301 ? 14.984 -10.789 -3.273 1 98.12 301 LEU A O 1
ATOM 2403 N N . PHE A 1 302 ? 13.867 -8.867 -2.654 1 97.94 302 PHE A N 1
ATOM 2404 C CA . PHE A 1 302 ? 14.578 -8.078 -3.658 1 97.94 302 PHE A CA 1
ATOM 2405 C C . PHE A 1 302 ? 15.375 -6.957 -3.004 1 97.94 302 PHE A C 1
ATOM 2407 O O . PHE A 1 302 ? 15.867 -6.059 -3.688 1 97.94 302 PHE A O 1
ATOM 2414 N N . ASN A 1 303 ? 15.438 -6.926 -1.653 1 96.88 303 ASN A N 1
ATOM 2415 C CA . ASN A 1 303 ? 16.359 -5.98 -1.02 1 96.88 303 ASN A CA 1
ATOM 2416 C C . ASN A 1 303 ? 17.75 -6.039 -1.644 1 96.88 303 ASN A C 1
ATOM 2418 O O . ASN A 1 303 ? 18.297 -7.121 -1.842 1 96.88 303 ASN A O 1
ATOM 2422 N N . SER A 1 304 ? 18.328 -4.93 -1.938 1 93.75 304 SER A N 1
ATOM 2423 C CA . SER A 1 304 ? 19.547 -4.871 -2.727 1 93.75 304 SER A CA 1
ATOM 2424 C C . SER A 1 304 ? 20.719 -5.477 -1.963 1 93.75 304 SER A C 1
ATOM 2426 O O . SER A 1 304 ? 21.688 -5.949 -2.57 1 93.75 304 SER A O 1
ATOM 2428 N N . LYS A 1 305 ? 20.656 -5.492 -0.683 1 89.69 305 LYS A N 1
ATOM 2429 C CA . LYS A 1 305 ? 21.781 -5.977 0.127 1 89.69 305 LYS A CA 1
ATOM 2430 C C . LYS A 1 305 ? 21.547 -7.422 0.565 1 89.69 305 LYS A C 1
ATOM 2432 O O . LYS A 1 305 ? 22.5 -8.219 0.612 1 89.69 305 LYS A O 1
ATOM 2437 N N . ARG A 1 306 ? 20.266 -7.801 0.753 1 91.12 306 ARG A N 1
ATOM 2438 C CA . ARG A 1 306 ? 20.062 -9.078 1.437 1 91.12 306 ARG A CA 1
ATOM 2439 C C . ARG A 1 306 ? 18.938 -9.867 0.792 1 91.12 306 ARG A C 1
ATOM 2441 O O . ARG A 1 306 ? 18.531 -10.914 1.309 1 91.12 306 ARG A O 1
ATOM 2448 N N . GLY A 1 307 ? 18.406 -9.445 -0.273 1 94.38 307 GLY A N 1
ATOM 2449 C CA . GLY A 1 307 ? 17.281 -10.109 -0.89 1 94.38 307 GLY A CA 1
ATOM 2450 C C . GLY A 1 307 ? 17.562 -11.555 -1.26 1 94.38 307 GLY A C 1
ATOM 2451 O O . GLY A 1 307 ? 18.641 -11.867 -1.754 1 94.38 307 GLY A O 1
ATOM 2452 N N . LYS A 1 308 ? 16.625 -12.391 -1.099 1 93.31 308 LYS A N 1
ATOM 2453 C CA . LYS A 1 308 ? 16.781 -13.828 -1.337 1 93.31 308 LYS A CA 1
ATOM 2454 C C . LYS A 1 308 ? 16.828 -14.133 -2.83 1 93.31 308 LYS A C 1
ATOM 2456 O O . LYS A 1 308 ? 17.406 -15.141 -3.242 1 93.31 308 LYS A O 1
ATOM 2461 N N . SER A 1 309 ? 16.188 -13.328 -3.572 1 91.94 309 SER A N 1
ATOM 2462 C CA . SER A 1 309 ? 16.078 -13.609 -5 1 91.94 309 SER A CA 1
ATOM 2463 C C . SER A 1 309 ? 17.25 -13.016 -5.77 1 91.94 309 SER A C 1
ATOM 2465 O O . SER A 1 309 ? 17.391 -13.234 -6.973 1 91.94 309 SER A O 1
ATOM 2467 N N . ILE A 1 310 ? 18.078 -12.141 -5.16 1 83.81 310 ILE A N 1
ATOM 2468 C CA . ILE A 1 310 ? 19.156 -11.445 -5.867 1 83.81 310 ILE A CA 1
ATOM 2469 C C . ILE A 1 310 ? 20.391 -12.344 -5.941 1 83.81 310 ILE A C 1
ATOM 2471 O O . ILE A 1 310 ? 20.797 -12.93 -4.941 1 83.81 310 ILE A O 1
ATOM 2475 N N . GLY A 1 311 ? 20.281 -13.5 -6.57 1 62.25 311 GLY A N 1
ATOM 2476 C CA . GLY A 1 311 ? 21.453 -14.336 -6.719 1 62.25 311 GLY A CA 1
ATOM 2477 C C . GLY A 1 311 ? 22.75 -13.602 -6.438 1 62.25 311 GLY A C 1
ATOM 2478 O O . GLY A 1 311 ? 22.75 -12.383 -6.25 1 62.25 311 GLY A O 1
ATOM 2479 N N . ASN A 1 312 ? 23.812 -14.398 -6.066 1 46.94 312 ASN A N 1
ATOM 2480 C CA . ASN A 1 312 ? 25.156 -13.844 -5.922 1 46.94 312 ASN A CA 1
ATOM 2481 C C . ASN A 1 312 ? 25.484 -12.867 -7.047 1 46.94 312 ASN A C 1
ATOM 2483 O O . ASN A 1 312 ? 26.391 -13.109 -7.84 1 46.94 312 ASN A O 1
ATOM 2487 N N . GLN A 1 313 ? 24.484 -12.453 -7.734 1 41.03 313 GLN A N 1
ATOM 2488 C CA . GLN A 1 313 ? 24.906 -11.531 -8.789 1 41.03 313 GLN A CA 1
ATOM 2489 C C . GLN A 1 313 ? 25.656 -10.344 -8.203 1 41.03 313 GLN A C 1
ATOM 2491 O O . GLN A 1 313 ? 25.438 -9.969 -7.051 1 41.03 313 GLN A O 1
ATOM 2496 N N . THR A 1 314 ? 26.797 -10.086 -8.82 1 37 314 THR A N 1
ATOM 2497 C CA . THR A 1 314 ? 27.719 -9 -8.508 1 37 314 THR A CA 1
ATOM 2498 C C . THR A 1 314 ? 26.969 -7.727 -8.141 1 37 314 THR A C 1
ATOM 2500 O O . THR A 1 314 ? 26.109 -7.262 -8.906 1 37 314 THR A O 1
ATOM 2503 N N . ALA A 1 315 ? 26.812 -7.609 -6.977 1 38.34 315 ALA A N 1
ATOM 2504 C CA . ALA A 1 315 ? 26.391 -6.32 -6.43 1 38.34 315 ALA A CA 1
ATOM 2505 C C . ALA A 1 315 ? 26.703 -5.184 -7.398 1 38.34 315 ALA A C 1
ATOM 2507 O O . ALA A 1 315 ? 27.875 -4.938 -7.711 1 38.34 315 ALA A O 1
ATOM 2508 N N . LEU A 1 316 ? 26 -4.965 -8.438 1 34.72 316 LEU A N 1
ATOM 2509 C CA . LEU A 1 316 ? 26.281 -3.66 -9.031 1 34.72 316 LEU A CA 1
ATOM 2510 C C . LEU A 1 316 ? 26.562 -2.623 -7.945 1 34.72 316 LEU A C 1
ATOM 2512 O O . LEU A 1 316 ? 25.688 -2.299 -7.145 1 34.72 316 LEU A O 1
ATOM 2516 N N . THR A 1 317 ? 27.656 -2.705 -7.41 1 34.31 317 THR A N 1
ATOM 2517 C CA . THR A 1 317 ? 28.172 -1.732 -6.457 1 34.31 317 THR A CA 1
ATOM 2518 C C . THR A 1 317 ? 27.906 -0.308 -6.93 1 34.31 317 THR A C 1
ATOM 2520 O O . THR A 1 317 ? 28.688 0.253 -7.703 1 34.31 317 THR A O 1
ATOM 2523 N N . GLN A 1 318 ? 26.797 -0.097 -7.691 1 34.22 318 GLN A N 1
ATOM 2524 C CA . GLN A 1 318 ? 26.797 1.348 -7.898 1 34.22 318 GLN A CA 1
ATOM 2525 C C . GLN A 1 318 ? 26.984 2.09 -6.578 1 34.22 318 GLN A C 1
ATOM 2527 O O . GLN A 1 318 ? 26.5 1.648 -5.535 1 34.22 318 GLN A O 1
ATOM 2532 N N . GLU A 1 319 ? 27.984 2.869 -6.562 1 33.47 319 GLU A N 1
ATOM 2533 C CA . GLU A 1 319 ? 28.312 3.83 -5.516 1 33.47 319 GLU A CA 1
ATOM 2534 C C . GLU A 1 319 ? 27.047 4.422 -4.891 1 33.47 319 GLU A C 1
ATOM 2536 O O . GLU A 1 319 ? 26.25 5.043 -5.586 1 33.47 319 GLU A O 1
ATOM 2541 N N . LEU A 1 320 ? 26.516 3.658 -4.09 1 34.47 320 LEU A N 1
ATOM 2542 C CA . LEU A 1 320 ? 25.516 4.266 -3.219 1 34.47 320 LEU A CA 1
ATOM 2543 C C . LEU A 1 320 ? 25.906 5.699 -2.867 1 34.47 320 LEU A C 1
ATOM 2545 O O . LEU A 1 320 ? 26.766 5.926 -2.012 1 34.47 320 LEU A O 1
ATOM 2549 N N . ALA A 1 321 ? 26.078 6.461 -3.871 1 30.7 321 ALA A N 1
ATOM 2550 C CA . ALA A 1 321 ? 26.25 7.836 -3.41 1 30.7 321 ALA A CA 1
ATOM 2551 C C . ALA A 1 321 ? 25.234 8.18 -2.322 1 30.7 321 ALA A C 1
ATOM 2553 O O . ALA A 1 321 ? 24.016 8.102 -2.549 1 30.7 321 ALA A O 1
ATOM 2554 N N . THR A 1 322 ? 25.5 7.875 -1.146 1 36.88 322 THR A N 1
ATOM 2555 C CA . THR A 1 322 ? 24.891 8.18 0.137 1 36.88 322 THR A CA 1
ATOM 2556 C C . THR A 1 322 ? 24.203 9.547 0.096 1 36.88 322 THR A C 1
ATOM 2558 O O . THR A 1 322 ? 24.781 10.547 0.553 1 36.88 322 THR A O 1
ATOM 2561 N N . THR A 1 323 ? 23.938 10.008 -1.076 1 34.59 323 THR A N 1
ATOM 2562 C CA . THR A 1 323 ? 23.328 11.266 -0.687 1 34.59 323 THR A CA 1
ATOM 2563 C C . THR A 1 323 ? 22.094 11.023 0.195 1 34.59 323 THR A C 1
ATOM 2565 O O . THR A 1 323 ? 21.312 10.109 -0.064 1 34.59 323 THR A O 1
ATOM 2568 N N . LYS A 1 324 ? 22.125 11.508 1.324 1 39.91 324 LYS A N 1
ATOM 2569 C CA . LYS A 1 324 ? 21.172 11.734 2.4 1 39.91 324 LYS A CA 1
ATOM 2570 C C . LYS A 1 324 ? 19.781 12.039 1.844 1 39.91 324 LYS A C 1
ATOM 2572 O O . LYS A 1 324 ? 18.844 12.297 2.604 1 39.91 324 LYS A O 1
ATOM 2577 N N . GLU A 1 325 ? 19.703 12.242 0.515 1 45.88 325 GLU A N 1
ATOM 2578 C CA . GLU A 1 325 ? 18.422 12.859 0.141 1 45.88 325 GLU A CA 1
ATOM 2579 C C . GLU A 1 325 ? 17.422 11.82 -0.341 1 45.88 325 GLU A C 1
ATOM 2581 O O . GLU A 1 325 ? 17.75 10.961 -1.167 1 45.88 325 GLU A O 1
ATOM 2586 N N . GLU A 1 326 ? 16.391 11.688 0.272 1 50.75 326 GLU A N 1
ATOM 2587 C CA . GLU A 1 326 ? 15.305 10.758 -0.037 1 50.75 326 GLU A CA 1
ATOM 2588 C C . GLU A 1 326 ? 14.836 10.93 -1.479 1 50.75 326 GLU A C 1
ATOM 2590 O O . GLU A 1 326 ? 14.57 12.047 -1.927 1 50.75 326 GLU A O 1
ATOM 2595 N N . ARG A 1 327 ? 15.008 9.992 -2.303 1 56.47 327 ARG A N 1
ATOM 2596 C CA . ARG A 1 327 ? 14.484 9.977 -3.666 1 56.47 327 ARG A CA 1
ATOM 2597 C C . ARG A 1 327 ? 13.172 9.211 -3.74 1 56.47 327 ARG A C 1
ATOM 2599 O O . ARG A 1 327 ? 13.156 7.984 -3.686 1 56.47 327 ARG A O 1
ATOM 2606 N N . PHE A 1 328 ? 12.023 10.055 -3.602 1 59.09 328 PHE A N 1
ATOM 2607 C CA . PHE A 1 328 ? 10.703 9.438 -3.715 1 59.09 328 PHE A CA 1
ATOM 2608 C C . PHE A 1 328 ? 10.367 9.148 -5.172 1 59.09 328 PHE A C 1
ATOM 2610 O O . PHE A 1 328 ? 10.859 9.82 -6.078 1 59.09 328 PHE A O 1
ATOM 2617 N N . MET B 1 1 ? 72.125 -43.969 -86.688 1 27.81 1 MET B N 1
ATOM 2618 C CA . MET B 1 1 ? 71.75 -44.469 -85.375 1 27.81 1 MET B CA 1
ATOM 2619 C C . MET B 1 1 ? 70.938 -43.375 -84.562 1 27.81 1 MET B C 1
ATOM 2621 O O . MET B 1 1 ? 71.562 -42.594 -83.875 1 27.81 1 MET B O 1
ATOM 2625 N N . SER B 1 2 ? 69.875 -42.812 -85.25 1 28.19 2 SER B N 1
ATOM 2626 C CA . SER B 1 2 ? 69.062 -41.594 -85.062 1 28.19 2 SER B CA 1
ATOM 2627 C C . SER B 1 2 ? 68.25 -41.625 -83.812 1 28.19 2 SER B C 1
ATOM 2629 O O . SER B 1 2 ? 67.938 -42.688 -83.312 1 28.19 2 SER B O 1
ATOM 2631 N N . SER B 1 3 ? 68.188 -40.469 -83 1 29.64 3 SER B N 1
ATOM 2632 C CA . SER B 1 3 ? 67.875 -39.844 -81.75 1 29.64 3 SER B CA 1
ATOM 2633 C C . SER B 1 3 ? 66.375 -39.938 -81.438 1 29.64 3 SER B C 1
ATOM 2635 O O . SER B 1 3 ? 65.562 -39.469 -82.312 1 29.64 3 SER B O 1
ATOM 2637 N N . ARG B 1 4 ? 65.812 -40.938 -80.688 1 26.48 4 ARG B N 1
ATOM 2638 C CA . ARG B 1 4 ? 64.5 -41.531 -80.25 1 26.48 4 ARG B CA 1
ATOM 2639 C C . ARG B 1 4 ? 63.75 -40.531 -79.375 1 26.48 4 ARG B C 1
ATOM 2641 O O . ARG B 1 4 ? 64.188 -40.25 -78.25 1 26.48 4 ARG B O 1
ATOM 2648 N N . ASN B 1 5 ? 63.344 -39.344 -79.938 1 25.91 5 ASN B N 1
ATOM 2649 C CA . ASN B 1 5 ? 62.719 -38.188 -79.25 1 25.91 5 ASN B CA 1
ATOM 2650 C C . ASN B 1 5 ? 61.438 -38.562 -78.562 1 25.91 5 ASN B C 1
ATOM 2652 O O . ASN B 1 5 ? 60.438 -38.906 -79.25 1 25.91 5 ASN B O 1
ATOM 2656 N N . CYS B 1 6 ? 61.406 -39.281 -77.438 1 27.11 6 CYS B N 1
ATOM 2657 C CA . CYS B 1 6 ? 60.312 -39.875 -76.625 1 27.11 6 CYS B CA 1
ATOM 2658 C C . CYS B 1 6 ? 59.406 -38.781 -76.125 1 27.11 6 CYS B C 1
ATOM 2660 O O . CYS B 1 6 ? 59.781 -38.031 -75.188 1 27.11 6 CYS B O 1
ATOM 2662 N N . ASN B 1 7 ? 58.656 -37.938 -76.938 1 25.64 7 ASN B N 1
ATOM 2663 C CA . ASN B 1 7 ? 57.844 -36.781 -76.5 1 25.64 7 ASN B CA 1
ATOM 2664 C C . ASN B 1 7 ? 56.688 -37.188 -75.625 1 25.64 7 ASN B C 1
ATOM 2666 O O . ASN B 1 7 ? 55.812 -37.969 -76.062 1 25.64 7 ASN B O 1
ATOM 2670 N N . ALA B 1 8 ? 56.844 -37.375 -74.25 1 27.14 8 ALA B N 1
ATOM 2671 C CA . ALA B 1 8 ? 55.906 -37.844 -73.25 1 27.14 8 ALA B CA 1
ATOM 2672 C C . ALA B 1 8 ? 54.75 -36.875 -73.062 1 27.14 8 ALA B C 1
ATOM 2674 O O . ALA B 1 8 ? 54.969 -35.688 -72.875 1 27.14 8 ALA B O 1
ATOM 2675 N N . PRO B 1 9 ? 53.5 -37.125 -73.625 1 27.72 9 PRO B N 1
ATOM 2676 C CA . PRO B 1 9 ? 52.312 -36.25 -73.562 1 27.72 9 PRO B CA 1
ATOM 2677 C C . PRO B 1 9 ? 51.875 -36 -72.125 1 27.72 9 PRO B C 1
ATOM 2679 O O . PRO B 1 9 ? 51.906 -36.875 -71.312 1 27.72 9 PRO B O 1
ATOM 2682 N N . LEU B 1 10 ? 52.031 -34.75 -71.562 1 28.03 10 LEU B N 1
ATOM 2683 C CA . LEU B 1 10 ? 51.656 -34.156 -70.25 1 28.03 10 LEU B CA 1
ATOM 2684 C C . LEU B 1 10 ? 50.156 -34.25 -70.062 1 28.03 10 LEU B C 1
ATOM 2686 O O . LEU B 1 10 ? 49.375 -33.719 -70.875 1 28.03 10 LEU B O 1
ATOM 2690 N N . LEU B 1 11 ? 49.594 -35.344 -69.562 1 28.12 11 LEU B N 1
ATOM 2691 C CA . LEU B 1 11 ? 48.219 -35.625 -69.188 1 28.12 11 LEU B CA 1
ATOM 2692 C C . LEU B 1 11 ? 47.75 -34.594 -68.188 1 28.12 11 LEU B C 1
ATOM 2694 O O . LEU B 1 11 ? 48.344 -34.406 -67.125 1 28.12 11 LEU B O 1
ATOM 2698 N N . ARG B 1 12 ? 47.188 -33.406 -68.562 1 26.73 12 ARG B N 1
ATOM 2699 C CA . ARG B 1 12 ? 46.562 -32.375 -67.812 1 26.73 12 ARG B CA 1
ATOM 2700 C C . ARG B 1 12 ? 45.438 -32.938 -66.938 1 26.73 12 ARG B C 1
ATOM 2702 O O . ARG B 1 12 ? 44.5 -33.531 -67.438 1 26.73 12 ARG B O 1
ATOM 2709 N N . LEU B 1 13 ? 45.719 -33.438 -65.688 1 28.44 13 LEU B N 1
ATOM 2710 C CA . LEU B 1 13 ? 44.781 -33.844 -64.625 1 28.44 13 LEU B CA 1
ATOM 2711 C C . LEU B 1 13 ? 43.844 -32.719 -64.312 1 28.44 13 LEU B C 1
ATOM 2713 O O . LEU B 1 13 ? 44.281 -31.625 -63.875 1 28.44 13 LEU B O 1
ATOM 2717 N N . MET B 1 14 ? 42.781 -32.469 -65.062 1 28.05 14 MET B N 1
ATOM 2718 C CA . MET B 1 14 ? 41.719 -31.531 -64.688 1 28.05 14 MET B CA 1
ATOM 2719 C C . MET B 1 14 ? 41.125 -31.844 -63.344 1 28.05 14 MET B C 1
ATOM 2721 O O . MET B 1 14 ? 40.656 -32.969 -63.094 1 28.05 14 MET B O 1
ATOM 2725 N N . LEU B 1 15 ? 41.688 -31.312 -62.25 1 29.17 15 LEU B N 1
ATOM 2726 C CA . LEU B 1 15 ? 41.219 -31.344 -60.875 1 29.17 15 LEU B CA 1
ATOM 2727 C C . LEU B 1 15 ? 39.812 -30.797 -60.781 1 29.17 15 LEU B C 1
ATOM 2729 O O . LEU B 1 15 ? 39.562 -29.641 -61.125 1 29.17 15 LEU B O 1
ATOM 2733 N N . CYS B 1 16 ? 38.781 -31.562 -61.094 1 30.5 16 CYS B N 1
ATOM 2734 C CA . CYS B 1 16 ? 37.375 -31.219 -60.844 1 30.5 16 CYS B CA 1
ATOM 2735 C C . CYS B 1 16 ? 37.188 -30.875 -59.375 1 30.5 16 CYS B C 1
ATOM 2737 O O . CYS B 1 16 ? 37.375 -31.719 -58.5 1 30.5 16 CYS B O 1
ATOM 2739 N N . SER B 1 17 ? 37.531 -29.688 -58.938 1 30.14 17 SER B N 1
ATOM 2740 C CA . SER B 1 17 ? 37.219 -29.203 -57.625 1 30.14 17 SER B CA 1
ATOM 2741 C C . SER B 1 17 ? 35.719 -29.375 -57.281 1 30.14 17 SER B C 1
ATOM 2743 O O . SER B 1 17 ? 34.875 -28.875 -58.031 1 30.14 17 SER B O 1
ATOM 2745 N N . ILE B 1 18 ? 35.312 -30.531 -56.812 1 33.97 18 ILE B N 1
ATOM 2746 C CA . ILE B 1 18 ? 34 -30.766 -56.219 1 33.97 18 ILE B CA 1
ATOM 2747 C C . ILE B 1 18 ? 33.719 -29.719 -55.156 1 33.97 18 ILE B C 1
ATOM 2749 O O . ILE B 1 18 ? 34.438 -29.609 -54.156 1 33.97 18 ILE B O 1
ATOM 2753 N N . LEU B 1 19 ? 33.25 -28.547 -55.594 1 33.59 19 LEU B N 1
ATOM 2754 C CA . LEU B 1 19 ? 32.688 -27.578 -54.656 1 33.59 19 LEU B CA 1
ATOM 2755 C C . LEU B 1 19 ? 31.641 -28.234 -53.75 1 33.59 19 LEU B C 1
ATOM 2757 O O . LEU B 1 19 ? 30.594 -28.688 -54.219 1 33.59 19 LEU B O 1
ATOM 2761 N N . LEU B 1 20 ? 32.062 -29 -52.75 1 35.06 20 LEU B N 1
ATOM 2762 C CA . LEU B 1 20 ? 31.156 -29.438 -51.688 1 35.06 20 LEU B CA 1
ATOM 2763 C C . LEU B 1 20 ? 30.391 -28.266 -51.094 1 35.06 20 LEU B C 1
ATOM 2765 O O . LEU B 1 20 ? 30.984 -27.375 -50.5 1 35.06 20 LEU B O 1
ATOM 2769 N N . ALA B 1 21 ? 29.328 -27.797 -51.812 1 36.88 21 ALA B N 1
ATOM 2770 C CA . ALA B 1 21 ? 28.375 -26.875 -51.156 1 36.88 21 ALA B CA 1
ATOM 2771 C C . ALA B 1 21 ? 27.938 -27.406 -49.812 1 36.88 21 ALA B C 1
ATOM 2773 O O . ALA B 1 21 ? 27.344 -28.484 -49.719 1 36.88 21 ALA B O 1
ATOM 2774 N N . SER B 1 22 ? 28.719 -27.156 -48.812 1 36.34 22 SER B N 1
ATOM 2775 C CA . SER B 1 22 ? 28.266 -27.359 -47.438 1 36.34 22 SER B CA 1
ATOM 2776 C C . SER B 1 22 ? 26.875 -26.766 -47.219 1 36.34 22 SER B C 1
ATOM 2778 O O . SER B 1 22 ? 26.672 -25.562 -47.375 1 36.34 22 SER B O 1
ATOM 2780 N N . PHE B 1 23 ? 25.781 -27.516 -47.531 1 39.44 23 PHE B N 1
ATOM 2781 C CA . PHE B 1 23 ? 24.438 -27.188 -47.094 1 39.44 23 PHE B CA 1
ATOM 2782 C C . PHE B 1 23 ? 24.438 -26.922 -45.562 1 39.44 23 PHE B C 1
ATOM 2784 O O . PHE B 1 23 ? 24.578 -27.844 -44.781 1 39.44 23 PHE B O 1
ATOM 2791 N N . PHE B 1 24 ? 24.969 -25.797 -45.156 1 40.97 24 PHE B N 1
ATOM 2792 C CA . PHE B 1 24 ? 24.656 -25.438 -43.781 1 40.97 24 PHE B CA 1
ATOM 2793 C C . PHE B 1 24 ? 23.156 -25.531 -43.531 1 40.97 24 PHE B C 1
ATOM 2795 O O . PHE B 1 24 ? 22.359 -24.953 -44.25 1 40.97 24 PHE B O 1
ATOM 2802 N N . PRO B 1 25 ? 22.688 -26.594 -42.844 1 39.94 25 PRO B N 1
ATOM 2803 C CA . PRO B 1 25 ? 21.281 -26.547 -42.438 1 39.94 25 PRO B CA 1
ATOM 2804 C C . PRO B 1 25 ? 20.875 -25.219 -41.812 1 39.94 25 PRO B C 1
ATOM 2806 O O . PRO B 1 25 ? 21.609 -24.703 -40.938 1 39.94 25 PRO B O 1
ATOM 2809 N N . THR B 1 26 ? 20.328 -24.312 -42.625 1 41.38 26 THR B N 1
ATOM 2810 C CA . THR B 1 26 ? 19.609 -23.188 -42 1 41.38 26 THR B CA 1
ATOM 2811 C C . THR B 1 26 ? 18.781 -23.688 -40.812 1 41.38 26 THR B C 1
ATOM 2813 O O . THR B 1 26 ? 17.891 -24.531 -40.969 1 41.38 26 THR B O 1
ATOM 2816 N N . THR B 1 27 ? 19.359 -23.766 -39.625 1 39.75 27 THR B N 1
ATOM 2817 C CA . THR B 1 27 ? 18.562 -23.953 -38.406 1 39.75 27 THR B CA 1
ATOM 2818 C C . THR B 1 27 ? 17.266 -23.141 -38.5 1 39.75 27 THR B C 1
ATOM 2820 O O . THR B 1 27 ? 17.312 -21.922 -38.719 1 39.75 27 THR B O 1
ATOM 2823 N N . CYS B 1 28 ? 16.172 -23.766 -38.906 1 37.41 28 CYS B N 1
ATOM 2824 C CA . CYS B 1 28 ? 14.82 -23.25 -38.75 1 37.41 28 CYS B CA 1
ATOM 2825 C C . CYS B 1 28 ? 14.688 -22.516 -37.406 1 37.41 28 CYS B C 1
ATOM 2827 O O . CYS B 1 28 ? 14.781 -23.125 -36.344 1 37.41 28 CYS B O 1
ATOM 2829 N N . MET B 1 29 ? 15.188 -21.359 -37.344 1 37.47 29 MET B N 1
ATOM 2830 C CA . MET B 1 29 ? 14.664 -20.594 -36.219 1 37.47 29 MET B CA 1
ATOM 2831 C C . MET B 1 29 ? 13.18 -20.875 -36.031 1 37.47 29 MET B C 1
ATOM 2833 O O . MET B 1 29 ? 12.367 -20.656 -36.906 1 37.47 29 MET B O 1
ATOM 2837 N N . ALA B 1 30 ? 12.773 -21.922 -35.344 1 39.28 30 ALA B N 1
ATOM 2838 C CA . ALA B 1 30 ? 11.398 -22.156 -34.906 1 39.28 30 ALA B CA 1
ATOM 2839 C C . ALA B 1 30 ? 10.672 -20.844 -34.625 1 39.28 30 ALA B C 1
ATOM 2841 O O . ALA B 1 30 ? 11.172 -19.984 -33.875 1 39.28 30 ALA B O 1
ATOM 2842 N N . ASN B 1 31 ? 9.844 -20.359 -35.562 1 37.03 31 ASN B N 1
ATOM 2843 C CA . ASN B 1 31 ? 8.891 -19.266 -35.438 1 37.03 31 ASN B CA 1
ATOM 2844 C C . ASN B 1 31 ? 8.195 -19.281 -34.094 1 37.03 31 ASN B C 1
ATOM 2846 O O . ASN B 1 31 ? 7.457 -20.203 -33.781 1 37.03 31 ASN B O 1
ATOM 2850 N N . LYS B 1 32 ? 8.812 -18.781 -33.125 1 47.62 32 LYS B N 1
ATOM 2851 C CA . LYS B 1 32 ? 8.031 -18.578 -31.906 1 47.62 32 LYS B CA 1
ATOM 2852 C C . LYS B 1 32 ? 6.637 -18.047 -32.219 1 47.62 32 LYS B C 1
ATOM 2854 O O . LYS B 1 32 ? 6.492 -17.062 -32.938 1 47.62 32 LYS B O 1
ATOM 2859 N N . PRO B 1 33 ? 5.543 -18.875 -32.094 1 41.72 33 PRO B N 1
ATOM 2860 C CA . PRO B 1 33 ? 4.219 -18.312 -32.406 1 41.72 33 PRO B CA 1
ATOM 2861 C C . PRO B 1 33 ? 4.035 -16.906 -31.828 1 41.72 33 PRO B C 1
ATOM 2863 O O . PRO B 1 33 ? 4.348 -16.672 -30.672 1 41.72 33 PRO B O 1
ATOM 2866 N N . VAL B 1 34 ? 3.918 -15.906 -32.719 1 46.59 34 VAL B N 1
ATOM 2867 C CA . VAL B 1 34 ? 3.521 -14.562 -32.281 1 46.59 34 VAL B CA 1
ATOM 2868 C C . VAL B 1 34 ? 2.182 -14.617 -31.562 1 46.59 34 VAL B C 1
ATOM 2870 O O . VAL B 1 34 ? 1.17 -15.023 -32.156 1 46.59 34 VAL B O 1
ATOM 2873 N N . ILE B 1 35 ? 2.254 -14.93 -30.344 1 48.97 35 ILE B N 1
ATOM 2874 C CA . ILE B 1 35 ? 1.02 -14.805 -29.578 1 48.97 35 ILE B CA 1
ATOM 2875 C C . ILE B 1 35 ? 0.338 -13.484 -29.906 1 48.97 35 ILE B C 1
ATOM 2877 O O . ILE B 1 35 ? 0.951 -12.422 -29.797 1 48.97 35 ILE B O 1
ATOM 2881 N N . GLU B 1 36 ? -0.691 -13.43 -30.844 1 46.75 36 GLU B N 1
ATOM 2882 C CA . GLU B 1 36 ? -1.49 -12.266 -31.203 1 46.75 36 GLU B CA 1
ATOM 2883 C C . GLU B 1 36 ? -2.012 -11.547 -29.969 1 46.75 36 GLU B C 1
ATOM 2885 O O . GLU B 1 36 ? -2.992 -11.984 -29.359 1 46.75 36 GLU B O 1
ATOM 2890 N N . ALA B 1 37 ? -1.312 -11.234 -28.953 1 52.41 37 ALA B N 1
ATOM 2891 C CA . ALA B 1 37 ? -1.877 -10.219 -28.078 1 52.41 37 ALA B CA 1
ATOM 2892 C C . ALA B 1 37 ? -2.191 -8.938 -28.844 1 52.41 37 ALA B C 1
ATOM 2894 O O . ALA B 1 37 ? -1.34 -8.422 -29.578 1 52.41 37 ALA B O 1
ATOM 2895 N N . SER B 1 38 ? -3.312 -8.734 -29.375 1 49 38 SER B N 1
ATOM 2896 C CA . SER B 1 38 ? -3.57 -7.387 -29.875 1 49 38 SER B CA 1
ATOM 2897 C C . SER B 1 38 ? -3.143 -6.328 -28.875 1 49 38 SER B C 1
ATOM 2899 O O . SER B 1 38 ? -3.826 -6.109 -27.859 1 49 38 SER B O 1
ATOM 2901 N N . ALA B 1 39 ? -1.863 -6.109 -28.625 1 51.12 39 ALA B N 1
ATOM 2902 C CA . ALA B 1 39 ? -1.188 -5.074 -27.844 1 51.12 39 ALA B CA 1
ATOM 2903 C C . ALA B 1 39 ? -1.89 -3.727 -28 1 51.12 39 ALA B C 1
ATOM 2905 O O . ALA B 1 39 ? -1.275 -2.744 -28.422 1 51.12 39 ALA B O 1
ATOM 2906 N N . HIS B 1 40 ? -3.104 -3.643 -28.359 1 52.38 40 HIS B N 1
ATOM 2907 C CA . HIS B 1 40 ? -3.551 -2.346 -28.844 1 52.38 40 HIS B CA 1
ATOM 2908 C C . HIS B 1 40 ? -3.596 -1.313 -27.734 1 52.38 40 HIS B C 1
ATOM 2910 O O . HIS B 1 40 ? -3.502 -0.11 -27.984 1 52.38 40 HIS B O 1
ATOM 2916 N N . LEU B 1 41 ? -4.094 -1.64 -26.5 1 60.88 41 LEU B N 1
ATOM 2917 C CA . LEU B 1 41 ? -4.426 -0.444 -25.734 1 60.88 41 LEU B CA 1
ATOM 2918 C C . LEU B 1 41 ? -3.314 -0.1 -24.75 1 60.88 41 LEU B C 1
ATOM 2920 O O . LEU B 1 41 ? -2.988 -0.901 -23.875 1 60.88 41 LEU B O 1
ATOM 2924 N N . THR B 1 42 ? -2.459 0.855 -25.109 1 79 42 THR B N 1
ATOM 2925 C CA . THR B 1 42 ? -1.285 1.285 -24.359 1 79 42 THR B CA 1
ATOM 2926 C C . THR B 1 42 ? -1.628 2.459 -23.438 1 79 42 THR B C 1
ATOM 2928 O O . THR B 1 42 ? -0.887 3.443 -23.391 1 79 42 THR B O 1
ATOM 2931 N N . THR B 1 43 ? -2.861 2.361 -22.891 1 90.94 43 THR B N 1
ATOM 2932 C CA . THR B 1 43 ? -3.186 3.441 -21.953 1 90.94 43 THR B CA 1
ATOM 2933 C C . THR B 1 43 ? -2.648 3.133 -20.562 1 90.94 43 THR B C 1
ATOM 2935 O O . THR B 1 43 ? -2.641 1.977 -20.141 1 90.94 43 THR B O 1
ATOM 2938 N N . PRO B 1 44 ? -2.201 4.137 -19.906 1 95.12 44 PRO B N 1
ATOM 2939 C CA . PRO B 1 44 ? -1.717 3.928 -18.547 1 95.12 44 PRO B CA 1
ATOM 2940 C C . PRO B 1 44 ? -2.818 3.469 -17.594 1 95.12 44 PRO B C 1
ATOM 2942 O O . PRO B 1 44 ? -4.004 3.666 -17.875 1 95.12 44 PRO B O 1
ATOM 2945 N N . PHE B 1 45 ? -2.467 2.773 -16.562 1 96.38 45 PHE B N 1
ATOM 2946 C CA . PHE B 1 45 ? -3.418 2.434 -15.508 1 96.38 45 PHE B CA 1
ATOM 2947 C C . PHE B 1 45 ? -3.906 3.688 -14.797 1 96.38 45 PHE B C 1
ATOM 2949 O O . PHE B 1 45 ? -3.102 4.465 -14.273 1 96.38 45 PHE B O 1
ATOM 2956 N N . SER B 1 46 ? -5.18 3.867 -14.711 1 95.56 46 SER B N 1
ATOM 2957 C CA . SER B 1 46 ? -5.793 4.988 -14.008 1 95.56 46 SER B CA 1
ATOM 2958 C C . SER B 1 46 ? -6.473 4.531 -12.727 1 95.56 46 SER B C 1
ATOM 2960 O O . SER B 1 46 ? -7.211 3.545 -12.727 1 95.56 46 SER B O 1
ATOM 2962 N N . ILE B 1 47 ? -6.211 5.25 -11.656 1 96.56 47 ILE B N 1
ATOM 2963 C CA . ILE B 1 47 ? -6.895 4.945 -10.398 1 96.56 47 ILE B CA 1
ATOM 2964 C C . ILE B 1 47 ? -8.375 5.301 -10.523 1 96.56 47 ILE B C 1
ATOM 2966 O O . ILE B 1 47 ? -8.727 6.434 -10.852 1 96.56 47 ILE B O 1
ATOM 2970 N N . PRO B 1 48 ? -9.242 4.367 -10.25 1 94.69 48 PRO B N 1
ATOM 2971 C CA . PRO B 1 48 ? -10.68 4.602 -10.414 1 94.69 48 PRO B CA 1
ATOM 2972 C C . PRO B 1 48 ? -11.203 5.727 -9.523 1 94.69 48 PRO B C 1
ATOM 2974 O O . PRO B 1 48 ? -10.742 5.887 -8.391 1 94.69 48 PRO B O 1
ATOM 2977 N N . ARG B 1 49 ? -12.156 6.52 -10.062 1 95.94 49 ARG B N 1
ATOM 2978 C CA . ARG B 1 49 ? -12.891 7.562 -9.352 1 95.94 49 ARG B CA 1
ATOM 2979 C C . ARG B 1 49 ? -11.961 8.68 -8.891 1 95.94 49 ARG B C 1
ATOM 2981 O O . ARG B 1 49 ? -12.18 9.281 -7.84 1 95.94 49 ARG B O 1
ATOM 2988 N N . SER B 1 50 ? -10.867 8.828 -9.641 1 97.19 50 SER B N 1
ATOM 2989 C CA . SER B 1 50 ? -9.93 9.891 -9.297 1 97.19 50 SER B CA 1
ATOM 2990 C C . SER B 1 50 ? -9.953 11.008 -10.328 1 97.19 50 SER B C 1
ATOM 2992 O O . SER B 1 50 ? -10.383 10.797 -11.469 1 97.19 50 SER B O 1
ATOM 2994 N N . HIS B 1 51 ? -9.609 12.156 -9.898 1 95.25 51 HIS B N 1
ATOM 2995 C CA . HIS B 1 51 ? -9.398 13.289 -10.797 1 95.25 51 HIS B CA 1
ATOM 2996 C C . HIS B 1 51 ? -8.289 14.203 -10.289 1 95.25 51 HIS B C 1
ATOM 2998 O O . HIS B 1 51 ? -7.879 14.102 -9.133 1 95.25 51 HIS B O 1
ATOM 3004 N N . THR B 1 52 ? -7.848 15.016 -11.211 1 96.75 52 THR B N 1
ATOM 3005 C CA . THR B 1 52 ? -6.727 15.906 -10.93 1 96.75 52 THR B CA 1
ATOM 3006 C C . THR B 1 52 ? -7.145 17.359 -11.102 1 96.75 52 THR B C 1
ATOM 3008 O O . THR B 1 52 ? -7.824 17.719 -12.07 1 96.75 52 THR B O 1
ATOM 3011 N N . VAL B 1 53 ? -6.703 18.172 -10.125 1 96 53 VAL B N 1
ATOM 3012 C CA . VAL B 1 53 ? -6.98 19.609 -10.141 1 96 53 VAL B CA 1
ATOM 3013 C C . VAL B 1 53 ? -5.684 20.391 -9.945 1 96 53 VAL B C 1
ATOM 3015 O O . VAL B 1 53 ? -4.844 20 -9.125 1 96 53 VAL B O 1
ATOM 3018 N N . GLN B 1 54 ? -5.555 21.422 -10.742 1 95.38 54 GLN B N 1
ATOM 3019 C CA . GLN B 1 54 ? -4.445 22.328 -10.469 1 95.38 54 GLN B CA 1
ATOM 3020 C C . GLN B 1 54 ? -4.848 23.406 -9.461 1 95.38 54 GLN B C 1
ATOM 3022 O O . GLN B 1 54 ? -5.965 23.922 -9.516 1 95.38 54 GLN B O 1
ATOM 3027 N N . ILE B 1 55 ? -3.951 23.703 -8.547 1 95.94 55 ILE B N 1
ATOM 3028 C CA . ILE B 1 55 ? -4.184 24.719 -7.531 1 95.94 55 ILE B CA 1
ATOM 3029 C C . ILE B 1 55 ? -2.91 25.531 -7.316 1 95.94 55 ILE B C 1
ATOM 3031 O O . ILE B 1 55 ? -1.804 24.984 -7.355 1 95.94 55 ILE B O 1
ATOM 3035 N N . ASN B 1 56 ? -3.121 26.797 -7.043 1 94.62 56 ASN B N 1
ATOM 3036 C CA . ASN B 1 56 ? -1.951 27.672 -6.992 1 94.62 56 ASN B CA 1
ATOM 3037 C C . ASN B 1 56 ? -1.812 28.328 -5.625 1 94.62 56 ASN B C 1
ATOM 3039 O O . ASN B 1 56 ? -2.812 28.609 -4.961 1 94.62 56 ASN B O 1
ATOM 3043 N N . ASP B 1 57 ? -0.607 28.469 -5.238 1 94.69 57 ASP B N 1
ATOM 3044 C CA . ASP B 1 57 ? -0.182 29.344 -4.156 1 94.69 57 ASP B CA 1
ATOM 3045 C C . ASP B 1 57 ? 0.663 30.5 -4.691 1 94.69 57 ASP B C 1
ATOM 3047 O O . ASP B 1 57 ? 1.894 30.453 -4.652 1 94.69 57 ASP B O 1
ATOM 3051 N N . LYS B 1 58 ? -0.067 31.562 -5.047 1 94.62 58 LYS B N 1
ATOM 3052 C CA . LYS B 1 58 ? 0.592 32.656 -5.734 1 94.62 58 LYS B CA 1
ATOM 3053 C C . LYS B 1 58 ? 1.34 32.188 -6.973 1 94.62 58 LYS B C 1
ATOM 3055 O O . LYS B 1 58 ? 0.746 31.562 -7.859 1 94.62 58 LYS B O 1
ATOM 3060 N N . GLU B 1 59 ? 2.709 32.25 -6.852 1 95.19 59 GLU B N 1
ATOM 3061 C CA . GLU B 1 59 ? 3.504 31.906 -8.031 1 95.19 59 GLU B CA 1
ATOM 3062 C C . GLU B 1 59 ? 3.756 30.406 -8.125 1 95.19 59 GLU B C 1
ATOM 3064 O O . GLU B 1 59 ? 4.238 29.906 -9.141 1 95.19 59 GLU B O 1
ATOM 3069 N N . ARG B 1 60 ? 3.479 29.719 -7.113 1 97.06 60 ARG B N 1
ATOM 3070 C CA . ARG B 1 60 ? 3.734 28.281 -7.086 1 97.06 60 ARG B CA 1
ATOM 3071 C C . ARG B 1 60 ? 2.508 27.5 -7.543 1 97.06 60 ARG B C 1
ATOM 3073 O O . ARG B 1 60 ? 1.379 27.844 -7.184 1 97.06 60 ARG B O 1
ATOM 3080 N N . ASN B 1 61 ? 2.752 26.453 -8.336 1 96.5 61 ASN B N 1
ATOM 3081 C CA . ASN B 1 61 ? 1.679 25.625 -8.859 1 96.5 61 ASN B CA 1
ATOM 3082 C C . ASN B 1 61 ? 1.774 24.188 -8.312 1 96.5 61 ASN B C 1
ATOM 3084 O O . ASN B 1 61 ? 2.863 23.625 -8.25 1 96.5 61 ASN B O 1
ATOM 3088 N N . TYR B 1 62 ? 0.619 23.703 -7.918 1 97.62 62 TYR B N 1
ATOM 3089 C CA . TYR B 1 62 ? 0.501 22.344 -7.41 1 97.62 62 TYR B CA 1
ATOM 3090 C C . TYR B 1 62 ? -0.672 21.625 -8.062 1 97.62 62 TYR B C 1
ATOM 3092 O O . TYR B 1 62 ? -1.466 22.234 -8.781 1 97.62 62 TYR B O 1
ATOM 3100 N N . LYS B 1 63 ? -0.705 20.344 -7.914 1 97.25 63 LYS B N 1
ATOM 3101 C CA . LYS B 1 63 ? -1.861 19.531 -8.273 1 97.25 63 LYS B CA 1
ATOM 3102 C C . LYS B 1 63 ? -2.463 18.859 -7.039 1 97.25 63 LYS B C 1
ATOM 3104 O O . LYS B 1 63 ? -1.74 18.5 -6.105 1 97.25 63 LYS B O 1
ATOM 3109 N N . LEU B 1 64 ? -3.75 18.734 -7.062 1 98.31 64 LEU B N 1
ATOM 3110 C CA . LEU B 1 64 ? -4.48 17.844 -6.172 1 98.31 64 LEU B CA 1
ATOM 3111 C C . LEU B 1 64 ? -4.957 16.609 -6.922 1 98.31 64 LEU B C 1
ATOM 3113 O O . LEU B 1 64 ? -5.602 16.719 -7.969 1 98.31 64 LEU B O 1
ATOM 3117 N N . TYR B 1 65 ? -4.574 15.484 -6.457 1 98.38 65 TYR B N 1
ATOM 3118 C CA . TYR B 1 65 ? -5.18 14.227 -6.887 1 98.38 65 TYR B CA 1
ATOM 3119 C C . TYR B 1 65 ? -6.289 13.805 -5.934 1 98.38 65 TYR B C 1
ATOM 3121 O O . TYR B 1 65 ? -6.047 13.594 -4.742 1 98.38 65 TYR B O 1
ATOM 3129 N N . ILE B 1 66 ? -7.484 13.688 -6.438 1 98.69 66 ILE B N 1
ATOM 3130 C CA . ILE B 1 66 ? -8.656 13.484 -5.598 1 98.69 66 ILE B CA 1
ATOM 3131 C C . ILE B 1 66 ? -9.336 12.172 -5.973 1 98.69 66 ILE B C 1
ATOM 3133 O O . ILE B 1 66 ? -9.695 11.953 -7.133 1 98.69 66 ILE B O 1
ATOM 3137 N N . LYS B 1 67 ? -9.484 11.289 -5.031 1 98.5 67 LYS B N 1
ATOM 3138 C CA . LYS B 1 67 ? -10.234 10.047 -5.223 1 98.5 67 LYS B CA 1
ATOM 3139 C C . LYS B 1 67 ? -11.516 10.047 -4.387 1 98.5 67 LYS B C 1
ATOM 3141 O O . LYS B 1 67 ? -11.469 10.266 -3.176 1 98.5 67 LYS B O 1
ATOM 3146 N N . LEU B 1 68 ? -12.586 9.789 -5.035 1 98.12 68 LEU B N 1
ATOM 3147 C CA . LEU B 1 68 ? -13.883 9.727 -4.371 1 98.12 68 LEU B CA 1
ATOM 3148 C C . LEU B 1 68 ? -14.211 8.289 -3.971 1 98.12 68 LEU B C 1
ATOM 3150 O O . LEU B 1 68 ? -13.797 7.34 -4.641 1 98.12 68 LEU B O 1
ATOM 3154 N N . PRO B 1 69 ? -14.945 8.148 -2.857 1 97.31 69 PRO B N 1
ATOM 3155 C CA . PRO B 1 69 ? -15.305 6.789 -2.438 1 97.31 69 PRO B CA 1
ATOM 3156 C C . PRO B 1 69 ? -16.312 6.133 -3.375 1 97.31 69 PRO B C 1
ATOM 3158 O O . PRO B 1 69 ? -17 6.82 -4.137 1 97.31 69 PRO B O 1
ATOM 3161 N N . LYS B 1 70 ? -16.312 4.848 -3.309 1 95.81 70 LYS B N 1
ATOM 3162 C CA . LYS B 1 70 ? -17.312 4.098 -4.074 1 95.81 70 LYS B CA 1
ATOM 3163 C C . LYS B 1 70 ? -18.734 4.543 -3.719 1 95.81 70 LYS B C 1
ATOM 3165 O O . LYS B 1 70 ? -19.047 4.715 -2.543 1 95.81 70 LYS B O 1
ATOM 3170 N N . GLY B 1 71 ? -19.547 4.855 -4.699 1 95.19 71 GLY B N 1
ATOM 3171 C CA . GLY B 1 71 ? -20.938 5.23 -4.492 1 95.19 71 GLY B CA 1
ATOM 3172 C C . GLY B 1 71 ? -21.125 6.723 -4.312 1 95.19 71 GLY B C 1
ATOM 3173 O O . GLY B 1 71 ? -22.25 7.188 -4.117 1 95.19 71 GLY B O 1
ATOM 3174 N N . TYR B 1 72 ? -20.141 7.477 -4.40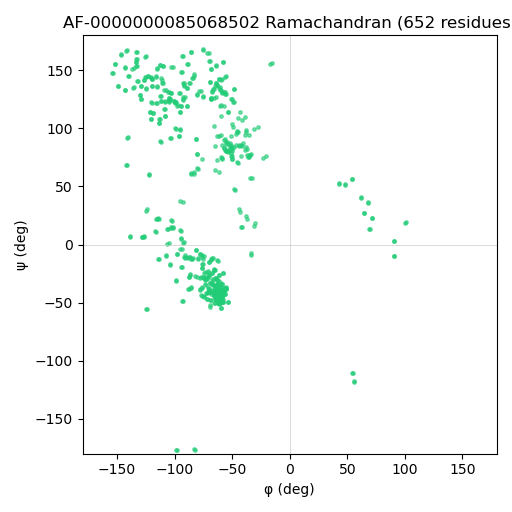2 1 96.44 72 TYR B N 1
ATOM 3175 C CA . TYR B 1 72 ? -20.188 8.914 -4.168 1 96.44 72 TYR B CA 1
ATOM 3176 C C . TYR B 1 72 ? -21.234 9.57 -5.062 1 96.44 72 TYR B C 1
ATOM 3178 O O . TYR B 1 72 ? -21.969 10.461 -4.625 1 96.44 72 TYR B O 1
ATOM 3186 N N . LYS B 1 73 ? -21.344 9.094 -6.305 1 94.88 73 LYS B N 1
ATOM 3187 C CA . LYS B 1 73 ? -22.219 9.75 -7.27 1 94.88 73 LYS B CA 1
ATOM 3188 C C . LYS B 1 73 ? -23.609 9.102 -7.293 1 94.88 73 LYS B C 1
ATOM 3190 O O . LYS B 1 73 ? -24.484 9.523 -8.039 1 94.88 73 LYS B O 1
ATOM 3195 N N . SER B 1 74 ? -23.734 8.078 -6.539 1 95.25 74 SER B N 1
ATOM 3196 C CA . SER B 1 74 ? -25.016 7.379 -6.508 1 95.25 74 SER B CA 1
ATOM 3197 C C . SER B 1 74 ? -26.094 8.227 -5.852 1 95.25 74 SER B C 1
ATOM 3199 O O . SER B 1 74 ? -25.828 8.953 -4.891 1 95.25 74 SER B O 1
ATOM 3201 N N . SER B 1 75 ? -27.281 8.023 -6.238 1 95.62 75 SER B N 1
ATOM 3202 C CA . SER B 1 75 ? -28.406 8.742 -5.664 1 95.62 75 SER B CA 1
ATOM 3203 C C . SER B 1 75 ? -28.625 8.344 -4.203 1 95.62 75 SER B C 1
ATOM 3205 O O . SER B 1 75 ? -29.031 9.172 -3.389 1 95.62 75 SER B O 1
ATOM 3207 N N . ALA B 1 76 ? -28.281 7.148 -3.914 1 94.12 76 ALA B N 1
ATOM 3208 C CA . ALA B 1 76 ? -28.453 6.637 -2.559 1 94.12 76 ALA B CA 1
ATOM 3209 C C . ALA B 1 76 ? -27.562 7.375 -1.567 1 94.12 76 ALA B C 1
ATOM 3211 O O . ALA B 1 76 ? -27.844 7.391 -0.365 1 94.12 76 ALA B O 1
ATOM 3212 N N . ASN B 1 77 ? -26.484 8.016 -2.111 1 95.38 77 ASN B N 1
ATOM 3213 C CA . ASN B 1 77 ? -25.516 8.68 -1.246 1 95.38 77 ASN B CA 1
ATOM 3214 C C . ASN B 1 77 ? -25.484 10.188 -1.492 1 95.38 77 ASN B C 1
ATOM 3216 O O . ASN B 1 77 ? -24.5 10.852 -1.184 1 95.38 77 ASN B O 1
ATOM 3220 N N . ARG B 1 78 ? -26.5 10.773 -2.025 1 94.44 78 ARG B N 1
ATOM 3221 C CA . ARG B 1 78 ? -26.516 12.148 -2.498 1 94.44 78 ARG B CA 1
ATOM 3222 C C . ARG B 1 78 ? -26.328 13.133 -1.347 1 94.44 78 ARG B C 1
ATOM 3224 O O . ARG B 1 78 ? -25.781 14.219 -1.536 1 94.44 78 ARG B O 1
ATOM 3231 N N . ASP B 1 79 ? -26.734 12.789 -0.144 1 95.06 79 ASP B N 1
ATOM 3232 C CA . ASP B 1 79 ? -26.688 13.711 0.986 1 95.06 79 ASP B CA 1
ATOM 3233 C C . ASP B 1 79 ? -25.562 13.336 1.95 1 95.06 79 ASP B C 1
ATOM 3235 O O . ASP B 1 79 ? -25.375 13.984 2.98 1 95.06 79 ASP B O 1
ATOM 3239 N N . ARG B 1 80 ? -24.859 12.281 1.562 1 96 80 ARG B N 1
ATOM 3240 C CA . ARG B 1 80 ? -23.797 11.812 2.447 1 96 80 ARG B CA 1
ATOM 3241 C C . ARG B 1 80 ? -22.562 12.703 2.334 1 96 80 ARG B C 1
ATOM 3243 O O . ARG B 1 80 ? -22.156 13.086 1.232 1 96 80 ARG B O 1
ATOM 3250 N N . GLN B 1 81 ? -22 13.117 3.49 1 97.62 81 GLN B N 1
ATOM 3251 C CA . GLN B 1 81 ? -20.719 13.805 3.566 1 97.62 81 GLN B CA 1
ATOM 3252 C C . GLN B 1 81 ? -19.625 12.859 4.031 1 97.62 81 GLN B C 1
ATOM 3254 O O . GLN B 1 81 ? -19.891 11.859 4.699 1 97.62 81 GLN B O 1
ATOM 3259 N N . TYR B 1 82 ? -18.453 13.117 3.656 1 97.94 82 TYR B N 1
ATOM 3260 C CA . TYR B 1 82 ? -17.344 12.18 3.871 1 97.94 82 TYR B CA 1
ATOM 3261 C C . TYR B 1 82 ? -16.188 12.859 4.582 1 97.94 82 TYR B C 1
ATOM 3263 O O . TYR B 1 82 ? -15.867 14.016 4.305 1 97.94 82 TYR B O 1
ATOM 3271 N N . PRO B 1 83 ? -15.523 12.117 5.52 1 98.25 83 PRO B N 1
ATOM 3272 C CA . PRO B 1 83 ? -14.219 12.594 5.98 1 98.25 83 PRO B CA 1
ATOM 3273 C C . PRO B 1 83 ? -13.211 12.758 4.844 1 98.25 83 PRO B C 1
ATOM 3275 O O . PRO B 1 83 ? -13.383 12.164 3.775 1 98.25 83 PRO B O 1
ATOM 3278 N N . VAL B 1 84 ? -12.203 13.586 5.039 1 98.75 84 VAL B N 1
ATOM 3279 C CA . VAL B 1 84 ? -11.211 13.836 3.996 1 98.75 84 VAL B CA 1
ATOM 3280 C C . VAL B 1 84 ? -9.812 13.547 4.535 1 98.75 84 VAL B C 1
ATOM 3282 O O . VAL B 1 84 ? -9.477 13.945 5.652 1 98.75 84 VAL B O 1
ATOM 3285 N N . ILE B 1 85 ? -9.055 12.844 3.742 1 98.81 85 ILE B N 1
ATOM 3286 C CA . ILE B 1 85 ? -7.645 12.57 4.004 1 98.81 85 ILE B CA 1
ATOM 3287 C C . ILE B 1 85 ? -6.777 13.43 3.09 1 98.81 85 ILE B C 1
ATOM 3289 O O . ILE B 1 85 ? -6.949 13.422 1.868 1 98.81 85 ILE B O 1
ATOM 3293 N N . TYR B 1 86 ? -5.859 14.18 3.643 1 98.94 86 TYR B N 1
ATOM 3294 C CA . TYR B 1 86 ? -4.902 14.992 2.9 1 98.94 86 TYR B CA 1
ATOM 3295 C C . TYR B 1 86 ? -3.5 14.398 2.99 1 98.94 86 TYR B C 1
ATOM 3297 O O . TYR B 1 86 ? -2.918 14.328 4.074 1 98.94 86 TYR B O 1
ATOM 3305 N N . LEU B 1 87 ? -2.98 13.992 1.822 1 98.88 87 LEU B N 1
ATOM 3306 C CA . LEU B 1 87 ? -1.685 13.328 1.734 1 98.88 87 LEU B CA 1
ATOM 3307 C C . LEU B 1 87 ? -0.627 14.281 1.178 1 98.88 87 LEU B C 1
ATOM 3309 O O . LEU B 1 87 ? -0.829 14.891 0.127 1 98.88 87 LEU B O 1
ATOM 3313 N N . THR B 1 88 ? 0.514 14.359 1.838 1 98.69 88 THR B N 1
ATOM 3314 C CA . THR B 1 88 ? 1.673 14.984 1.209 1 98.69 88 THR B CA 1
ATOM 3315 C C . THR B 1 88 ? 2.438 13.977 0.36 1 98.69 88 THR B C 1
ATOM 3317 O O . THR B 1 88 ? 2.172 12.773 0.426 1 98.69 88 THR B O 1
ATOM 3320 N N . ASP B 1 89 ? 3.348 14.469 -0.505 1 98.25 89 ASP B N 1
ATOM 3321 C CA . ASP B 1 89 ? 4.152 13.609 -1.367 1 98.25 89 ASP B CA 1
ATOM 3322 C C . ASP B 1 89 ? 3.27 12.68 -2.195 1 98.25 89 ASP B C 1
ATOM 3324 O O . ASP B 1 89 ? 3.5 11.469 -2.234 1 98.25 89 ASP B O 1
ATOM 3328 N N . ALA B 1 90 ? 2.391 13.273 -2.918 1 97.94 90 ALA B N 1
ATOM 3329 C CA . ALA B 1 90 ? 1.251 12.562 -3.49 1 97.94 90 ALA B CA 1
ATOM 3330 C C . ALA B 1 90 ? 1.708 11.5 -4.492 1 97.94 90 ALA B C 1
ATOM 3332 O O . ALA B 1 90 ? 1.134 10.414 -4.562 1 97.94 90 ALA B O 1
ATOM 3333 N N . MET B 1 91 ? 2.697 11.742 -5.23 1 94.31 91 MET B N 1
ATOM 3334 C CA . MET B 1 91 ? 3.129 10.773 -6.238 1 94.31 91 MET B CA 1
ATOM 3335 C C . MET B 1 91 ? 3.537 9.461 -5.586 1 94.31 91 MET B C 1
ATOM 3337 O O . MET B 1 91 ? 3.451 8.398 -6.207 1 94.31 91 MET B O 1
ATOM 3341 N N . TYR B 1 92 ? 3.936 9.555 -4.402 1 95 92 TYR B N 1
ATOM 3342 C CA . TYR B 1 92 ? 4.312 8.383 -3.623 1 95 92 TYR B CA 1
ATOM 3343 C C . TYR B 1 92 ? 3.133 7.871 -2.803 1 95 92 TYR B C 1
ATOM 3345 O O . TYR B 1 92 ? 2.727 6.715 -2.941 1 95 92 TYR B O 1
ATOM 3353 N N . THR B 1 93 ? 2.473 8.719 -2.111 1 98.19 93 THR B N 1
ATOM 3354 C CA . THR B 1 93 ? 1.548 8.297 -1.063 1 98.19 93 THR B CA 1
ATOM 3355 C C . THR B 1 93 ? 0.162 8.031 -1.642 1 98.19 93 THR B C 1
ATOM 3357 O O . THR B 1 93 ? -0.591 7.215 -1.107 1 98.19 93 THR B O 1
ATOM 3360 N N . PHE B 1 94 ? -0.202 8.68 -2.703 1 98.44 94 PHE B N 1
ATOM 3361 C CA . PHE B 1 94 ? -1.563 8.602 -3.219 1 98.44 94 PHE B CA 1
ATOM 3362 C C . PHE B 1 94 ? -1.88 7.191 -3.707 1 98.44 94 PHE B C 1
ATOM 3364 O O . PHE B 1 94 ? -2.943 6.648 -3.402 1 98.44 94 PHE B O 1
ATOM 3371 N N . GLN B 1 95 ? -0.945 6.582 -4.422 1 97.44 95 GLN B N 1
ATOM 3372 C CA . GLN B 1 95 ? -1.137 5.219 -4.906 1 97.44 95 GLN B CA 1
ATOM 3373 C C . GLN B 1 95 ? -1.267 4.238 -3.746 1 97.44 95 GLN B C 1
ATOM 3375 O O . GLN B 1 95 ? -2.127 3.355 -3.766 1 97.44 95 GLN B O 1
ATOM 3380 N N . ILE B 1 96 ? -0.416 4.438 -2.799 1 98.44 96 ILE B N 1
ATOM 3381 C CA . ILE B 1 96 ? -0.42 3.551 -1.642 1 98.44 96 ILE B CA 1
ATOM 3382 C C . ILE B 1 96 ? -1.761 3.652 -0.918 1 98.44 96 ILE B C 1
ATOM 3384 O O . ILE B 1 96 ? -2.441 2.645 -0.715 1 98.44 96 ILE B O 1
ATOM 3388 N N . MET B 1 97 ? -2.16 4.867 -0.646 1 98.75 97 MET B N 1
ATOM 3389 C CA . MET B 1 97 ? -3.369 5.078 0.145 1 98.75 97 MET B CA 1
ATOM 3390 C C . MET B 1 97 ? -4.602 4.59 -0.608 1 98.75 97 MET B C 1
ATOM 3392 O O . MET B 1 97 ? -5.473 3.939 -0.028 1 98.75 97 MET B O 1
ATOM 3396 N N . SER B 1 98 ? -4.668 4.918 -1.899 1 98.44 98 SER B N 1
ATOM 3397 C CA . SER B 1 98 ? -5.773 4.434 -2.719 1 98.44 98 SER B CA 1
ATOM 3398 C C . SER B 1 98 ? -5.859 2.912 -2.686 1 98.44 98 SER B C 1
ATOM 3400 O O . SER B 1 98 ? -6.941 2.35 -2.514 1 98.44 98 SER B O 1
ATOM 3402 N N . GLY B 1 99 ? -4.723 2.264 -2.775 1 98.12 99 GLY B N 1
ATOM 3403 C CA . GLY B 1 99 ? -4.691 0.81 -2.816 1 98.12 99 GLY B CA 1
ATOM 3404 C C . GLY B 1 99 ? -5.027 0.168 -1.483 1 98.12 99 GLY B C 1
ATOM 3405 O O . GLY B 1 99 ? -5.914 -0.686 -1.405 1 98.12 99 GLY B O 1
ATOM 3406 N N . VAL B 1 100 ? -4.445 0.628 -0.44 1 98.31 100 VAL B N 1
ATOM 3407 C CA . VAL B 1 100 ? -4.504 -0.092 0.828 1 98.31 100 VAL B CA 1
ATOM 3408 C C . VAL B 1 100 ? -5.875 0.104 1.47 1 98.31 100 VAL B C 1
ATOM 3410 O O . VAL B 1 100 ? -6.305 -0.708 2.291 1 98.31 100 VAL B O 1
ATOM 3413 N N . THR B 1 101 ? -6.602 1.151 1.064 1 98.31 101 THR B N 1
ATOM 3414 C CA . THR B 1 101 ? -7.895 1.401 1.692 1 98.31 101 THR B CA 1
ATOM 3415 C C . THR B 1 101 ? -9.031 0.842 0.837 1 98.31 101 THR B C 1
ATOM 3417 O O . THR B 1 101 ? -10.18 0.788 1.279 1 98.31 101 THR B O 1
ATOM 3420 N N . ARG B 1 102 ? -8.719 0.388 -0.385 1 97.06 102 ARG B N 1
ATOM 3421 C CA . ARG B 1 102 ? -9.75 -0.044 -1.315 1 97.06 102 ARG B CA 1
ATOM 3422 C C . ARG B 1 102 ? -10.57 -1.192 -0.73 1 97.06 102 ARG B C 1
ATOM 3424 O O . ARG B 1 102 ? -11.789 -1.089 -0.598 1 97.06 102 ARG B O 1
ATOM 3431 N N . PHE B 1 103 ? -9.953 -2.244 -0.325 1 96.5 103 PHE B N 1
ATOM 3432 C CA . PHE B 1 103 ? -10.641 -3.447 0.128 1 96.5 103 PHE B CA 1
ATOM 3433 C C . PHE B 1 103 ? -11.375 -3.189 1.438 1 96.5 103 PHE B C 1
ATOM 3435 O O . PHE B 1 103 ? -12.578 -3.439 1.54 1 96.5 103 PHE B O 1
ATOM 3442 N N . PRO B 1 104 ? -10.766 -2.59 2.42 1 97.38 104 PRO B N 1
ATOM 3443 C CA . PRO B 1 104 ? -11.492 -2.395 3.674 1 97.38 104 PRO B CA 1
ATOM 3444 C C . PRO B 1 104 ? -12.656 -1.412 3.533 1 97.38 104 PRO B C 1
ATOM 3446 O O . PRO B 1 104 ? -13.688 -1.573 4.188 1 97.38 104 PRO B O 1
ATOM 3449 N N . MET B 1 105 ? -12.555 -0.387 2.691 1 96.81 105 MET B N 1
ATOM 3450 C CA . MET B 1 105 ? -13.672 0.529 2.48 1 96.81 105 MET B CA 1
ATOM 3451 C C . MET B 1 105 ? -14.781 -0.14 1.676 1 96.81 105 MET B C 1
ATOM 3453 O O . MET B 1 105 ? -15.961 -0.033 2.023 1 96.81 105 MET B O 1
ATOM 3457 N N . ASN B 1 106 ? -14.383 -0.903 0.626 1 94.56 106 ASN B N 1
ATOM 3458 C CA . ASN B 1 106 ? -15.375 -1.553 -0.228 1 94.56 106 ASN B CA 1
ATOM 3459 C C . ASN B 1 106 ? -16.094 -2.684 0.504 1 94.56 106 ASN B C 1
ATOM 3461 O O . ASN B 1 106 ? -17.234 -3.008 0.186 1 94.56 106 ASN B O 1
ATOM 3465 N N . SER B 1 107 ? -15.438 -3.264 1.487 1 93.75 107 SER B N 1
ATOM 3466 C CA . SER B 1 107 ? -16.047 -4.336 2.271 1 93.75 107 SER B CA 1
ATOM 3467 C C . SER B 1 107 ? -16.75 -3.789 3.508 1 93.75 107 SER B C 1
ATOM 3469 O O . SER B 1 107 ? -17.156 -4.555 4.383 1 93.75 107 SER B O 1
ATOM 3471 N N . LYS B 1 108 ? -16.766 -2.459 3.711 1 94.31 108 LYS B N 1
ATOM 3472 C CA . LYS B 1 108 ? -17.484 -1.74 4.762 1 94.31 108 LYS B CA 1
ATOM 3473 C C . LYS B 1 108 ? -16.844 -1.978 6.125 1 94.31 108 LYS B C 1
ATOM 3475 O O . LYS B 1 108 ? -17.516 -1.9 7.156 1 94.31 108 LYS B O 1
ATOM 3480 N N . GLN B 1 109 ? -15.609 -2.336 6.086 1 95.94 109 GLN B N 1
ATOM 3481 C CA . GLN B 1 109 ? -14.883 -2.516 7.336 1 95.94 109 GLN B CA 1
ATOM 3482 C C . GLN B 1 109 ? -14.18 -1.225 7.754 1 95.94 109 GLN B C 1
ATOM 3484 O O . GLN B 1 109 ? -13.695 -1.111 8.883 1 95.94 109 GLN B O 1
ATOM 3489 N N . MET B 1 110 ? -14.148 -0.291 6.863 1 97.31 110 MET B N 1
ATOM 3490 C CA . MET B 1 110 ? -13.562 1.035 7.043 1 97.31 110 MET B CA 1
ATOM 3491 C C . MET B 1 110 ? -14.477 2.113 6.465 1 97.31 110 MET B C 1
ATOM 3493 O O . MET B 1 110 ? -15.039 1.943 5.379 1 97.31 110 MET B O 1
ATOM 3497 N N . GLN B 1 111 ? -14.664 3.166 7.195 1 96.75 111 GLN B N 1
ATOM 3498 C CA . GLN B 1 111 ? -15.5 4.258 6.711 1 96.75 111 GLN B CA 1
ATOM 3499 C C . GLN B 1 111 ? -14.953 4.84 5.414 1 96.75 111 GLN B C 1
ATOM 3501 O O . GLN B 1 111 ? -13.75 5.082 5.293 1 96.75 111 GLN B O 1
ATOM 3506 N N . PRO B 1 112 ? -15.844 5.02 4.438 1 97.06 112 PRO B N 1
ATOM 3507 C CA . PRO B 1 112 ? -15.383 5.652 3.199 1 97.06 112 PRO B CA 1
ATOM 3508 C C . PRO B 1 112 ? -14.914 7.09 3.408 1 97.06 112 PRO B C 1
ATOM 3510 O O . PRO B 1 112 ? -15.516 7.836 4.184 1 97.06 112 PRO B O 1
ATOM 3513 N N . THR B 1 113 ? -13.852 7.418 2.762 1 98.31 113 THR B N 1
ATOM 3514 C CA . THR B 1 113 ? -13.266 8.75 2.85 1 98.31 113 THR B CA 1
ATOM 3515 C C . THR B 1 113 ? -12.93 9.289 1.46 1 98.31 113 THR B C 1
ATOM 3517 O O . THR B 1 113 ? -12.805 8.516 0.505 1 98.31 113 THR B O 1
ATOM 3520 N N . ILE B 1 114 ? -12.906 10.602 1.3 1 98.69 114 ILE B N 1
ATOM 3521 C CA . ILE B 1 114 ? -12.266 11.234 0.153 1 98.69 114 ILE B CA 1
ATOM 3522 C C . ILE B 1 114 ? -10.758 11.305 0.38 1 98.69 114 ILE B C 1
ATOM 3524 O O . ILE B 1 114 ? -10.305 11.719 1.449 1 98.69 114 ILE B O 1
ATOM 3528 N N . ILE B 1 115 ? -10 10.844 -0.588 1 98.88 115 ILE B N 1
ATOM 3529 C CA . ILE B 1 115 ? -8.547 10.875 -0.503 1 98.88 115 ILE B CA 1
ATOM 3530 C C . ILE B 1 115 ? -8 11.992 -1.391 1 98.88 115 ILE B C 1
ATOM 3532 O O . ILE B 1 115 ? -8.281 12.031 -2.592 1 98.88 115 ILE B O 1
ATOM 3536 N N . VAL B 1 116 ? -7.219 12.914 -0.824 1 98.94 116 VAL B N 1
ATOM 3537 C CA . VAL B 1 116 ? -6.637 14.047 -1.538 1 98.94 116 VAL B CA 1
ATOM 3538 C C . VAL B 1 116 ? -5.117 14 -1.43 1 98.94 116 VAL B C 1
ATOM 3540 O O . VAL B 1 116 ? -4.562 14.094 -0.331 1 98.94 116 VAL B O 1
ATOM 3543 N N . GLY B 1 117 ? -4.469 13.789 -2.561 1 98.81 117 GLY B N 1
ATOM 3544 C CA . GLY B 1 117 ? -3.02 13.891 -2.619 1 98.81 117 GLY B CA 1
ATOM 3545 C C . GLY B 1 117 ? -2.541 15.25 -3.094 1 98.81 117 GLY B C 1
ATOM 3546 O O . GLY B 1 117 ? -3.023 15.773 -4.102 1 98.81 117 GLY B O 1
ATOM 3547 N N . ILE B 1 118 ? -1.625 15.844 -2.365 1 98.81 118 ILE B N 1
ATOM 3548 C CA . ILE B 1 118 ? -1.044 17.141 -2.713 1 98.81 118 ILE B CA 1
ATOM 3549 C C . ILE B 1 118 ? 0.32 16.922 -3.367 1 98.81 118 ILE B C 1
ATOM 3551 O O . ILE B 1 118 ? 1.224 16.344 -2.762 1 98.81 118 ILE B O 1
ATOM 3555 N N . SER B 1 119 ? 0.503 17.422 -4.547 1 98.06 119 SER B N 1
ATOM 3556 C CA . SER B 1 119 ? 1.744 17.219 -5.289 1 98.06 119 SER B CA 1
ATOM 3557 C C . SER B 1 119 ? 2.863 18.094 -4.738 1 98.06 119 SER B C 1
ATOM 3559 O O . SER B 1 119 ? 2.627 18.953 -3.873 1 98.06 119 SER B O 1
ATOM 3561 N N . TRP B 1 120 ? 4.039 17.766 -5.199 1 98.06 120 TRP B N 1
ATOM 3562 C CA . TRP B 1 120 ? 5.125 18.75 -5.105 1 98.06 120 TRP B CA 1
ATOM 3563 C C . TRP B 1 120 ? 4.906 19.891 -6.086 1 98.06 120 TRP B C 1
ATOM 3565 O O . TRP B 1 120 ? 4.043 19.812 -6.961 1 98.06 120 TRP B O 1
ATOM 3575 N N . GLU B 1 121 ? 5.664 20.953 -5.84 1 98.25 121 GLU B N 1
ATOM 3576 C CA . GLU B 1 121 ? 5.539 22.062 -6.766 1 98.25 121 GLU B CA 1
ATOM 3577 C C . GLU B 1 121 ? 5.867 21.656 -8.195 1 98.25 121 GLU B C 1
ATOM 3579 O O . GLU B 1 121 ? 6.887 21 -8.438 1 98.25 121 GLU B O 1
ATOM 3584 N N . LEU B 1 122 ? 4.93 22.047 -9.117 1 96.81 122 LEU B N 1
ATOM 3585 C CA . LEU B 1 122 ? 5.156 21.734 -10.523 1 96.81 122 LEU B CA 1
ATOM 3586 C C . LEU B 1 122 ? 6.359 22.484 -11.062 1 96.81 122 LEU B C 1
ATOM 3588 O O . LEU B 1 122 ? 6.547 23.672 -10.75 1 96.81 122 LEU B O 1
ATOM 3592 N N . GLY B 1 123 ? 7.227 21.812 -11.781 1 95.56 123 GLY B N 1
ATOM 3593 C CA . GLY B 1 123 ? 8.383 22.453 -12.391 1 95.56 123 GLY B CA 1
ATOM 3594 C C . GLY B 1 123 ? 9.609 22.438 -11.5 1 95.56 123 GLY B C 1
ATOM 3595 O O . GLY B 1 123 ? 10.703 22.828 -11.93 1 95.56 123 GLY B O 1
ATOM 3596 N N . LEU B 1 124 ? 9.461 22.062 -10.305 1 95.75 124 LEU B N 1
ATOM 3597 C CA . LEU B 1 124 ? 10.57 21.922 -9.367 1 95.75 124 LEU B CA 1
ATOM 3598 C C . LEU B 1 124 ? 10.82 20.469 -9.023 1 95.75 124 LEU B C 1
ATOM 3600 O O . LEU B 1 124 ? 9.875 19.688 -8.898 1 95.75 124 LEU B O 1
ATOM 3604 N N . ARG B 1 125 ? 12.055 20.141 -8.898 1 95.06 125 ARG B N 1
ATOM 3605 C CA . ARG B 1 125 ? 12.352 18.781 -8.469 1 95.06 125 ARG B CA 1
ATOM 3606 C C . ARG B 1 125 ? 11.648 18.453 -7.156 1 95.06 125 ARG B C 1
ATOM 3608 O O . ARG B 1 125 ? 11.562 19.297 -6.266 1 95.06 125 ARG B O 1
ATOM 3615 N N . SER B 1 126 ? 11.234 17.203 -7.055 1 95 126 SER B N 1
ATOM 3616 C CA . SER B 1 126 ? 10.445 16.766 -5.906 1 95 126 SER B CA 1
ATOM 3617 C C . SER B 1 126 ? 11.203 16.984 -4.602 1 95 126 SER B C 1
ATOM 3619 O O . SER B 1 126 ? 10.633 17.422 -3.605 1 95 126 SER B O 1
ATOM 3621 N N . ASP B 1 127 ? 12.516 16.672 -4.586 1 94.94 127 ASP B N 1
ATOM 3622 C CA . ASP B 1 127 ? 13.297 16.766 -3.357 1 94.94 127 ASP B CA 1
ATOM 3623 C C . ASP B 1 127 ? 13.516 18.219 -2.959 1 94.94 127 ASP B C 1
ATOM 3625 O O . ASP B 1 127 ? 13.656 18.531 -1.775 1 94.94 127 ASP B O 1
ATOM 3629 N N . HIS B 1 128 ? 13.523 19.172 -3.9 1 97.12 128 HIS B N 1
ATOM 3630 C CA . HIS B 1 128 ? 13.617 20.594 -3.582 1 97.12 128 HIS B CA 1
ATOM 3631 C C . HIS B 1 128 ? 12.297 21.109 -3.021 1 97.12 128 HIS B C 1
ATOM 3633 O O . HIS B 1 128 ? 12.289 21.828 -2.02 1 97.12 128 HIS B O 1
ATOM 3639 N N . SER B 1 129 ? 11.25 20.75 -3.633 1 98.12 129 SER B N 1
ATOM 3640 C CA . SER B 1 129 ? 9.93 21.203 -3.213 1 98.12 129 SER B CA 1
ATOM 3641 C C . SER B 1 129 ? 9.609 20.75 -1.795 1 98.12 129 SER B C 1
ATOM 3643 O O . SER B 1 129 ? 9.266 21.562 -0.936 1 98.12 129 SER B O 1
ATOM 3645 N N . ARG B 1 130 ? 9.766 19.484 -1.497 1 98.06 130 ARG B N 1
ATOM 3646 C CA . ARG B 1 130 ? 9.352 18.953 -0.205 1 98.06 130 ARG B CA 1
ATOM 3647 C C . ARG B 1 130 ? 10.25 19.469 0.916 1 98.06 130 ARG B C 1
ATOM 3649 O O . ARG B 1 130 ? 9.773 19.734 2.021 1 98.06 130 ARG B O 1
ATOM 3656 N N . VAL B 1 131 ? 11.586 19.562 0.632 1 98 131 VAL B N 1
ATOM 3657 C CA . VAL B 1 131 ? 12.484 20.062 1.662 1 98 131 VAL B CA 1
ATOM 3658 C C . VAL B 1 131 ? 12.102 21.5 2.031 1 98 131 VAL B C 1
ATOM 3660 O O . VAL B 1 131 ? 12.023 21.844 3.213 1 98 131 VAL B O 1
ATOM 3663 N N . ARG B 1 132 ? 11.812 22.281 1.057 1 98.38 132 ARG B N 1
ATOM 3664 C CA . ARG B 1 132 ? 11.383 23.656 1.303 1 98.38 132 ARG B CA 1
ATOM 3665 C C . ARG B 1 132 ? 10.047 23.688 2.033 1 98.38 132 ARG B C 1
ATOM 3667 O O . ARG B 1 132 ? 9.922 24.344 3.07 1 98.38 132 ARG B O 1
ATOM 3674 N N . ASP B 1 133 ? 9.086 22.984 1.557 1 98.69 133 ASP B N 1
ATOM 3675 C CA . ASP B 1 133 ? 7.691 23.125 1.961 1 98.69 133 ASP B CA 1
ATOM 3676 C C . ASP B 1 133 ? 7.457 22.516 3.344 1 98.69 133 ASP B C 1
ATOM 3678 O O . ASP B 1 133 ? 6.57 22.969 4.078 1 98.69 133 ASP B O 1
ATOM 3682 N N . TYR B 1 134 ? 8.258 21.484 3.768 1 98.69 134 TYR B N 1
ATOM 3683 C CA . TYR B 1 134 ? 7.859 20.688 4.926 1 98.69 134 TYR B CA 1
ATOM 3684 C C . TYR B 1 134 ? 8.742 21.016 6.129 1 98.69 134 TYR B C 1
ATOM 3686 O O . TYR B 1 134 ? 8.438 20.594 7.254 1 98.69 134 TYR B O 1
ATOM 3694 N N . THR B 1 135 ? 9.812 21.766 5.973 1 98.44 135 THR B N 1
ATOM 3695 C CA . THR B 1 135 ? 10.711 22.031 7.094 1 98.44 135 THR B CA 1
ATOM 3696 C C . THR B 1 135 ? 10.305 23.312 7.809 1 98.44 135 THR B C 1
ATOM 3698 O O . THR B 1 135 ? 10.008 24.328 7.164 1 98.44 135 THR B O 1
ATOM 3701 N N . PRO B 1 136 ? 10.312 23.297 9.148 1 97.69 136 PRO B N 1
ATOM 3702 C CA . PRO B 1 136 ? 9.758 24.406 9.938 1 97.69 136 PRO B CA 1
ATOM 3703 C C . PRO B 1 136 ? 10.688 25.609 10 1 97.69 136 PRO B C 1
ATOM 3705 O O . PRO B 1 136 ? 10.234 26.734 10.203 1 97.69 136 PRO B O 1
ATOM 3708 N N . THR B 1 137 ? 12.031 25.406 9.898 1 97.12 137 THR B N 1
ATOM 3709 C CA . THR B 1 137 ? 13.016 26.469 10.086 1 97.12 137 THR B CA 1
ATOM 3710 C C . THR B 1 137 ? 14.062 26.438 8.969 1 97.12 137 THR B C 1
ATOM 3712 O O . THR B 1 137 ? 14.266 25.406 8.328 1 97.12 137 THR B O 1
ATOM 3715 N N . VAL B 1 138 ? 14.641 27.594 8.812 1 97.12 138 VAL B N 1
ATOM 3716 C CA . VAL B 1 138 ? 15.727 27.688 7.848 1 97.12 138 VAL B CA 1
ATOM 3717 C C . VAL B 1 138 ? 16.984 27.047 8.43 1 97.12 138 VAL B C 1
ATOM 3719 O O . VAL B 1 138 ? 17.359 27.328 9.578 1 97.12 138 VAL B O 1
ATOM 3722 N N . ASP B 1 139 ? 17.547 26.172 7.711 1 95.56 139 ASP B N 1
ATOM 3723 C CA . ASP B 1 139 ? 18.828 25.562 8.023 1 95.56 139 ASP B CA 1
ATOM 3724 C C . ASP B 1 139 ? 19.844 25.828 6.914 1 95.56 139 ASP B C 1
ATOM 3726 O O . ASP B 1 139 ? 19.812 25.172 5.871 1 95.56 139 ASP B O 1
ATOM 3730 N N . THR B 1 140 ? 20.797 26.641 7.117 1 93.81 140 THR B N 1
ATOM 3731 C CA . THR B 1 140 ? 21.719 27.125 6.098 1 93.81 140 THR B CA 1
ATOM 3732 C C . THR B 1 140 ? 22.75 26.047 5.766 1 93.81 140 THR B C 1
ATOM 3734 O O . THR B 1 140 ? 23.484 26.156 4.773 1 93.81 140 THR B O 1
ATOM 3737 N N . SER B 1 141 ? 22.812 25.016 6.535 1 92.69 141 SER B N 1
ATOM 3738 C CA . SER B 1 141 ? 23.75 23.922 6.25 1 92.69 141 SER B CA 1
ATOM 3739 C C . SER B 1 141 ? 23.25 23.047 5.113 1 92.69 141 SER B C 1
ATOM 3741 O O . SER B 1 141 ? 24.016 22.25 4.551 1 92.69 141 SER B O 1
ATOM 3743 N N . TRP B 1 142 ? 22.016 23.188 4.844 1 92.62 142 TRP B N 1
ATOM 3744 C CA . TRP B 1 142 ? 21.453 22.438 3.717 1 92.62 142 TRP B CA 1
ATOM 3745 C C . TRP B 1 142 ? 21.719 23.172 2.402 1 92.62 142 TRP B C 1
ATOM 3747 O O . TRP B 1 142 ? 21.641 24.406 2.342 1 92.62 142 TRP B O 1
ATOM 3757 N N . LYS B 1 143 ? 21.953 22.406 1.34 1 93.81 143 LYS B N 1
ATOM 3758 C CA . LYS B 1 143 ? 22.078 22.969 0 1 93.81 143 LYS B CA 1
ATOM 3759 C C . LYS B 1 143 ? 20.719 23.391 -0.558 1 93.81 143 LYS B C 1
ATOM 3761 O O . LYS B 1 143 ? 20.641 24.344 -1.329 1 93.81 143 LYS B O 1
ATOM 3766 N N . LYS B 1 144 ? 19.703 22.75 -0.151 1 95.88 144 LYS B N 1
ATOM 3767 C CA . LYS B 1 144 ? 18.344 23.047 -0.59 1 95.88 144 LYS B CA 1
ATOM 3768 C C . LYS B 1 144 ? 17.703 24.094 0.3 1 95.88 144 LYS B C 1
ATOM 3770 O O . LYS B 1 144 ? 18.062 24.25 1.467 1 95.88 144 LYS B O 1
ATOM 3775 N N . VAL B 1 145 ? 16.719 24.781 -0.306 1 97.44 145 VAL B N 1
ATOM 3776 C CA . VAL B 1 145 ? 15.977 25.781 0.463 1 97.44 145 VAL B CA 1
ATOM 3777 C C . VAL B 1 145 ? 15.141 25.078 1.534 1 97.44 145 VAL B C 1
ATOM 3779 O O . VAL B 1 145 ? 14.477 24.078 1.258 1 97.44 145 VAL B O 1
ATOM 3782 N N . THR B 1 146 ? 15.203 25.562 2.766 1 97.94 146 THR B N 1
ATOM 3783 C CA . THR B 1 146 ? 14.461 25.016 3.891 1 97.94 146 THR B CA 1
ATOM 3784 C C . THR B 1 146 ? 13.625 26.094 4.57 1 97.94 146 THR B C 1
ATOM 3786 O O . THR B 1 146 ? 13.773 27.281 4.266 1 97.94 146 THR B O 1
ATOM 3789 N N . GLY B 1 147 ? 12.594 25.688 5.387 1 98.06 147 GLY B N 1
ATOM 3790 C CA . GLY B 1 147 ? 11.914 26.625 6.273 1 98.06 147 GLY B CA 1
ATOM 3791 C C . GLY B 1 147 ? 10.586 27.109 5.727 1 98.06 147 GLY B C 1
ATOM 3792 O O . GLY B 1 147 ? 10.062 28.141 6.168 1 98.06 147 GLY B O 1
ATOM 3793 N N . GLY B 1 148 ? 9.992 26.469 4.809 1 98.19 148 GLY B N 1
ATOM 3794 C CA . GLY B 1 148 ? 8.773 26.938 4.168 1 98.19 148 GLY B CA 1
ATOM 3795 C C . GLY B 1 148 ? 7.512 26.375 4.785 1 98.19 148 GLY B C 1
ATOM 3796 O O . GLY B 1 148 ? 6.418 26.547 4.246 1 98.19 148 GLY B O 1
ATOM 3797 N N . ALA B 1 149 ? 7.582 25.734 5.93 1 98.44 149 ALA B N 1
ATOM 3798 C CA . ALA B 1 149 ? 6.453 25.031 6.516 1 98.44 149 ALA B CA 1
ATOM 3799 C C . ALA B 1 149 ? 5.301 25.984 6.816 1 98.44 149 ALA B C 1
ATOM 3801 O O . ALA B 1 149 ? 4.133 25.656 6.586 1 98.44 149 ALA B O 1
ATOM 3802 N N . ASP B 1 150 ? 5.602 27.141 7.316 1 98.19 150 ASP B N 1
ATOM 3803 C CA . ASP B 1 150 ? 4.551 28.094 7.652 1 98.19 150 ASP B CA 1
ATOM 3804 C C . ASP B 1 150 ? 3.771 28.516 6.406 1 98.19 150 ASP B C 1
ATOM 3806 O O . ASP B 1 150 ? 2.539 28.578 6.43 1 98.19 150 ASP B O 1
ATOM 3810 N N . ARG B 1 151 ? 4.477 28.812 5.41 1 98.44 151 ARG B N 1
ATOM 3811 C CA . ARG B 1 151 ? 3.82 29.203 4.16 1 98.44 151 ARG B CA 1
ATOM 3812 C C . ARG B 1 151 ? 2.977 28.047 3.615 1 98.44 151 ARG B C 1
ATOM 3814 O O . ARG B 1 151 ? 1.86 28.266 3.139 1 98.44 151 ARG B O 1
ATOM 3821 N N . HIS B 1 152 ? 3.557 26.859 3.623 1 98.69 152 HIS B N 1
ATOM 3822 C CA . HIS B 1 152 ? 2.834 25.719 3.092 1 98.69 152 HIS B CA 1
ATOM 3823 C C . HIS B 1 152 ? 1.597 25.406 3.93 1 98.69 152 HIS B C 1
ATOM 3825 O O . HIS B 1 152 ? 0.562 25 3.393 1 98.69 152 HIS B O 1
ATOM 3831 N N . LEU B 1 153 ? 1.687 25.594 5.262 1 98.69 153 LEU B N 1
ATOM 3832 C CA . LEU B 1 153 ? 0.534 25.484 6.145 1 98.69 153 LEU B CA 1
ATOM 3833 C C . LEU B 1 153 ? -0.554 26.469 5.762 1 98.69 153 LEU B C 1
ATOM 3835 O O . LEU B 1 153 ? -1.735 26.125 5.715 1 98.69 153 LEU B O 1
ATOM 3839 N N . HIS B 1 154 ? -0.153 27.656 5.48 1 98.38 154 HIS B N 1
ATOM 3840 C CA . HIS B 1 154 ? -1.109 28.672 5.055 1 98.38 154 HIS B CA 1
ATOM 3841 C C . HIS B 1 154 ? -1.774 28.281 3.736 1 98.38 154 HIS B C 1
ATOM 3843 O O . HIS B 1 154 ? -2.979 28.484 3.561 1 98.38 154 HIS B O 1
ATOM 3849 N N . PHE B 1 155 ? -1.014 27.75 2.822 1 98.25 155 PHE B N 1
ATOM 3850 C CA . PHE B 1 155 ? -1.529 27.266 1.546 1 98.25 155 PHE B CA 1
ATOM 3851 C C . PHE B 1 155 ? -2.588 26.188 1.762 1 98.25 155 PHE B C 1
ATOM 3853 O O . PHE B 1 155 ? -3.658 26.234 1.152 1 98.25 155 PHE B O 1
ATOM 3860 N N . LEU B 1 156 ? -2.33 25.25 2.676 1 98.25 156 LEU B N 1
ATOM 3861 C CA . LEU B 1 156 ? -3.293 24.219 3.021 1 98.25 156 LEU B CA 1
ATOM 3862 C C . LEU B 1 156 ? -4.578 24.828 3.57 1 98.25 156 LEU B C 1
ATOM 3864 O O . LEU B 1 156 ? -5.672 24.531 3.082 1 98.25 156 LEU B O 1
ATOM 3868 N N . LYS B 1 157 ? -4.445 25.734 4.5 1 98.12 157 LYS B N 1
ATOM 3869 C CA . LYS B 1 157 ? -5.555 26.281 5.273 1 98.12 157 LYS B CA 1
ATOM 3870 C C . LYS B 1 157 ? -6.398 27.234 4.426 1 98.12 157 LYS B C 1
ATOM 3872 O O . LYS B 1 157 ? -7.625 27.234 4.527 1 98.12 157 LYS B O 1
ATOM 3877 N N . SER B 1 158 ? -5.746 27.938 3.533 1 97.75 158 SER B N 1
ATOM 3878 C CA . SER B 1 158 ? -6.445 29.047 2.898 1 97.75 158 SER B CA 1
ATOM 3879 C C . SER B 1 158 ? -6.871 28.703 1.477 1 97.75 158 SER B C 1
ATOM 3881 O O . SER B 1 158 ? -7.711 29.375 0.886 1 97.75 158 SER B O 1
ATOM 3883 N N . LYS B 1 159 ? -6.27 27.656 0.939 1 97.88 159 LYS B N 1
ATOM 3884 C CA . LYS B 1 159 ? -6.57 27.359 -0.458 1 97.88 159 LYS B CA 1
ATOM 3885 C C . LYS B 1 159 ? -7.066 25.922 -0.621 1 97.88 159 LYS B C 1
ATOM 3887 O O . LYS B 1 159 ? -8.188 25.703 -1.084 1 97.88 159 LYS B O 1
ATOM 3892 N N . ILE B 1 160 ? -6.297 24.984 -0.175 1 98.38 160 ILE B N 1
ATOM 3893 C CA . ILE B 1 160 ? -6.566 23.594 -0.48 1 98.38 160 ILE B CA 1
ATOM 3894 C C . ILE B 1 160 ? -7.832 23.141 0.247 1 98.38 160 ILE B C 1
ATOM 3896 O O . ILE B 1 160 ? -8.766 22.625 -0.378 1 98.38 160 ILE B O 1
ATOM 3900 N N . ILE B 1 161 ? -7.906 23.328 1.558 1 98.62 161 ILE B N 1
ATOM 3901 C CA . ILE B 1 161 ? -9.031 22.844 2.359 1 98.62 161 ILE B CA 1
ATOM 3902 C C . ILE B 1 161 ? -10.312 23.562 1.928 1 98.62 161 ILE B C 1
ATOM 3904 O O . ILE B 1 161 ? -11.328 22.922 1.662 1 98.62 161 ILE B O 1
ATOM 3908 N N . PRO B 1 162 ? -10.297 24.906 1.744 1 98.25 162 PRO B N 1
ATOM 3909 C CA . PRO B 1 162 ? -11.516 25.578 1.274 1 98.25 162 PRO B CA 1
ATOM 3910 C C . PRO B 1 162 ? -11.961 25.078 -0.099 1 98.25 162 PRO B C 1
ATOM 3912 O O . PRO B 1 162 ? -13.164 24.938 -0.343 1 98.25 162 PRO B O 1
ATOM 3915 N N . TYR B 1 163 ? -11.016 24.828 -0.989 1 97.06 163 TYR B N 1
ATOM 3916 C CA . TYR B 1 163 ? -11.391 24.281 -2.293 1 97.06 163 TYR B CA 1
ATOM 3917 C C . TYR B 1 163 ? -12.141 22.969 -2.145 1 97.06 163 TYR B C 1
ATOM 3919 O O . TYR B 1 163 ? -13.195 22.781 -2.762 1 97.06 163 TYR B O 1
ATOM 3927 N N . MET B 1 164 ? -11.609 22.078 -1.371 1 98.06 164 MET B N 1
ATOM 3928 C CA . MET B 1 164 ? -12.242 20.781 -1.171 1 98.06 164 MET B CA 1
ATOM 3929 C C . MET B 1 164 ? -13.633 20.938 -0.563 1 98.06 164 MET B C 1
ATOM 3931 O O . MET B 1 164 ? -14.586 20.297 -1.006 1 98.06 164 MET B O 1
ATOM 3935 N N . GLU B 1 165 ? -13.773 21.766 0.442 1 97.5 165 GLU B N 1
ATOM 3936 C CA . GLU B 1 165 ? -15.023 21.922 1.178 1 97.5 165 GLU B CA 1
ATOM 3937 C C . GLU B 1 165 ? -16.078 22.625 0.334 1 97.5 165 GLU B C 1
ATOM 3939 O O . GLU B 1 165 ? -17.281 22.438 0.548 1 97.5 165 GLU B O 1
ATOM 3944 N N . GLN B 1 166 ? -15.672 23.375 -0.66 1 96.44 166 GLN B N 1
ATOM 3945 C CA . GLN B 1 166 ? -16.594 24.078 -1.542 1 96.44 166 GLN B CA 1
ATOM 3946 C C . GLN B 1 166 ? -17.047 23.188 -2.697 1 96.44 166 GLN B C 1
ATOM 3948 O O . GLN B 1 166 ? -18.156 23.344 -3.219 1 96.44 166 GLN B O 1
ATOM 3953 N N . ASN B 1 167 ? -16.234 22.219 -3.062 1 95.94 167 ASN B N 1
ATOM 3954 C CA . ASN B 1 167 ? -16.469 21.516 -4.324 1 95.94 167 ASN B CA 1
ATOM 3955 C C . ASN B 1 167 ? -16.859 20.062 -4.098 1 95.94 167 ASN B C 1
ATOM 3957 O O . ASN B 1 167 ? -17.328 19.391 -5.02 1 95.94 167 ASN B O 1
ATOM 3961 N N . PHE B 1 168 ? -16.688 19.578 -2.891 1 97.19 168 PHE B N 1
ATOM 3962 C CA . PHE B 1 168 ? -17.016 18.188 -2.572 1 97.19 168 PHE B CA 1
ATOM 3963 C C . PHE B 1 168 ? -17.812 18.109 -1.282 1 97.19 168 PHE B C 1
ATOM 3965 O O . PHE B 1 168 ? -17.844 19.062 -0.498 1 97.19 168 PHE B O 1
ATOM 3972 N N . ARG B 1 169 ? -18.547 16.984 -1.066 1 98.06 169 ARG B N 1
ATOM 3973 C CA . ARG B 1 169 ? -19.328 16.75 0.15 1 98.06 169 ARG B CA 1
ATOM 3974 C C . ARG B 1 169 ? -18.422 16.234 1.271 1 98.06 169 ARG B C 1
ATOM 3976 O O . ARG B 1 169 ? -18.219 15.023 1.4 1 98.06 169 ARG B O 1
ATOM 3983 N N . THR B 1 170 ? -17.906 17.188 2.037 1 98.06 170 THR B N 1
ATOM 3984 C CA . THR B 1 170 ? -16.922 16.859 3.072 1 98.06 170 THR B CA 1
ATOM 3985 C C . THR B 1 170 ? -17.516 17.094 4.461 1 98.06 170 THR B C 1
ATOM 3987 O O . THR B 1 170 ? -18.5 17.812 4.613 1 98.06 170 THR B O 1
ATOM 3990 N N . VAL B 1 171 ? -17 16.391 5.449 1 97.06 171 VAL B N 1
ATOM 3991 C CA . VAL B 1 171 ? -17.203 16.688 6.859 1 97.06 171 VAL B CA 1
ATOM 3992 C C . VAL B 1 171 ? -16.047 17.531 7.383 1 97.06 171 VAL B C 1
ATOM 3994 O O . VAL B 1 171 ? -15.008 16.984 7.77 1 97.06 171 VAL B O 1
ATOM 3997 N N . PRO B 1 172 ? -16.188 18.812 7.473 1 95.75 172 PRO B N 1
ATOM 3998 C CA . PRO B 1 172 ? -15.07 19.703 7.805 1 95.75 172 PRO B CA 1
ATOM 3999 C C . PRO B 1 172 ? -14.414 19.359 9.141 1 95.75 172 PRO B C 1
ATOM 4001 O O . PRO B 1 172 ? -13.227 19.625 9.344 1 95.75 172 PRO B O 1
ATOM 4004 N N . GLU B 1 173 ? -15.125 18.734 10.023 1 94.31 173 GLU B N 1
ATOM 4005 C CA . GLU B 1 173 ? -14.609 18.391 11.344 1 94.31 173 GLU B CA 1
ATOM 4006 C C . GLU B 1 173 ? -13.766 17.109 11.289 1 94.31 173 GLU B C 1
ATOM 4008 O O . GLU B 1 173 ? -13.094 16.766 12.266 1 94.31 173 GLU B O 1
ATOM 4013 N N . GLN B 1 174 ? -13.719 16.469 10.125 1 96.06 174 GLN B N 1
ATOM 4014 C CA . GLN B 1 174 ? -13.008 15.195 9.992 1 96.06 174 GLN B CA 1
ATOM 4015 C C . GLN B 1 174 ? -11.93 15.273 8.922 1 96.06 174 GLN B C 1
ATOM 4017 O O . GLN B 1 174 ? -11.922 14.484 7.973 1 96.06 174 GLN B O 1
ATOM 4022 N N . ARG B 1 175 ? -11.039 16.188 9.18 1 98.38 175 ARG B N 1
ATOM 4023 C CA . ARG B 1 175 ? -9.844 16.297 8.352 1 98.38 175 ARG B CA 1
ATOM 4024 C C . ARG B 1 175 ? -8.703 15.461 8.906 1 98.38 175 ARG B C 1
ATOM 4026 O O . ARG B 1 175 ? -8.375 15.555 10.094 1 98.38 175 ARG B O 1
ATOM 4033 N N . THR B 1 176 ? -8.164 14.625 8.055 1 98.81 176 THR B N 1
ATOM 4034 C CA . THR B 1 176 ? -7.004 13.828 8.43 1 98.81 176 THR B CA 1
ATOM 4035 C C . THR B 1 176 ? -5.77 14.266 7.645 1 98.81 176 THR B C 1
ATOM 4037 O O . THR B 1 176 ? -5.793 14.305 6.41 1 98.81 176 THR B O 1
ATOM 4040 N N . TYR B 1 177 ? -4.711 14.641 8.328 1 98.88 177 TYR B N 1
ATOM 4041 C CA . TYR B 1 177 ? -3.412 14.891 7.711 1 98.88 177 TYR B CA 1
ATOM 4042 C C . TYR B 1 177 ? -2.578 13.617 7.668 1 98.88 177 TYR B C 1
ATOM 4044 O O . TYR B 1 177 ? -2.504 12.883 8.656 1 98.88 177 TYR B O 1
ATOM 4052 N N . VAL B 1 178 ? -1.943 13.336 6.539 1 98.94 178 VAL B N 1
ATOM 4053 C CA . VAL B 1 178 ? -1.044 12.188 6.406 1 98.94 178 VAL B CA 1
ATOM 4054 C C . VAL B 1 178 ? 0.279 12.641 5.793 1 98.94 178 VAL B C 1
ATOM 4056 O O . VAL B 1 178 ? 0.297 13.25 4.723 1 98.94 178 VAL B O 1
ATOM 4059 N N . GLY B 1 179 ? 1.358 12.305 6.41 1 98.81 179 GLY B N 1
ATOM 4060 C CA . GLY B 1 179 ? 2.686 12.594 5.898 1 98.81 179 GLY B CA 1
ATOM 4061 C C . GLY B 1 179 ? 3.734 11.594 6.344 1 98.81 179 GLY B C 1
ATOM 4062 O O . GLY B 1 179 ? 3.568 10.93 7.367 1 98.81 179 GLY B O 1
ATOM 4063 N N . ASN B 1 180 ? 4.785 11.469 5.578 1 98.56 180 ASN B N 1
ATOM 4064 C CA . ASN B 1 180 ? 5.898 10.562 5.844 1 98.56 180 ASN B CA 1
ATOM 4065 C C . ASN B 1 180 ? 7.23 11.305 5.863 1 98.56 180 ASN B C 1
ATOM 4067 O O . ASN B 1 180 ? 7.441 12.234 5.082 1 98.56 180 ASN B O 1
ATOM 4071 N N . SER B 1 181 ? 8.172 10.875 6.75 1 98.06 181 SER B N 1
ATOM 4072 C CA . SER B 1 181 ? 9.492 11.492 6.836 1 98.06 181 SER B CA 1
ATOM 4073 C C . SER B 1 181 ? 9.383 12.992 7.086 1 98.06 181 SER B C 1
ATOM 4075 O O . SER B 1 181 ? 8.75 13.422 8.047 1 98.06 181 SER B O 1
ATOM 4077 N N . LEU B 1 182 ? 9.875 13.859 6.168 1 98.38 182 LEU B N 1
ATOM 4078 C CA . LEU B 1 182 ? 9.711 15.305 6.32 1 98.38 182 LEU B CA 1
ATOM 4079 C C . LEU B 1 182 ? 8.234 15.695 6.273 1 98.38 182 LEU B C 1
ATOM 4081 O O . LEU B 1 182 ? 7.82 16.641 6.941 1 98.38 182 LEU B O 1
ATOM 4085 N N . GLY B 1 183 ? 7.43 14.898 5.551 1 98.69 183 GLY B N 1
ATOM 4086 C CA . GLY B 1 183 ? 5.988 15.109 5.598 1 98.69 183 GLY B CA 1
ATOM 4087 C C . GLY B 1 183 ? 5.395 14.844 6.969 1 98.69 183 GLY B C 1
ATOM 4088 O O . GLY B 1 183 ? 4.418 15.484 7.359 1 98.69 183 GLY B O 1
ATOM 4089 N N . GLY B 1 184 ? 5.957 13.836 7.664 1 98.81 184 GLY B N 1
ATOM 4090 C CA . GLY B 1 184 ? 5.57 13.602 9.047 1 98.81 184 GLY B CA 1
ATOM 4091 C C . GLY B 1 184 ? 5.965 14.734 9.977 1 98.81 184 GLY B C 1
ATOM 4092 O O . GLY B 1 184 ? 5.203 15.109 10.867 1 98.81 184 GLY B O 1
ATOM 4093 N N . LEU B 1 185 ? 7.121 15.305 9.773 1 98.69 185 LEU B N 1
ATOM 4094 C CA . LEU B 1 185 ? 7.566 16.484 10.523 1 98.69 185 LEU B CA 1
ATOM 4095 C C . LEU B 1 185 ? 6.609 17.641 10.32 1 98.69 185 LEU B C 1
ATOM 4097 O O . LEU B 1 185 ? 6.227 18.312 11.289 1 98.69 185 LEU B O 1
ATOM 4101 N N . PHE B 1 186 ? 6.234 17.891 9.094 1 98.81 186 PHE B N 1
ATOM 4102 C CA . PHE B 1 186 ? 5.301 18.953 8.773 1 98.81 186 PHE B CA 1
ATOM 4103 C C . PHE B 1 186 ? 3.977 18.75 9.5 1 98.81 186 PHE B C 1
ATOM 4105 O O . PHE B 1 186 ? 3.41 19.703 10.039 1 98.81 186 PHE B O 1
ATOM 4112 N N . GLY B 1 187 ? 3.48 17.5 9.523 1 98.75 187 GLY B N 1
ATOM 4113 C CA . GLY B 1 187 ? 2.271 17.219 10.273 1 98.75 187 GLY B CA 1
ATOM 4114 C C . GLY B 1 187 ? 2.4 17.516 11.758 1 98.75 187 GLY B C 1
ATOM 4115 O O . GLY B 1 187 ? 1.488 18.094 12.359 1 98.75 187 GLY B O 1
ATOM 4116 N N . ALA B 1 188 ? 3.482 17.141 12.32 1 97.88 188 ALA B N 1
ATOM 4117 C CA . ALA B 1 188 ? 3.738 17.453 13.719 1 97.88 188 ALA B CA 1
ATOM 4118 C C . ALA B 1 188 ? 3.773 18.969 13.945 1 97.88 188 ALA B C 1
ATOM 4120 O O . ALA B 1 188 ? 3.248 19.469 14.938 1 97.88 188 ALA B O 1
ATOM 4121 N N . TYR B 1 189 ? 4.352 19.625 13.047 1 97.31 189 TYR B N 1
ATOM 4122 C CA . TYR B 1 189 ? 4.414 21.078 13.094 1 97.31 189 TYR B CA 1
ATOM 4123 C C . TYR B 1 189 ? 3.02 21.688 13.062 1 97.31 189 TYR B C 1
ATOM 4125 O O . TYR B 1 189 ? 2.719 22.609 13.828 1 97.31 189 TYR B O 1
ATOM 4133 N N . ILE B 1 190 ? 2.195 21.234 12.195 1 97.56 190 ILE B N 1
ATOM 4134 C CA . ILE B 1 190 ? 0.821 21.719 12.117 1 97.56 190 ILE B CA 1
ATOM 4135 C C . ILE B 1 190 ? 0.11 21.469 13.445 1 97.56 190 ILE B C 1
ATOM 4137 O O . ILE B 1 190 ? -0.596 22.344 13.945 1 97.56 190 ILE B O 1
ATOM 4141 N N . LEU B 1 191 ? 0.302 20.266 14 1 95.88 191 LEU B N 1
ATOM 4142 C CA . LEU B 1 191 ? -0.307 19.922 15.281 1 95.88 191 LEU B CA 1
ATOM 4143 C C . LEU B 1 191 ? 0.061 20.938 16.359 1 95.88 191 LEU B C 1
ATOM 4145 O O . LEU B 1 191 ? -0.779 21.312 17.172 1 95.88 191 LEU B O 1
ATOM 4149 N N . LEU B 1 192 ? 1.256 21.406 16.328 1 92.62 192 LEU B N 1
ATOM 4150 C CA . LEU B 1 192 ? 1.748 22.359 17.312 1 92.62 192 LEU B CA 1
ATOM 4151 C C . LEU B 1 192 ? 1.209 23.766 17.016 1 92.62 192 LEU B C 1
ATOM 4153 O O . LEU B 1 192 ? 0.729 24.453 17.922 1 92.62 192 LEU B O 1
ATOM 4157 N N . LYS B 1 193 ? 1.222 24.172 15.781 1 93.19 193 LYS B N 1
ATOM 4158 C CA . LYS B 1 193 ? 0.977 25.562 15.406 1 93.19 193 LYS B CA 1
ATOM 4159 C C . LYS B 1 193 ? -0.518 25.844 15.258 1 93.19 193 LYS B C 1
ATOM 4161 O O . LYS B 1 193 ? -0.989 26.938 15.578 1 93.19 193 LYS B O 1
ATOM 4166 N N . GLN B 1 194 ? -1.18 24.844 14.734 1 94.06 194 GLN B N 1
ATOM 4167 C CA . GLN B 1 194 ? -2.605 24.984 14.453 1 94.06 194 GLN B CA 1
ATOM 4168 C C . GLN B 1 194 ? -3.354 23.688 14.766 1 94.06 194 GLN B C 1
ATOM 4170 O O . GLN B 1 194 ? -3.938 23.078 13.875 1 94.06 194 GLN B O 1
ATOM 4175 N N . PRO B 1 195 ? -3.443 23.359 16.016 1 92.12 195 PRO B N 1
ATOM 4176 C CA . PRO B 1 195 ? -3.986 22.062 16.406 1 92.12 195 PRO B CA 1
ATOM 4177 C C . PRO B 1 195 ? -5.445 21.875 15.992 1 92.12 195 PRO B C 1
ATOM 4179 O O . PRO B 1 195 ? -5.938 20.75 15.922 1 92.12 195 PRO B O 1
ATOM 4182 N N . GLU B 1 196 ? -6.168 22.922 15.609 1 93.25 196 GLU B N 1
ATOM 4183 C CA . GLU B 1 196 ? -7.59 22.844 15.289 1 93.25 196 GLU B CA 1
ATOM 4184 C C . GLU B 1 196 ? -7.805 22.547 13.805 1 93.25 196 GLU B C 1
ATOM 4186 O O . GLU B 1 196 ? -8.922 22.234 13.383 1 93.25 196 GLU B O 1
ATOM 4191 N N . LEU B 1 197 ? -6.746 22.625 13.07 1 97.06 197 LEU B N 1
ATOM 4192 C CA . LEU B 1 197 ? -6.891 22.516 11.617 1 97.06 197 LEU B CA 1
ATOM 4193 C C . LEU B 1 197 ? -7.281 21.109 11.211 1 97.06 197 LEU B C 1
ATOM 4195 O O . LEU B 1 197 ? -8.102 20.922 10.305 1 97.06 197 LEU B O 1
ATOM 4199 N N . PHE B 1 198 ? -6.68 20.125 11.844 1 97.88 198 PHE B N 1
ATOM 4200 C CA . PHE B 1 198 ? -6.977 18.719 11.586 1 97.88 198 PHE B CA 1
ATOM 4201 C C . PHE B 1 198 ? -7.402 18 12.867 1 97.88 198 PHE B C 1
ATOM 4203 O O . PHE B 1 198 ? -6.871 18.281 13.945 1 97.88 198 PHE B O 1
ATOM 4210 N N . SER B 1 199 ? -8.328 17.047 12.727 1 97.38 199 SER B N 1
ATOM 4211 C CA . SER B 1 199 ? -8.766 16.25 13.867 1 97.38 199 SER B CA 1
ATOM 4212 C C . SER B 1 199 ? -7.984 14.938 13.953 1 97.38 199 SER B C 1
ATOM 4214 O O . SER B 1 199 ? -8.016 14.258 14.984 1 97.38 199 SER B O 1
ATOM 4216 N N . ASN B 1 200 ? -7.375 14.547 12.852 1 98.5 200 ASN B N 1
ATOM 4217 C CA . ASN B 1 200 ? -6.59 13.32 12.797 1 98.5 200 ASN B CA 1
ATOM 4218 C C . ASN B 1 200 ? -5.23 13.555 12.141 1 98.5 200 ASN B C 1
ATOM 4220 O O . ASN B 1 200 ? -5.121 14.305 11.172 1 98.5 200 ASN B O 1
ATOM 4224 N N . TYR B 1 201 ? -4.23 12.898 12.703 1 98.75 201 TYR B N 1
ATOM 4225 C CA . TYR B 1 201 ? -2.875 12.922 12.164 1 98.75 201 TYR B CA 1
ATOM 4226 C C . TYR B 1 201 ? -2.324 11.516 12.016 1 98.75 201 TYR B C 1
ATOM 4228 O O . TYR B 1 201 ? -2.365 10.719 12.953 1 98.75 201 TYR B O 1
ATOM 4236 N N . LEU B 1 202 ? -1.908 11.195 10.875 1 98.88 202 LEU B N 1
ATOM 4237 C CA . LEU B 1 202 ? -1.163 9.984 10.562 1 98.88 202 LEU B CA 1
ATOM 4238 C C . LEU B 1 202 ? 0.262 10.312 10.133 1 98.88 202 LEU B C 1
ATOM 4240 O O . LEU B 1 202 ? 0.489 10.734 9 1 98.88 202 LEU B O 1
ATOM 4244 N N . LEU B 1 203 ? 1.171 10.086 11.008 1 98.94 203 LEU B N 1
ATOM 4245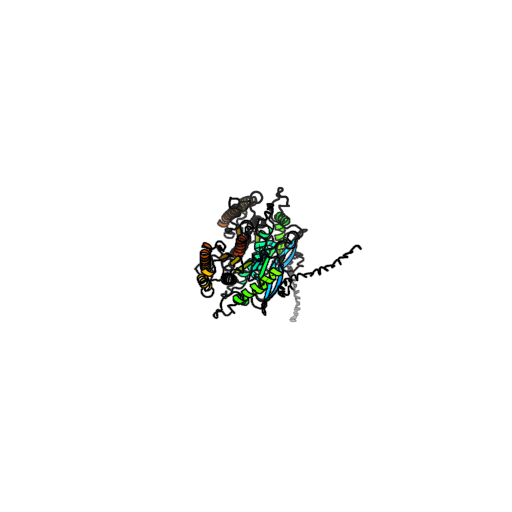 C CA . LEU B 1 203 ? 2.557 10.5 10.82 1 98.94 203 LEU B CA 1
ATOM 4246 C C . LEU B 1 203 ? 3.473 9.289 10.672 1 98.94 203 LEU B C 1
ATOM 4248 O O . LEU B 1 203 ? 3.709 8.562 11.641 1 98.94 203 LEU B O 1
ATOM 4252 N N . GLY B 1 204 ? 3.961 9.055 9.469 1 98.81 204 GLY B N 1
ATOM 4253 C CA . GLY B 1 204 ? 4.883 7.965 9.195 1 98.81 204 GLY B CA 1
ATOM 4254 C C . GLY B 1 204 ? 6.34 8.375 9.297 1 98.81 204 GLY B C 1
ATOM 4255 O O . GLY B 1 204 ? 6.777 9.305 8.617 1 98.81 204 GLY B O 1
ATOM 4256 N N . SER B 1 205 ? 7.047 7.703 10.086 1 98.62 205 SER B N 1
ATOM 4257 C CA . SER B 1 205 ? 8.477 7.922 10.242 1 98.62 205 SER B CA 1
ATOM 4258 C C . SER B 1 205 ? 8.812 9.414 10.305 1 98.62 205 SER B C 1
ATOM 4260 O O . SER B 1 205 ? 9.672 9.891 9.562 1 98.62 205 SER B O 1
ATOM 4262 N N . PRO B 1 206 ? 8.164 10.117 11.164 1 98.75 206 PRO B N 1
ATOM 4263 C CA . PRO B 1 206 ? 8.359 11.57 11.164 1 98.75 206 PRO B CA 1
ATOM 4264 C C . PRO B 1 206 ? 9.805 11.977 11.43 1 98.75 206 PRO B C 1
ATOM 4266 O O . PRO B 1 206 ? 10.438 11.445 12.352 1 98.75 206 PRO B O 1
ATOM 4269 N N . SER B 1 207 ? 10.32 12.891 10.703 1 98.44 207 SER B N 1
ATOM 4270 C CA . SER B 1 207 ? 11.703 13.359 10.797 1 98.44 207 SER B CA 1
ATOM 4271 C C . SER B 1 207 ? 11.859 14.352 11.945 1 98.44 207 SER B C 1
ATOM 4273 O O . SER B 1 207 ? 12.289 15.484 11.742 1 98.44 207 SER B O 1
ATOM 4275 N N . LEU B 1 208 ? 11.68 13.883 13.125 1 98.44 208 LEU B N 1
ATOM 4276 C CA . LEU B 1 208 ? 11.703 14.742 14.312 1 98.44 208 LEU B CA 1
ATOM 4277 C C . LEU B 1 208 ? 13.133 15.094 14.703 1 98.44 208 LEU B C 1
ATOM 4279 O O . LEU B 1 208 ? 13.352 15.953 15.562 1 98.44 208 LEU B O 1
ATOM 4283 N N . TRP B 1 209 ? 14.148 14.445 14.039 1 97.12 209 TRP B N 1
ATOM 4284 C CA . TRP B 1 209 ? 15.57 14.734 14.227 1 97.12 209 TRP B CA 1
ATOM 4285 C C . TRP B 1 209 ? 15.922 16.109 13.688 1 97.12 209 TRP B C 1
ATOM 4287 O O . TRP B 1 209 ? 17 16.641 13.984 1 97.12 209 TRP B O 1
ATOM 4297 N N . TRP B 1 210 ? 15.086 16.719 12.945 1 96.56 210 TRP B N 1
ATOM 4298 C CA . TRP B 1 210 ? 15.336 17.984 12.258 1 96.56 210 TRP B CA 1
ATOM 4299 C C . TRP B 1 210 ? 15.898 19.031 13.227 1 96.56 210 TRP B C 1
ATOM 4301 O O . TRP B 1 210 ? 15.336 19.25 14.297 1 96.56 210 TRP B O 1
ATOM 4311 N N . GLN B 1 211 ? 17.078 19.594 12.859 1 95.25 211 GLN B N 1
ATOM 4312 C CA . GLN B 1 211 ? 17.781 20.625 13.602 1 95.25 211 GLN B CA 1
ATOM 4313 C C . GLN B 1 211 ? 17.891 20.281 15.078 1 95.25 211 GLN B C 1
ATOM 4315 O O . GLN B 1 211 ? 17.516 21.078 15.938 1 95.25 211 GLN B O 1
ATOM 4320 N N . LYS B 1 212 ? 18.391 19.094 15.312 1 93.94 212 LYS B N 1
ATOM 4321 C CA . LYS B 1 212 ? 18.688 18.594 16.656 1 93.94 212 LYS B CA 1
ATOM 4322 C C . LYS B 1 212 ? 17.422 18.516 17.516 1 93.94 212 LYS B C 1
ATOM 4324 O O . LYS B 1 212 ? 17.406 19 18.641 1 93.94 212 LYS B O 1
ATOM 4329 N N . ARG B 1 213 ? 16.297 18.078 16.906 1 95.88 213 ARG B N 1
ATOM 4330 C CA . ARG B 1 213 ? 15.031 17.797 17.578 1 95.88 213 ARG B CA 1
ATOM 4331 C C . ARG B 1 213 ? 14.391 19.078 18.094 1 95.88 213 ARG B C 1
ATOM 4333 O O . ARG B 1 213 ? 13.82 19.094 19.188 1 95.88 213 ARG B O 1
ATOM 4340 N N . GLN B 1 214 ? 14.539 20.094 17.359 1 93.06 214 GLN B N 1
ATOM 4341 C CA . GLN B 1 214 ? 14.008 21.391 17.766 1 93.06 214 GLN B CA 1
ATOM 4342 C C . GLN B 1 214 ? 12.5 21.328 17.984 1 93.06 214 GLN B C 1
ATOM 4344 O O . GLN B 1 214 ? 11.977 21.938 18.906 1 93.06 214 GLN B O 1
ATOM 4349 N N . PHE B 1 215 ? 11.828 20.641 17.188 1 92.19 215 PHE B N 1
ATOM 4350 C CA . PHE B 1 215 ? 10.383 20.5 17.328 1 92.19 215 PHE B CA 1
ATOM 4351 C C . PHE B 1 215 ? 10.039 19.891 18.688 1 92.19 215 PHE B C 1
ATOM 4353 O O . PHE B 1 215 ? 9.141 20.391 19.375 1 92.19 215 PHE B O 1
ATOM 4360 N N . LEU B 1 216 ? 10.672 18.828 19.031 1 93.5 216 LEU B N 1
ATOM 4361 C CA . LEU B 1 216 ? 10.375 18.141 20.297 1 93.5 216 LEU B CA 1
ATOM 4362 C C . LEU B 1 216 ? 10.586 19.078 21.484 1 93.5 216 LEU B C 1
ATOM 4364 O O . LEU B 1 216 ? 9.781 19.094 22.422 1 93.5 216 LEU B O 1
ATOM 4368 N N . THR B 1 217 ? 11.625 19.844 21.344 1 93.94 217 THR B N 1
ATOM 4369 C CA . THR B 1 217 ? 11.906 20.828 22.391 1 93.94 217 THR B CA 1
ATOM 4370 C C . THR B 1 217 ? 10.797 21.875 22.469 1 93.94 217 THR B C 1
ATOM 4372 O O . THR B 1 217 ? 10.305 22.188 23.547 1 93.94 217 THR B O 1
ATOM 4375 N N . GLN B 1 218 ? 10.422 22.375 21.375 1 91.56 218 GLN B N 1
ATOM 4376 C CA . GLN B 1 218 ? 9.359 23.375 21.328 1 91.56 218 GLN B CA 1
ATOM 4377 C C . GLN B 1 218 ? 8.031 22.781 21.812 1 91.56 218 GLN B C 1
ATOM 4379 O O . GLN B 1 218 ? 7.262 23.469 22.5 1 91.56 218 GLN B O 1
ATOM 4384 N N . PHE B 1 219 ? 7.762 21.594 21.375 1 90.88 219 PHE B N 1
ATOM 4385 C CA . PHE B 1 219 ? 6.527 20.922 21.781 1 90.88 219 PHE B CA 1
ATOM 4386 C C . PHE B 1 219 ? 6.457 20.781 23.297 1 90.88 219 PHE B C 1
ATOM 4388 O O . PHE B 1 219 ? 5.438 21.109 23.906 1 90.88 219 PHE B O 1
ATOM 4395 N N . ALA B 1 220 ? 7.516 20.406 23.891 1 91.31 220 ALA B N 1
ATOM 4396 C CA . ALA B 1 220 ? 7.59 20.25 25.344 1 91.31 220 ALA B CA 1
ATOM 4397 C C . ALA B 1 220 ? 7.398 21.594 26.047 1 91.31 220 ALA B C 1
ATOM 4399 O O . ALA B 1 220 ? 6.695 21.672 27.062 1 91.31 220 ALA B O 1
ATOM 4400 N N . LYS B 1 221 ? 7.945 22.578 25.484 1 90.94 221 LYS B N 1
ATOM 4401 C CA . LYS B 1 221 ? 7.871 23.906 26.078 1 90.94 221 LYS B CA 1
ATOM 4402 C C . LYS B 1 221 ? 6.453 24.469 26.016 1 90.94 221 LYS B C 1
ATOM 4404 O O . LYS B 1 221 ? 6.031 25.219 26.891 1 90.94 221 LYS B O 1
ATOM 4409 N N . ASN B 1 222 ? 5.75 24.109 24.969 1 87 222 ASN B N 1
ATOM 4410 C CA . ASN B 1 222 ? 4.422 24.672 24.734 1 87 222 ASN B CA 1
ATOM 4411 C C . ASN B 1 222 ? 3.324 23.688 25.156 1 87 222 ASN B C 1
ATOM 4413 O O . ASN B 1 222 ? 2.158 23.859 24.797 1 87 222 ASN B O 1
ATOM 4417 N N . ILE B 1 223 ? 3.654 22.719 25.859 1 83.25 223 ILE B N 1
ATOM 4418 C CA . ILE B 1 223 ? 2.764 21.609 26.156 1 83.25 223 ILE B CA 1
ATOM 4419 C C . ILE B 1 223 ? 1.526 22.125 26.891 1 83.25 223 ILE B C 1
ATOM 4421 O O . ILE B 1 223 ? 0.422 21.609 26.688 1 83.25 223 ILE B O 1
ATOM 4425 N N . ALA B 1 224 ? 1.646 23.109 27.688 1 80.06 224 ALA B N 1
ATOM 4426 C CA . ALA B 1 224 ? 0.538 23.656 28.469 1 80.06 224 ALA B CA 1
ATOM 4427 C C . ALA B 1 224 ? -0.504 24.312 27.562 1 80.06 224 ALA B C 1
ATOM 4429 O O . ALA B 1 224 ? -1.705 24.25 27.844 1 80.06 224 ALA B O 1
ATOM 4430 N N . SER B 1 225 ? -0.045 24.906 26.5 1 80.56 225 SER B N 1
ATOM 4431 C CA . SER B 1 225 ? -0.948 25.578 25.578 1 80.56 225 SER B CA 1
ATOM 4432 C C . SER B 1 225 ? -1.699 24.578 24.703 1 80.56 225 SER B C 1
ATOM 4434 O O . SER B 1 225 ? -2.682 24.922 24.062 1 80.56 225 SER B O 1
ATOM 4436 N N . LEU B 1 226 ? -1.302 23.391 24.781 1 80.94 226 LEU B N 1
ATOM 4437 C CA . LEU B 1 226 ? -1.887 22.344 23.938 1 80.94 226 LEU B CA 1
ATOM 4438 C C . LEU B 1 226 ? -2.852 21.484 24.75 1 80.94 226 LEU B C 1
ATOM 4440 O O . LEU B 1 226 ? -3.303 20.438 24.266 1 80.94 226 LEU B O 1
ATOM 4444 N N . ARG B 1 227 ? -3.215 21.922 25.812 1 78.06 227 ARG B N 1
ATOM 4445 C CA . ARG B 1 227 ? -3.98 21.109 26.75 1 78.06 227 ARG B CA 1
ATOM 4446 C C . ARG B 1 227 ? -5.395 20.859 26.234 1 78.06 227 ARG B C 1
ATOM 4448 O O . ARG B 1 227 ? -6.055 19.906 26.656 1 78.06 227 ARG B O 1
ATOM 4455 N N . GLU B 1 228 ? -5.809 21.594 25.281 1 83.38 228 GLU B N 1
ATOM 4456 C CA . GLU B 1 228 ? -7.184 21.406 24.828 1 83.38 228 GLU B CA 1
ATOM 4457 C C . GLU B 1 228 ? -7.23 20.859 23.406 1 83.38 228 GLU B C 1
ATOM 4459 O O . GLU B 1 228 ? -8.266 20.953 22.734 1 83.38 228 GLU B O 1
ATOM 4464 N N . ILE B 1 229 ? -6.172 20.266 23.062 1 88.31 229 ILE B N 1
ATOM 4465 C CA . ILE B 1 229 ? -6.113 19.734 21.703 1 88.31 229 ILE B CA 1
ATOM 4466 C C . ILE B 1 229 ? -7.094 18.578 21.562 1 88.31 229 ILE B C 1
ATOM 4468 O O . ILE B 1 229 ? -7.164 17.703 22.438 1 88.31 229 ILE B O 1
ATOM 4472 N N . ASP B 1 230 ? -7.992 18.625 20.578 1 92.62 230 ASP B N 1
ATOM 4473 C CA . ASP B 1 230 ? -8.898 17.547 20.188 1 92.62 230 ASP B CA 1
ATOM 4474 C C . ASP B 1 230 ? -8.422 16.875 18.906 1 92.62 230 ASP B C 1
ATOM 4476 O O . ASP B 1 230 ? -8.75 17.328 17.797 1 92.62 230 ASP B O 1
ATOM 4480 N N . ALA B 1 231 ? -7.605 15.805 19.094 1 95.56 231 ALA B N 1
ATOM 4481 C CA . ALA B 1 231 ? -6.996 15.188 17.922 1 95.56 231 ALA B CA 1
ATOM 4482 C C . ALA B 1 231 ? -6.668 13.719 18.188 1 95.56 231 ALA B C 1
ATOM 4484 O O . ALA B 1 231 ? -6.488 13.312 19.328 1 95.56 231 ALA B O 1
ATOM 4485 N N . ASN B 1 232 ? -6.742 12.898 17.172 1 97.75 232 ASN B N 1
ATOM 4486 C CA . ASN B 1 232 ? -6.168 11.555 17.141 1 97.75 232 ASN B CA 1
ATOM 4487 C C . ASN B 1 232 ? -4.84 11.531 16.391 1 97.75 232 ASN B C 1
ATOM 4489 O O . ASN B 1 232 ? -4.766 11.93 15.227 1 97.75 232 ASN B O 1
ATOM 4493 N N . VAL B 1 233 ? -3.793 11.086 17.078 1 98.38 233 VAL B N 1
ATOM 4494 C CA . VAL B 1 233 ? -2.465 11.117 16.484 1 98.38 233 VAL B CA 1
ATOM 4495 C C . VAL B 1 233 ? -1.913 9.695 16.391 1 9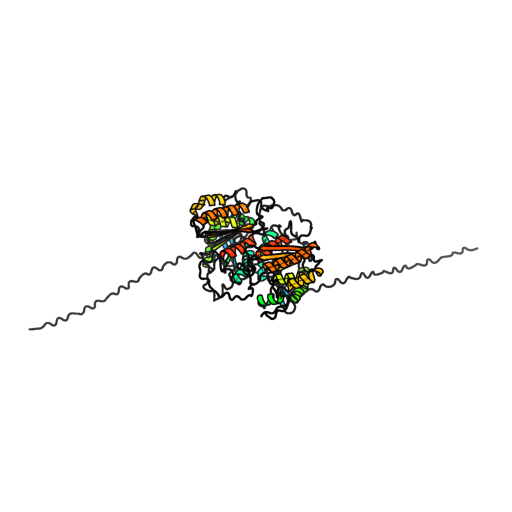8.38 233 VAL B C 1
ATOM 4497 O O . VAL B 1 233 ? -1.648 9.055 17.406 1 98.38 233 VAL B O 1
ATOM 4500 N N . PHE B 1 234 ? -1.745 9.195 15.172 1 98.88 234 PHE B N 1
ATOM 4501 C CA . PHE B 1 234 ? -1.117 7.91 14.898 1 98.88 234 PHE B CA 1
ATOM 4502 C C . PHE B 1 234 ? 0.305 8.102 14.383 1 98.88 234 PHE B C 1
ATOM 4504 O O . PHE B 1 234 ? 0.529 8.82 13.414 1 98.88 234 PHE B O 1
ATOM 4511 N N . ILE B 1 235 ? 1.221 7.48 15.039 1 98.94 235 ILE B N 1
ATOM 4512 C CA . ILE B 1 235 ? 2.621 7.52 14.633 1 98.94 235 ILE B CA 1
ATOM 4513 C C . ILE B 1 235 ? 3.084 6.121 14.242 1 98.94 235 ILE B C 1
ATOM 4515 O O . ILE B 1 235 ? 2.947 5.172 15.016 1 98.94 235 ILE B O 1
ATOM 4519 N N . GLY B 1 236 ? 3.553 5.938 13.047 1 98.88 236 GLY B N 1
ATOM 4520 C CA . GLY B 1 236 ? 4.199 4.711 12.609 1 98.88 236 GLY B CA 1
ATOM 4521 C C . GLY B 1 236 ? 5.688 4.875 12.367 1 98.88 236 GLY B C 1
ATOM 4522 O O . GLY B 1 236 ? 6.129 5.898 11.844 1 98.88 236 GLY B O 1
ATOM 4523 N N . ILE B 1 237 ? 6.469 3.883 12.781 1 98.81 237 ILE B N 1
ATOM 4524 C CA . ILE B 1 237 ? 7.918 3.939 12.617 1 98.81 237 ILE B CA 1
ATOM 4525 C C . ILE B 1 237 ? 8.469 2.529 12.43 1 98.81 237 ILE B C 1
ATOM 4527 O O . ILE B 1 237 ? 7.988 1.578 13.055 1 98.81 237 ILE B O 1
ATOM 4531 N N . GLY B 1 238 ? 9.398 2.354 11.461 1 98.56 238 GLY B N 1
ATOM 4532 C CA . GLY B 1 238 ? 10.094 1.083 11.336 1 98.56 238 GLY B CA 1
ATOM 4533 C C . GLY B 1 238 ? 11.055 0.813 12.477 1 98.56 238 GLY B C 1
ATOM 4534 O O . GLY B 1 238 ? 11.797 1.708 12.898 1 98.56 238 GLY B O 1
ATOM 4535 N N . ALA B 1 239 ? 11.094 -0.353 12.898 1 98.5 239 ALA B N 1
ATOM 4536 C CA . ALA B 1 239 ? 11.914 -0.736 14.039 1 98.5 239 ALA B CA 1
ATOM 4537 C C . ALA B 1 239 ? 13.398 -0.581 13.727 1 98.5 239 ALA B C 1
ATOM 4539 O O . ALA B 1 239 ? 14.219 -0.426 14.633 1 98.5 239 ALA B O 1
ATOM 4540 N N . LEU B 1 240 ? 13.742 -0.575 12.445 1 98.06 240 LEU B N 1
ATOM 4541 C CA . LEU B 1 240 ? 15.141 -0.528 12.062 1 98.06 240 LEU B CA 1
ATOM 4542 C C . LEU B 1 240 ? 15.586 0.908 11.805 1 98.06 240 LEU B C 1
ATOM 4544 O O . LEU B 1 240 ? 16.734 1.148 11.438 1 98.06 240 LEU B O 1
ATOM 4548 N N . GLU B 1 241 ? 14.727 1.879 12.055 1 98.19 241 GLU B N 1
ATOM 4549 C CA . GLU B 1 241 ? 15.055 3.275 11.773 1 98.19 241 GLU B CA 1
ATOM 4550 C C . GLU B 1 241 ? 15.805 3.912 12.945 1 98.19 241 GLU B C 1
ATOM 4552 O O . GLU B 1 241 ? 15.336 4.891 13.523 1 98.19 241 GLU B O 1
ATOM 4557 N N . HIS B 1 242 ? 16.922 3.379 13.227 1 97.69 242 HIS B N 1
ATOM 4558 C CA . HIS B 1 242 ? 17.812 3.904 14.25 1 97.69 242 HIS B CA 1
ATOM 4559 C C . HIS B 1 242 ? 19.281 3.77 13.812 1 97.69 242 HIS B C 1
ATOM 4561 O O . HIS B 1 242 ? 19.562 3.154 12.789 1 97.69 242 HIS B O 1
ATOM 4567 N N . ASN B 1 243 ? 20.094 4.445 14.516 1 95.94 243 ASN B N 1
ATOM 4568 C CA . ASN B 1 243 ? 21.484 4.527 14.094 1 95.94 243 ASN B CA 1
ATOM 4569 C C . ASN B 1 243 ? 22.375 3.596 14.906 1 95.94 243 ASN B C 1
ATOM 4571 O O . ASN B 1 243 ? 23.594 3.789 14.969 1 95.94 243 ASN B O 1
ATOM 4575 N N . GLY B 1 244 ? 21.844 2.607 15.531 1 95 244 GLY B N 1
ATOM 4576 C CA . GLY B 1 244 ? 22.609 1.572 16.203 1 95 244 GLY B CA 1
ATOM 4577 C C . GLY B 1 244 ? 23.094 0.488 15.258 1 95 244 GLY B C 1
ATOM 4578 O O . GLY B 1 244 ? 22.953 0.608 14.039 1 95 244 GLY B O 1
ATOM 4579 N N . GLU B 1 245 ? 23.75 -0.591 15.609 1 91.75 245 GLU B N 1
ATOM 4580 C CA . GLU B 1 245 ? 24.438 -1.628 14.836 1 91.75 245 GLU B CA 1
ATOM 4581 C C . GLU B 1 245 ? 23.484 -2.283 13.844 1 91.75 245 GLU B C 1
ATOM 4583 O O . GLU B 1 245 ? 23.844 -2.518 12.688 1 91.75 245 GLU B O 1
ATOM 4588 N N . ASP B 1 246 ? 22.266 -2.498 14.156 1 91.69 246 ASP B N 1
ATOM 4589 C CA . ASP B 1 246 ? 21.359 -3.203 13.258 1 91.69 246 ASP B CA 1
ATOM 4590 C C . ASP B 1 246 ? 20.359 -2.238 12.617 1 91.69 246 ASP B C 1
ATOM 4592 O O . ASP B 1 246 ? 19.406 -2.668 11.977 1 91.69 246 ASP B O 1
ATOM 4596 N N . GLY B 1 247 ? 20.703 -0.926 12.773 1 92.88 247 GLY B N 1
ATOM 4597 C CA . GLY B 1 247 ? 19.797 0.079 12.242 1 92.88 247 GLY B CA 1
ATOM 4598 C C . GLY B 1 247 ? 20.156 0.51 10.828 1 92.88 247 GLY B C 1
ATOM 4599 O O . GLY B 1 247 ? 21.234 0.188 10.328 1 92.88 247 GLY B O 1
ATOM 4600 N N . ASP B 1 248 ? 19.156 1.124 10.219 1 91.12 248 ASP B N 1
ATOM 4601 C CA . ASP B 1 248 ? 19.328 1.517 8.828 1 91.12 248 ASP B CA 1
ATOM 4602 C C . ASP B 1 248 ? 19.062 3.01 8.641 1 91.12 248 ASP B C 1
ATOM 4604 O O . ASP B 1 248 ? 18.516 3.43 7.613 1 91.12 248 ASP B O 1
ATOM 4608 N N . SER B 1 249 ? 19.312 3.787 9.664 1 92.88 249 SER B N 1
ATOM 4609 C CA . SER B 1 249 ? 19.094 5.227 9.602 1 92.88 249 SER B CA 1
ATOM 4610 C C . SER B 1 249 ? 20.266 6 10.195 1 92.88 249 SER B C 1
ATOM 4612 O O . SER B 1 249 ? 20.969 5.492 11.07 1 92.88 249 SER B O 1
ATOM 4614 N N . GLN B 1 250 ? 20.453 7.191 9.703 1 92.88 250 GLN B N 1
ATOM 4615 C CA . GLN B 1 250 ? 21.5 8.07 10.234 1 92.88 250 GLN B CA 1
ATOM 4616 C C . GLN B 1 250 ? 21.078 8.641 11.594 1 92.88 250 GLN B C 1
ATOM 4618 O O . GLN B 1 250 ? 21.922 9.109 12.359 1 92.88 250 GLN B O 1
ATOM 4623 N N . HIS B 1 251 ? 19.844 8.695 11.82 1 96.06 251 HIS B N 1
ATOM 4624 C CA . HIS B 1 251 ? 19.266 9.211 13.055 1 96.06 251 HIS B CA 1
ATOM 4625 C C . HIS B 1 251 ? 18.531 8.117 13.82 1 96.06 251 HIS B C 1
ATOM 4627 O O . HIS B 1 251 ? 18.141 7.105 13.242 1 96.06 251 HIS B O 1
ATOM 4633 N N . ASN B 1 252 ? 18.5 8.281 15.125 1 97.94 252 ASN B N 1
ATOM 4634 C CA . ASN B 1 252 ? 17.656 7.391 15.914 1 97.94 252 ASN B CA 1
ATOM 4635 C C . ASN B 1 252 ? 16.203 7.836 15.883 1 97.94 252 ASN B C 1
ATOM 4637 O O . ASN B 1 252 ? 15.68 8.344 16.875 1 97.94 252 ASN B O 1
ATOM 4641 N N . MET B 1 253 ? 15.539 7.539 14.805 1 98.56 253 MET B N 1
ATOM 4642 C CA . MET B 1 253 ? 14.172 8.008 14.586 1 98.56 253 MET B CA 1
ATOM 4643 C C . MET B 1 253 ? 13.188 7.281 15.492 1 98.56 253 MET B C 1
ATOM 4645 O O . MET B 1 253 ? 12.148 7.828 15.852 1 98.56 253 MET B O 1
ATOM 4649 N N . VAL B 1 254 ? 13.531 6.008 15.828 1 98.75 254 VAL B N 1
ATOM 4650 C CA . VAL B 1 254 ? 12.695 5.258 16.766 1 98.75 254 VAL B CA 1
ATOM 4651 C C . VAL B 1 254 ? 12.633 5.98 18.109 1 98.75 254 VAL B C 1
ATOM 4653 O O . VAL B 1 254 ? 11.547 6.211 18.641 1 98.75 254 VAL B O 1
ATOM 4656 N N . ALA B 1 255 ? 13.789 6.375 18.609 1 98.62 255 ALA B N 1
ATOM 4657 C CA . ALA B 1 255 ? 13.844 7.086 19.891 1 98.62 255 ALA B CA 1
ATOM 4658 C C . ALA B 1 255 ? 13.086 8.406 19.812 1 98.62 255 ALA B C 1
ATOM 4660 O O . ALA B 1 255 ? 12.406 8.797 20.75 1 98.62 255 ALA B O 1
ATOM 4661 N N . ASP B 1 256 ? 13.211 9.109 18.703 1 98.62 256 ASP B N 1
ATOM 4662 C CA . ASP B 1 256 ? 12.516 10.375 18.516 1 98.62 256 ASP B CA 1
ATOM 4663 C C . ASP B 1 256 ? 11 10.172 18.531 1 98.62 256 ASP B C 1
ATOM 4665 O O . ASP B 1 256 ? 10.273 10.945 19.156 1 98.62 256 ASP B O 1
ATOM 4669 N N . ALA B 1 257 ? 10.523 9.148 17.812 1 98.81 257 ALA B N 1
ATOM 4670 C CA . ALA B 1 257 ? 9.094 8.836 17.797 1 98.81 257 ALA B CA 1
ATOM 4671 C C . ALA B 1 257 ? 8.578 8.484 19.188 1 98.81 257 ALA B C 1
ATOM 4673 O O . ALA B 1 257 ? 7.5 8.922 19.578 1 98.81 257 ALA B O 1
ATOM 4674 N N . GLN B 1 258 ? 9.352 7.719 19.922 1 98.75 258 GLN B N 1
ATOM 4675 C CA . GLN B 1 258 ? 8.992 7.344 21.281 1 98.75 258 GLN B CA 1
ATOM 4676 C C . GLN B 1 258 ? 8.93 8.562 22.188 1 98.75 258 GLN B C 1
ATOM 4678 O O . GLN B 1 258 ? 8.039 8.672 23.047 1 98.75 258 GLN B O 1
ATOM 4683 N N . HIS B 1 259 ? 9.883 9.445 22.016 1 98.44 259 HIS B N 1
ATOM 4684 C CA . HIS B 1 259 ? 9.875 10.68 22.797 1 98.44 259 HIS B CA 1
ATOM 4685 C C . HIS B 1 259 ? 8.633 11.508 22.5 1 98.44 259 HIS B C 1
ATOM 4687 O O . HIS B 1 259 ? 7.984 12.016 23.406 1 98.44 259 HIS B O 1
ATOM 4693 N N . PHE B 1 260 ? 8.297 11.641 21.234 1 98.31 260 PHE B N 1
ATOM 4694 C CA . PHE B 1 260 ? 7.094 12.375 20.844 1 98.31 260 PHE B CA 1
ATOM 4695 C C . PHE B 1 260 ? 5.852 11.734 21.469 1 98.31 260 PHE B C 1
ATOM 4697 O O . PHE B 1 260 ? 4.996 12.438 22.016 1 98.31 260 PHE B O 1
ATOM 4704 N N . LYS B 1 261 ? 5.742 10.391 21.391 1 98.38 261 LYS B N 1
ATOM 4705 C CA . LYS B 1 261 ? 4.625 9.664 21.984 1 98.38 261 LYS B CA 1
ATOM 4706 C C . LYS B 1 261 ? 4.547 9.938 23.484 1 98.38 261 LYS B C 1
ATOM 4708 O O . LYS B 1 261 ? 3.457 10.078 24.047 1 98.38 261 LYS B O 1
ATOM 4713 N N . ALA B 1 262 ? 5.66 9.977 24.141 1 97.31 262 ALA B N 1
ATOM 4714 C CA . ALA B 1 262 ? 5.699 10.25 25.578 1 97.31 262 ALA B CA 1
ATOM 4715 C C . ALA B 1 262 ? 5.148 11.641 25.891 1 97.31 262 ALA B C 1
ATOM 4717 O O . ALA B 1 262 ? 4.41 11.828 26.859 1 97.31 262 ALA B O 1
ATOM 4718 N N . LEU B 1 263 ? 5.516 12.625 25.062 1 95.19 263 LEU B N 1
ATOM 4719 C CA . LEU B 1 263 ? 4.984 13.969 25.234 1 95.19 263 LEU B CA 1
ATOM 4720 C C . LEU B 1 263 ? 3.473 13.984 25.047 1 95.19 263 LEU B C 1
ATOM 4722 O O . LEU B 1 263 ? 2.754 14.633 25.812 1 95.19 263 LEU B O 1
ATOM 4726 N N . LEU B 1 264 ? 2.969 13.25 24.047 1 95.94 264 LEU B N 1
ATOM 4727 C CA . LEU B 1 264 ? 1.533 13.164 23.812 1 95.94 264 LEU B CA 1
ATOM 4728 C C . LEU B 1 264 ? 0.826 12.477 24.969 1 95.94 264 LEU B C 1
ATOM 4730 O O . LEU B 1 264 ? -0.274 12.875 25.359 1 95.94 264 LEU B O 1
ATOM 4734 N N . ASN B 1 265 ? 1.464 11.438 25.547 1 94.88 265 ASN B N 1
ATOM 4735 C CA . ASN B 1 265 ? 0.905 10.758 26.703 1 94.88 265 ASN B CA 1
ATOM 4736 C C . ASN B 1 265 ? 0.685 11.727 27.875 1 94.88 265 ASN B C 1
ATOM 4738 O O . ASN B 1 265 ? -0.334 11.648 28.562 1 94.88 265 ASN B O 1
ATOM 4742 N N . ASN B 1 266 ? 1.599 12.578 28.031 1 91.25 266 ASN B N 1
ATOM 4743 C CA . ASN B 1 266 ? 1.493 13.555 29.094 1 91.25 266 ASN B CA 1
ATOM 4744 C C . ASN B 1 266 ? 0.286 14.469 28.906 1 91.25 266 ASN B C 1
ATOM 4746 O O . ASN B 1 266 ? -0.355 14.875 29.875 1 91.25 266 ASN B O 1
ATOM 4750 N N . LEU B 1 267 ? 0.01 14.727 27.703 1 90.69 267 LEU B N 1
ATOM 4751 C CA . LEU B 1 267 ? -1.138 15.57 27.391 1 90.69 267 LEU B CA 1
ATOM 4752 C C . LEU B 1 267 ? -2.441 14.797 27.547 1 90.69 267 LEU B C 1
ATOM 4754 O O . LEU B 1 267 ? -3.449 15.352 28 1 90.69 267 LEU B O 1
ATOM 4758 N N . GLU B 1 268 ? -2.383 13.531 27.172 1 90.62 268 GLU B N 1
ATOM 4759 C CA . GLU B 1 268 ? -3.566 12.68 27.172 1 90.62 268 GLU B CA 1
ATOM 4760 C C . GLU B 1 268 ? -4.125 12.516 28.578 1 90.62 268 GLU B C 1
ATOM 4762 O O . GLU B 1 268 ? -5.332 12.359 28.766 1 90.62 268 GLU B O 1
ATOM 4767 N N . VAL B 1 269 ? -3.33 12.547 29.578 1 88 269 VAL B N 1
ATOM 4768 C CA . VAL B 1 269 ? -3.715 12.305 30.969 1 88 269 VAL B CA 1
ATOM 4769 C C . VAL B 1 269 ? -4.785 13.305 31.391 1 88 269 VAL B C 1
ATOM 4771 O O . VAL B 1 269 ? -5.73 12.953 32.094 1 88 269 VAL B O 1
ATOM 4774 N N . ASN B 1 270 ? -4.734 14.477 30.906 1 86.31 270 ASN B N 1
ATOM 4775 C CA . ASN B 1 270 ? -5.68 15.508 31.328 1 86.31 270 ASN B CA 1
ATOM 4776 C C . ASN B 1 270 ? -6.551 15.977 30.172 1 86.31 270 ASN B C 1
ATOM 4778 O O . ASN B 1 270 ? -7.191 17.031 30.25 1 86.31 270 ASN B O 1
ATOM 4782 N N . ASN B 1 271 ? -6.504 15.266 29.109 1 91.25 271 ASN B N 1
ATOM 4783 C CA . ASN B 1 271 ? -7.27 15.633 27.922 1 91.25 271 ASN B CA 1
ATOM 4784 C C . ASN B 1 271 ? -7.867 14.398 27.234 1 91.25 271 ASN B C 1
ATOM 4786 O O . ASN B 1 271 ? -7.25 13.82 26.344 1 91.25 271 ASN B O 1
ATOM 4790 N N . PRO B 1 272 ? -9.055 14.031 27.562 1 89.19 272 PRO B N 1
ATOM 4791 C CA . PRO B 1 272 ? -9.672 12.82 27.016 1 89.19 272 PRO B CA 1
ATOM 4792 C C . PRO B 1 272 ? -9.953 12.938 25.516 1 89.19 272 PRO B C 1
ATOM 4794 O O . PRO B 1 272 ? -10.242 11.93 24.859 1 89.19 272 PRO B O 1
ATOM 4797 N N . ALA B 1 273 ? -9.844 14.148 24.984 1 91.75 273 ALA B N 1
ATOM 4798 C CA . ALA B 1 273 ? -10.141 14.367 23.578 1 91.75 273 ALA B CA 1
ATOM 4799 C C . ALA B 1 273 ? -8.922 14.055 22.703 1 91.75 273 ALA B C 1
ATOM 4801 O O . ALA B 1 273 ? -9.031 13.953 21.484 1 91.75 273 ALA B O 1
ATOM 4802 N N . LEU B 1 274 ? -7.816 13.906 23.359 1 94.44 274 LEU B N 1
ATOM 4803 C CA . LEU B 1 274 ? -6.59 13.555 22.641 1 94.44 274 LEU B CA 1
ATOM 4804 C C . LEU B 1 274 ? -6.305 12.062 22.75 1 94.44 274 LEU B C 1
ATOM 4806 O O . LEU B 1 274 ? -6.262 11.516 23.859 1 94.44 274 LEU B O 1
ATOM 4810 N N . ASN B 1 275 ? -6.203 11.391 21.625 1 96.06 275 ASN B N 1
ATOM 4811 C CA . ASN B 1 275 ? -5.766 10 21.547 1 96.06 275 ASN B CA 1
ATOM 4812 C C . ASN B 1 275 ? -4.504 9.859 20.703 1 96.06 275 ASN B C 1
ATOM 4814 O O . ASN B 1 275 ? -4.32 10.594 19.719 1 96.06 275 ASN B O 1
ATOM 4818 N N . SER B 1 276 ? -3.645 9 21.109 1 97.69 276 SER B N 1
ATOM 4819 C CA . SER B 1 276 ? -2.447 8.773 20.312 1 97.69 276 SER B CA 1
ATOM 4820 C C . SER B 1 276 ? -2.047 7.297 20.328 1 97.69 276 SER B C 1
ATOM 4822 O O . SER B 1 276 ? -2.369 6.574 21.266 1 97.69 276 SER B O 1
ATOM 4824 N N . LYS B 1 277 ? -1.404 6.859 19.297 1 98.56 277 LYS B N 1
ATOM 4825 C CA . LYS B 1 277 ? -0.88 5.504 19.156 1 98.56 277 LYS B CA 1
ATOM 4826 C C . LYS B 1 277 ? 0.457 5.504 18.422 1 98.56 277 LYS B C 1
ATOM 4828 O O . LYS B 1 277 ? 0.634 6.234 17.438 1 98.56 277 LYS B O 1
ATOM 4833 N N . LEU B 1 278 ? 1.383 4.793 18.969 1 98.88 278 LEU B N 1
ATOM 4834 C CA . LEU B 1 278 ? 2.652 4.52 18.297 1 98.88 278 LEU B CA 1
ATOM 4835 C C . LEU B 1 278 ? 2.734 3.062 17.859 1 98.88 278 LEU B C 1
ATOM 4837 O O . LEU B 1 278 ? 2.553 2.152 18.672 1 98.88 278 LEU B O 1
ATOM 4841 N N . LEU B 1 279 ? 2.941 2.844 16.594 1 98.81 279 LEU B N 1
ATOM 4842 C CA . LEU B 1 279 ? 3.186 1.518 16.031 1 98.81 279 LEU B CA 1
ATOM 4843 C C . LEU B 1 279 ? 4.641 1.367 15.602 1 98.81 279 LEU B C 1
ATOM 4845 O O . LEU B 1 279 ? 5.086 2.033 14.664 1 98.81 279 LEU B O 1
ATOM 4849 N N . ILE B 1 280 ? 5.363 0.545 16.312 1 98.69 280 ILE B N 1
ATOM 4850 C CA . ILE B 1 280 ? 6.699 0.162 15.875 1 98.69 280 ILE B CA 1
ATOM 4851 C C . ILE B 1 280 ? 6.617 -1.079 14.992 1 98.69 280 ILE B C 1
ATOM 4853 O O . ILE B 1 280 ? 6.16 -2.137 15.43 1 98.69 280 ILE B O 1
ATOM 4857 N N . ILE B 1 281 ? 7.039 -0.965 13.773 1 98.5 281 ILE B N 1
ATOM 4858 C CA . ILE B 1 281 ? 6.848 -1.998 12.758 1 98.5 281 ILE B CA 1
ATOM 4859 C C . ILE B 1 281 ? 8.086 -2.887 12.688 1 98.5 281 ILE B C 1
ATOM 4861 O O . ILE B 1 281 ? 9.133 -2.465 12.195 1 98.5 281 ILE B O 1
ATOM 4865 N N . ASP B 1 282 ? 7.898 -4.074 13.055 1 96.88 282 ASP B N 1
ATOM 4866 C CA . ASP B 1 282 ? 9.008 -5.023 13.094 1 96.88 282 ASP B CA 1
ATOM 4867 C C . ASP B 1 282 ? 9.586 -5.254 11.703 1 96.88 282 ASP B C 1
ATOM 4869 O O . ASP B 1 282 ? 8.836 -5.32 10.719 1 96.88 282 ASP B O 1
ATOM 4873 N N . GLU B 1 283 ? 10.891 -5.289 11.594 1 95.81 283 GLU B N 1
ATOM 4874 C CA . GLU B 1 283 ? 11.664 -5.641 10.406 1 95.81 283 GLU B CA 1
ATOM 4875 C C . GLU B 1 283 ? 11.539 -4.57 9.328 1 95.81 283 GLU B C 1
ATOM 4877 O O . GLU B 1 283 ? 11.898 -4.801 8.172 1 95.81 283 GLU B O 1
ATOM 4882 N N . ALA B 1 284 ? 11.016 -3.424 9.711 1 98.06 284 ALA B N 1
ATOM 4883 C CA . ALA B 1 284 ? 10.844 -2.379 8.711 1 98.06 284 ALA B CA 1
ATOM 4884 C C . ALA B 1 284 ? 11.922 -1.306 8.852 1 98.06 284 ALA B C 1
ATOM 4886 O O . ALA B 1 284 ? 12.258 -0.894 9.961 1 98.06 284 ALA B O 1
ATOM 4887 N N . HIS B 1 285 ? 12.547 -0.996 7.738 1 97.56 285 HIS B N 1
ATOM 4888 C CA . HIS B 1 285 ? 13.391 0.192 7.637 1 97.56 285 HIS B CA 1
ATOM 4889 C C . HIS B 1 285 ? 12.641 1.345 6.98 1 97.56 285 HIS B C 1
ATOM 4891 O O . HIS B 1 285 ? 11.445 1.225 6.684 1 97.56 285 HIS B O 1
ATOM 4897 N N . HIS B 1 286 ? 13.305 2.441 6.781 1 97.44 286 HIS B N 1
ATOM 4898 C CA . HIS B 1 286 ? 12.656 3.701 6.426 1 97.44 286 HIS B CA 1
ATOM 4899 C C . HIS B 1 286 ? 11.891 3.578 5.113 1 97.44 286 HIS B C 1
ATOM 4901 O O . HIS B 1 286 ? 10.797 4.121 4.977 1 97.44 286 HIS B O 1
ATOM 4907 N N . ALA B 1 287 ? 12.398 2.826 4.18 1 96.88 287 ALA B N 1
ATOM 4908 C CA . ALA B 1 287 ? 11.852 2.801 2.824 1 96.88 287 ALA B CA 1
ATOM 4909 C C . ALA B 1 287 ? 10.609 1.916 2.752 1 96.88 287 ALA B C 1
ATOM 4911 O O . ALA B 1 287 ? 9.867 1.959 1.769 1 96.88 287 ALA B O 1
ATOM 4912 N N . ILE B 1 288 ? 10.297 1.099 3.775 1 97.81 288 ILE B N 1
ATOM 4913 C CA . ILE B 1 288 ? 9.188 0.157 3.615 1 97.81 288 ILE B CA 1
ATOM 4914 C C . ILE B 1 288 ? 8.195 0.326 4.762 1 97.81 288 ILE B C 1
ATOM 4916 O O . ILE B 1 288 ? 7.195 -0.387 4.832 1 97.81 288 ILE B O 1
ATOM 4920 N N . ALA B 1 289 ? 8.383 1.339 5.625 1 98.56 289 ALA B N 1
ATOM 4921 C CA . ALA B 1 289 ? 7.57 1.466 6.836 1 98.56 289 ALA B CA 1
ATOM 4922 C C . ALA B 1 289 ? 6.223 2.105 6.523 1 98.56 289 ALA B C 1
ATOM 4924 O O . ALA B 1 289 ? 5.223 1.817 7.191 1 98.56 289 ALA B O 1
ATOM 4925 N N . PHE B 1 290 ? 6.129 2.924 5.508 1 98.62 290 PHE B N 1
ATOM 4926 C CA . PHE B 1 290 ? 4.965 3.787 5.34 1 98.62 290 PHE B CA 1
ATOM 4927 C C . PHE B 1 290 ? 3.736 2.971 4.961 1 98.62 290 PHE B C 1
ATOM 4929 O O . PHE B 1 290 ? 2.621 3.293 5.371 1 98.62 290 PHE B O 1
ATOM 4936 N N . ALA B 1 291 ? 3.887 1.944 4.148 1 97.88 291 ALA B N 1
ATOM 4937 C CA . ALA B 1 291 ? 2.75 1.127 3.736 1 97.88 291 ALA B CA 1
ATOM 4938 C C . ALA B 1 291 ? 1.976 0.613 4.945 1 97.88 291 ALA B C 1
ATOM 4940 O O . ALA B 1 291 ? 0.75 0.743 5.008 1 97.88 291 ALA B O 1
ATOM 4941 N N . THR B 1 292 ? 2.723 0.056 5.871 1 98.62 292 THR B N 1
ATOM 4942 C CA . THR B 1 292 ? 2.127 -0.472 7.094 1 98.62 292 THR B CA 1
ATOM 4943 C C . THR B 1 292 ? 1.528 0.653 7.93 1 98.62 292 THR B C 1
ATOM 4945 O O . THR B 1 292 ? 0.422 0.52 8.461 1 98.62 292 THR B O 1
ATOM 4948 N N . THR B 1 293 ? 2.242 1.761 7.992 1 98.81 293 THR B N 1
ATOM 4949 C CA . THR B 1 293 ? 1.748 2.93 8.711 1 98.81 293 THR B CA 1
ATOM 4950 C C . THR B 1 293 ? 0.405 3.385 8.148 1 98.81 293 THR B C 1
ATOM 4952 O O . THR B 1 293 ? -0.54 3.631 8.898 1 98.81 293 THR B O 1
ATOM 4955 N N . ALA B 1 294 ? 0.323 3.469 6.859 1 98.81 294 ALA B N 1
ATOM 4956 C CA . ALA B 1 294 ? -0.871 3.969 6.18 1 98.81 294 ALA B CA 1
ATOM 4957 C C . ALA B 1 294 ? -2.084 3.098 6.496 1 98.81 294 ALA B C 1
ATOM 4959 O O . ALA B 1 294 ? -3.113 3.602 6.953 1 98.81 294 ALA B O 1
ATOM 4960 N N . VAL B 1 295 ? -1.947 1.81 6.34 1 98.75 295 VAL B N 1
ATOM 4961 C CA . VAL B 1 295 ? -3.125 0.952 6.426 1 98.75 295 VAL B CA 1
ATOM 4962 C C . VAL B 1 295 ? -3.508 0.744 7.891 1 98.75 295 VAL B C 1
ATOM 4964 O O . VAL B 1 295 ? -4.691 0.734 8.234 1 98.75 295 VAL B O 1
ATOM 4967 N N . HIS B 1 296 ? -2.568 0.595 8.789 1 98.81 296 HIS B N 1
ATOM 4968 C CA . HIS B 1 296 ? -2.867 0.445 10.211 1 98.81 296 HIS B CA 1
ATOM 4969 C C . HIS B 1 296 ? -3.414 1.74 10.797 1 98.81 296 HIS B C 1
ATOM 4971 O O . HIS B 1 296 ? -4.332 1.715 11.617 1 98.81 296 HIS B O 1
ATOM 4977 N N . GLY B 1 297 ? -2.812 2.854 10.383 1 98.88 297 GLY B N 1
ATOM 4978 C CA . GLY B 1 297 ? -3.332 4.133 10.836 1 98.88 297 GLY B CA 1
ATOM 4979 C C . GLY B 1 297 ? -4.766 4.379 10.406 1 98.88 297 GLY B C 1
ATOM 4980 O O . GLY B 1 297 ? -5.594 4.816 11.211 1 98.88 297 GLY B O 1
ATOM 4981 N N . MET B 1 298 ? -5.047 4.102 9.148 1 98.81 298 MET B N 1
ATOM 4982 C CA . MET B 1 298 ? -6.41 4.27 8.641 1 98.81 298 MET B CA 1
ATOM 4983 C C . MET B 1 298 ? -7.375 3.34 9.367 1 98.81 298 MET B C 1
ATOM 4985 O O . MET B 1 298 ? -8.523 3.711 9.625 1 98.81 298 MET B O 1
ATOM 4989 N N . ASP B 1 299 ? -6.895 2.137 9.617 1 98.5 299 ASP B N 1
ATOM 4990 C CA . ASP B 1 299 ? -7.746 1.207 10.352 1 98.5 299 ASP B CA 1
ATOM 4991 C C . ASP B 1 299 ? -8 1.706 11.773 1 98.5 299 ASP B C 1
ATOM 4993 O O . ASP B 1 299 ? -9.125 1.613 12.273 1 98.5 299 ASP B O 1
ATOM 4997 N N . TRP B 1 300 ? -7.008 2.23 12.453 1 98.5 300 TRP B N 1
ATOM 4998 C CA . TRP B 1 300 ? -7.141 2.754 13.805 1 98.5 300 TRP B CA 1
ATOM 4999 C C . TRP B 1 300 ? -8.109 3.93 13.844 1 98.5 300 TRP B C 1
ATOM 5001 O O . TRP B 1 300 ? -8.898 4.066 14.781 1 98.5 300 TRP B O 1
ATOM 5011 N N . LEU B 1 301 ? -8.141 4.711 12.82 1 98.12 301 LEU B N 1
ATOM 5012 C CA . LEU B 1 301 ? -8.938 5.934 12.797 1 98.12 301 LEU B CA 1
ATOM 5013 C C . LEU B 1 301 ? -10.352 5.645 12.312 1 98.12 301 LEU B C 1
ATOM 5015 O O . LEU B 1 301 ? -11.32 6.195 12.844 1 98.12 301 LEU B O 1
ATOM 5019 N N . PHE B 1 302 ? -10.5 4.703 11.281 1 97.94 302 PHE B N 1
ATOM 5020 C CA . PHE B 1 302 ? -11.758 4.711 10.547 1 97.94 302 PHE B CA 1
ATOM 5021 C C . PHE B 1 302 ? -12.367 3.314 10.492 1 97.94 302 PHE B C 1
ATOM 5023 O O . PHE B 1 302 ? -13.312 3.072 9.742 1 97.94 302 PHE B O 1
ATOM 5030 N N . ASN B 1 303 ? -11.773 2.336 11.211 1 97 303 ASN B N 1
ATOM 5031 C CA . ASN B 1 303 ? -12.445 1.048 11.32 1 97 303 ASN B CA 1
ATOM 5032 C C . ASN B 1 303 ? -13.914 1.216 11.703 1 97 303 ASN B C 1
ATOM 5034 O O . ASN B 1 303 ? -14.234 1.966 12.625 1 97 303 ASN B O 1
ATOM 5038 N N . SER B 1 304 ? -14.789 0.539 11.047 1 93.94 304 SER B N 1
ATOM 5039 C CA . SER B 1 304 ? -16.219 0.78 11.188 1 93.94 304 SER B CA 1
ATOM 5040 C C . SER B 1 304 ? -16.719 0.396 12.578 1 93.94 304 SER B C 1
ATOM 5042 O O . SER B 1 304 ? -17.719 0.932 13.055 1 93.94 304 SER B O 1
ATOM 5044 N N . LYS B 1 305 ? -16.047 -0.474 13.242 1 90 305 LYS B N 1
ATOM 5045 C CA . LYS B 1 305 ? -16.5 -0.957 14.539 1 90 305 LYS B CA 1
ATOM 5046 C C . LYS B 1 305 ? -15.773 -0.23 15.672 1 90 305 LYS B C 1
ATOM 5048 O O . LYS B 1 305 ? -16.375 0.069 16.703 1 90 305 LYS B O 1
ATOM 5053 N N . ARG B 1 306 ? -14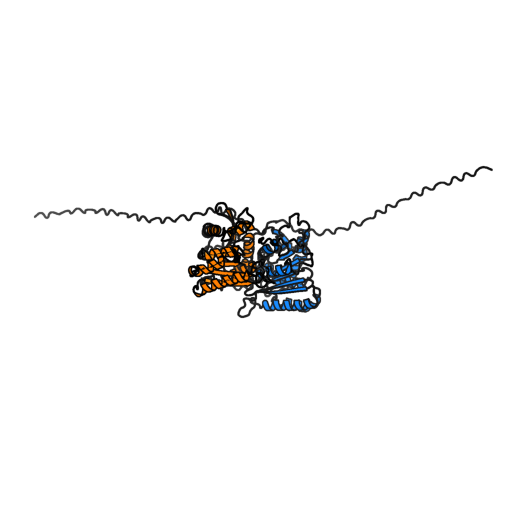.508 0.173 15.422 1 91.12 306 ARG B N 1
ATOM 5054 C CA . ARG B 1 306 ? -13.727 0.603 16.578 1 91.12 306 ARG B CA 1
ATOM 5055 C C . ARG B 1 306 ? -12.898 1.843 16.25 1 91.12 306 ARG B C 1
ATOM 5057 O O . ARG B 1 306 ? -12.078 2.281 17.062 1 91.12 306 ARG B O 1
ATOM 5064 N N . GLY B 1 307 ? -13.062 2.426 15.133 1 94.44 307 GLY B N 1
ATOM 5065 C CA . GLY B 1 307 ? -12.25 3.562 14.734 1 94.44 307 GLY B CA 1
ATOM 5066 C C . GLY B 1 307 ? -12.352 4.738 15.688 1 94.44 307 GLY B C 1
ATOM 5067 O O . GLY B 1 307 ? -13.438 5.059 16.172 1 94.44 307 GLY B O 1
ATOM 5068 N N . LYS B 1 308 ? -11.289 5.402 15.922 1 93.69 308 LYS B N 1
ATOM 5069 C CA . LYS B 1 308 ? -11.219 6.504 16.875 1 93.69 308 LYS B CA 1
ATOM 5070 C C . LYS B 1 308 ? -11.922 7.746 16.328 1 93.69 308 LYS B C 1
ATOM 5072 O O . LYS B 1 308 ? -12.398 8.586 17.094 1 93.69 308 LYS B O 1
ATOM 5077 N N . SER B 1 309 ? -11.898 7.863 15.055 1 92.12 309 SER B N 1
ATOM 5078 C CA . SER B 1 309 ? -12.438 9.07 14.453 1 92.12 309 SER B CA 1
ATOM 5079 C C . SER B 1 309 ? -13.938 8.945 14.188 1 92.12 309 SER B C 1
ATOM 5081 O O . SER B 1 309 ? -14.586 9.906 13.773 1 92.12 309 SER B O 1
ATOM 5083 N N . ILE B 1 310 ? -14.523 7.738 14.312 1 84.44 310 ILE B N 1
ATOM 5084 C CA . ILE B 1 310 ? -15.93 7.52 13.969 1 84.44 310 ILE B CA 1
ATOM 5085 C C . ILE B 1 310 ? -16.812 7.918 15.141 1 84.44 310 ILE B C 1
ATOM 5087 O O . ILE B 1 310 ? -16.547 7.543 16.281 1 84.44 310 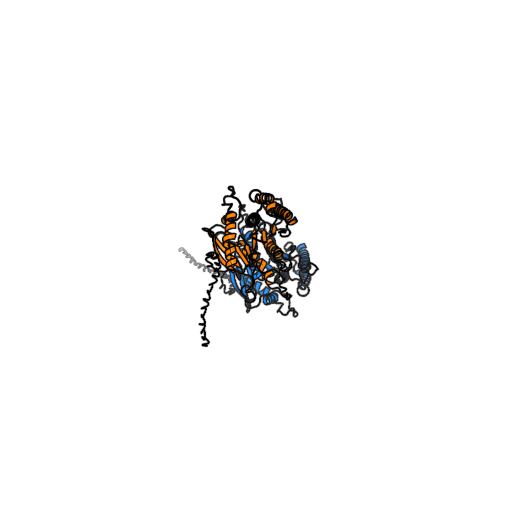ILE B O 1
ATOM 5091 N N . GLY B 1 311 ? -16.797 9.188 15.539 1 62.62 311 GLY B N 1
ATOM 5092 C CA . GLY B 1 311 ? -17.688 9.609 16.609 1 62.62 311 GLY B CA 1
ATOM 5093 C C . GLY B 1 311 ? -18.812 8.633 16.875 1 62.62 311 GLY B C 1
ATOM 5094 O O . GLY B 1 311 ? -19 7.68 16.109 1 62.62 311 GLY B O 1
ATOM 5095 N N . ASN B 1 312 ? -19.344 8.68 18.141 1 47.12 312 ASN B N 1
ATOM 5096 C CA . ASN B 1 312 ? -20.531 7.922 18.484 1 47.12 312 ASN B CA 1
ATOM 5097 C C . ASN B 1 312 ? -21.578 7.988 17.375 1 47.12 312 ASN B C 1
ATOM 5099 O O . ASN B 1 312 ? -22.672 8.508 17.562 1 47.12 312 ASN B O 1
ATOM 5103 N N . GLN B 1 313 ? -21.156 8.414 16.234 1 40.66 313 GLN B N 1
ATOM 5104 C CA . GLN B 1 313 ? -22.234 8.445 15.242 1 40.66 313 GLN B CA 1
ATOM 5105 C C . GLN B 1 313 ? -22.875 7.066 15.094 1 40.66 313 GLN B C 1
ATOM 5107 O O . GLN B 1 313 ? -22.219 6.043 15.336 1 40.66 313 GLN B O 1
ATOM 5112 N N . THR B 1 314 ? -24.172 7.09 15.156 1 36.97 314 THR B N 1
ATOM 5113 C CA . THR B 1 314 ? -25.062 5.945 15.023 1 36.97 314 THR B CA 1
ATOM 5114 C C . THR B 1 314 ? -24.547 4.969 13.969 1 36.97 314 THR B C 1
ATOM 5116 O O . THR B 1 314 ? -24.266 5.363 12.836 1 36.97 314 THR B O 1
ATOM 5119 N N . ALA B 1 315 ? -23.953 4.055 14.438 1 38.09 315 ALA B N 1
ATOM 5120 C CA . ALA B 1 315 ? -23.625 2.875 13.641 1 38.09 315 ALA B CA 1
ATOM 5121 C C . ALA B 1 315 ? -24.578 2.734 12.453 1 38.09 315 ALA B C 1
ATOM 5123 O O . ALA B 1 315 ? -25.781 2.594 12.633 1 38.09 315 ALA B O 1
ATOM 5124 N N . LEU B 1 316 ? -24.484 3.496 11.43 1 34.81 316 LEU B N 1
ATOM 5125 C CA . LEU B 1 316 ? -25.266 2.977 10.32 1 34.81 316 LEU B CA 1
ATOM 5126 C C . LEU B 1 316 ? -25.234 1.451 10.289 1 34.81 316 LEU B C 1
ATOM 5128 O O . LEU B 1 316 ? -24.172 0.859 10.078 1 34.81 316 LEU B O 1
ATOM 5132 N N . THR B 1 317 ? -25.922 0.878 11.133 1 34.5 317 THR B N 1
ATOM 5133 C CA . THR B 1 317 ? -26.141 -0.562 11.188 1 34.5 317 THR B CA 1
ATOM 5134 C C . THR B 1 317 ? -26.406 -1.121 9.797 1 34.5 317 THR B C 1
ATOM 5136 O O . THR B 1 317 ? -27.562 -1.122 9.336 1 34.5 317 THR B O 1
ATOM 5139 N N . GLN B 1 318 ? -25.859 -0.466 8.727 1 34.44 318 GLN B N 1
ATOM 5140 C CA . GLN B 1 318 ? -26.266 -1.293 7.59 1 34.44 318 GLN B CA 1
ATOM 5141 C C . GLN B 1 318 ? -25.969 -2.768 7.852 1 34.44 318 GLN B C 1
ATOM 5143 O O . GLN B 1 318 ? -24.953 -3.1 8.484 1 34.44 318 GLN B O 1
ATOM 5148 N N . GLU B 1 319 ? -26.984 -3.514 7.777 1 33.28 319 GLU B N 1
ATOM 5149 C CA . GLU B 1 319 ? -26.984 -4.973 7.801 1 33.28 319 GLU B CA 1
ATOM 5150 C C . GLU B 1 319 ? -25.75 -5.539 7.109 1 33.28 319 GLU B C 1
ATOM 5152 O O . GLU B 1 319 ? -25.516 -5.281 5.926 1 33.28 319 GLU B O 1
ATOM 5157 N N . LEU B 1 320 ? -24.734 -5.461 7.805 1 34.44 320 LEU B N 1
ATOM 5158 C CA . LEU B 1 320 ? -23.609 -6.277 7.367 1 34.44 320 LEU B CA 1
ATOM 5159 C C . LEU B 1 320 ? -24.094 -7.57 6.715 1 34.44 320 LEU B C 1
ATOM 5161 O O . LEU B 1 320 ? -24.516 -8.5 7.41 1 34.44 320 LEU B O 1
ATOM 5165 N N . ALA B 1 321 ? -24.859 -7.426 5.73 1 30.83 321 ALA B N 1
ATOM 5166 C CA . ALA B 1 321 ? -25.094 -8.711 5.082 1 30.83 321 ALA B CA 1
ATOM 5167 C C . ALA B 1 321 ? -23.797 -9.508 4.973 1 30.83 321 ALA B C 1
ATOM 5169 O O . ALA B 1 321 ? -22.828 -9.047 4.367 1 30.83 321 ALA B O 1
ATOM 5170 N N . THR B 1 322 ? -23.453 -10.211 5.945 1 36.44 322 THR B N 1
ATOM 5171 C CA . THR B 1 322 ? -22.406 -11.211 6.156 1 36.44 322 THR B CA 1
ATOM 5172 C C . THR B 1 322 ? -22.109 -11.961 4.863 1 36.44 322 THR B C 1
ATOM 5174 O O . THR B 1 322 ? -22.531 -13.102 4.688 1 36.44 322 THR B O 1
ATOM 5177 N N . THR B 1 323 ? -22.562 -11.406 3.783 1 34.41 323 THR B N 1
ATOM 5178 C CA . THR B 1 323 ? -22.094 -12.414 2.83 1 34.41 323 THR B CA 1
ATOM 5179 C C . THR B 1 323 ? -20.578 -12.547 2.877 1 34.41 323 THR B C 1
ATOM 5181 O O . THR B 1 323 ? -19.859 -11.547 2.969 1 34.41 323 THR B O 1
ATOM 5184 N N . LYS B 1 324 ? -20.141 -13.656 3.189 1 39.25 324 LYS B N 1
ATOM 5185 C CA . LYS B 1 324 ? -18.844 -14.336 3.17 1 39.25 324 LYS B CA 1
ATOM 5186 C C . LYS B 1 324 ? -18.016 -13.883 1.978 1 39.25 324 LYS B C 1
ATOM 5188 O O . LYS B 1 324 ? -16.922 -14.398 1.753 1 39.25 324 LYS B O 1
ATOM 5193 N N . GLU B 1 325 ? -18.625 -13.086 1.069 1 45.81 325 GLU B N 1
ATOM 5194 C CA . GLU B 1 325 ? -17.859 -13 -0.164 1 45.81 325 GLU B CA 1
ATOM 5195 C C . GLU B 1 325 ? -17 -11.734 -0.184 1 45.81 325 GLU B C 1
ATOM 5197 O O . GLU B 1 325 ? -17.469 -10.648 0.129 1 45.81 325 GLU B O 1
ATOM 5202 N N . GLU B 1 326 ? -15.789 -11.867 -0.274 1 50.66 326 GLU B N 1
ATOM 5203 C CA . GLU B 1 326 ? -14.805 -10.789 -0.324 1 50.66 326 GLU B CA 1
ATOM 5204 C C . GLU B 1 326 ? -15.133 -9.789 -1.428 1 50.66 326 GLU B C 1
ATOM 5206 O O . GLU B 1 326 ? -15.383 -10.18 -2.572 1 50.66 326 GLU B O 1
ATOM 5211 N N . ARG B 1 327 ? -15.461 -8.609 -1.126 1 55.5 327 ARG B N 1
ATOM 5212 C CA . ARG B 1 327 ? -15.68 -7.535 -2.086 1 55.5 327 ARG B CA 1
ATOM 5213 C C . ARG B 1 327 ? -14.422 -6.68 -2.24 1 55.5 327 ARG B C 1
ATOM 5215 O O . ARG B 1 327 ? -14.094 -5.887 -1.355 1 55.5 327 ARG B O 1
ATOM 5222 N N . PHE B 1 328 ? -13.594 -7.098 -3.314 1 58.12 328 PHE B N 1
ATOM 5223 C CA . PHE B 1 328 ? -12.391 -6.32 -3.6 1 58.12 328 PHE B CA 1
ATOM 5224 C C . PHE B 1 328 ? -12.742 -5.035 -4.344 1 58.12 328 PHE B C 1
ATOM 5226 O O . PHE B 1 328 ? -13.75 -4.973 -5.043 1 58.12 328 PHE B O 1
#

Foldseek 3Di:
DDPPPPPPDPPPPPPPPPPPPPPPPPPPPPPPPPPPPVPPDPDDDDQPQWDKDWWDDVVWIKIKIKHFFPCQPPPVCPQPAFFEEEEEQCVPVVVLLSPLCNQCCQLVQFPTHMYIYIHFTPPDDRVQRLQAQLACCADPVDPHGHRNLVVNLCCCQPIVLVVCVVPGRHDQQAYEYEYEASSLSSQLVCCQPPLRRHQEYQHELYNCPPPNNVSLVVCLVCLVVCLARQHEYEYWYEPQQDDDPSHDHPHHSVVVSVSVVVSQVVSCVRYVSYHYDYDHHYPDHRVRGVSVSSNVRSCCQTRLPHHPVPPVPPSPPPPSPPPVDRDD/DDDCCPPPPPPPPPPPPPPPPPPPPPPPPPPPPPPPPVPPDPDDDDQPQWDKDWWDDVVWIKIKIKHFFPCQPPPVCPQPAFFEEEEEQCVPVVVLLSPLCNQCCQLVQFPTHMYIYIHFTPPDDRVQRLQAQLACCADPPDPHGHRNLVVNLCCCQPIVLVVCVVPGRHDQQRYEYEYEASSLSSQLVCCQPPLRRHQEYQHELYNCPPPNNVSLVVCLVCLVVCLARQHEYEYWYEPQQDDDPSHDHPHHSVVSSVSVVVSQVVSCVRYVSYHYDYDHHYPDHRVRGVSVSSNVRSCCQTRLPHHPVPPVPPSPPPPSPPPPDRDD

Solvent-accessible surface area (backbone atoms only — not comparable to full-atom values): 35454 Å² total; per-residue (Å²): 137,86,83,78,80,80,79,77,81,83,77,78,76,76,76,77,76,77,76,74,75,74,76,68,75,75,72,73,74,74,76,69,77,75,73,81,49,64,71,68,45,73,47,51,48,57,50,78,63,28,26,29,29,47,42,67,59,84,92,44,40,31,39,36,40,37,30,53,37,91,57,58,86,36,78,93,34,66,84,57,59,25,37,36,36,42,30,44,56,15,88,50,43,38,38,28,53,57,23,46,45,41,36,22,32,64,58,60,48,21,59,62,42,33,41,34,16,33,44,47,43,64,96,45,58,58,62,51,34,48,44,18,39,25,28,75,54,72,48,84,89,47,92,53,62,45,29,30,22,64,60,43,49,46,42,42,65,70,43,52,51,50,50,48,59,73,75,43,63,52,36,83,78,39,27,28,43,35,20,50,32,54,35,9,31,32,51,54,47,41,49,70,77,43,41,83,72,36,32,29,37,37,26,17,46,39,43,49,63,49,83,82,28,43,60,59,53,50,49,62,72,45,45,76,81,48,47,76,44,54,29,38,39,31,37,22,33,15,62,22,21,18,56,55,94,84,33,69,32,93,47,51,41,48,60,47,52,50,50,52,51,52,55,50,51,63,44,31,77,78,15,87,57,31,47,72,47,81,44,74,36,80,92,16,33,72,60,52,27,49,50,43,29,53,38,53,40,49,43,51,33,30,20,62,89,71,15,72,67,55,55,93,58,75,68,77,69,63,76,71,69,74,61,88,63,76,44,114,141,81,87,84,79,77,80,75,82,83,78,79,78,78,76,76,77,75,77,75,75,75,76,69,76,75,72,73,70,73,74,69,79,76,74,81,48,65,69,67,48,73,48,50,48,58,50,77,64,28,26,30,30,45,42,67,57,84,90,44,40,31,38,37,41,38,30,53,39,91,58,58,86,35,77,92,32,66,83,58,58,23,36,37,36,41,30,43,58,14,88,50,42,38,38,29,52,58,24,45,44,42,35,24,33,64,57,60,49,20,60,63,41,32,42,34,15,33,45,45,43,64,95,45,58,58,63,51,34,47,44,18,38,25,27,77,54,74,47,86,87,48,92,54,61,43,29,30,22,63,60,45,50,47,41,41,65,70,43,53,50,51,49,49,58,73,74,45,61,51,36,84,79,38,26,28,41,35,20,52,32,53,35,10,31,30,50,53,46,42,50,70,77,43,39,82,74,36,33,29,38,37,27,18,44,40,42,48,63,50,82,81,27,44,60,59,54,51,49,62,73,46,44,77,81,49,48,76,45,52,29,39,39,32,36,21,34,16,63,22,20,19,55,56,94,83,33,70,30,94,46,52,43,49,59,46,52,52,50,52,51,52,56,49,50,65,45,32,77,79,15,87,55,32,46,74,47,78,46,74,35,80,92,16,33,72,60,52,27,48,51,43,26,52,38,53,39,48,43,50,34,30,20,61,88,73,15,70,67,55,56,92,57,74,69,76,70,63,78,69,69,74,61,88,64,74,45,113

pLDDT: mean 85.64, std 22.86, range [25.64, 98.94]